Protein AF-A0A0K1IZA1-F1 (afdb_monomer)

Sequence (449 aa):
MTGIVIFTAGRQDAYEDYKKSVKQGHEINEVSPYLSDEDVEELRATSEDDRVHLWGSSVASKWNNVEPGDVAFVYHDGKFVARGQVLMLRENYDLAEYLWKDGVNHDRWDSENPWKYLTFLTEVEGTDVDIGEFNNLVGYDQTYRPQGFTRVADSRLSRLTDEYDSVETALAELTGSGEKVHQVDDDDVEQTPNISTLLRSASTDGSRAEEFEQLVAKAFTRLGCETKWIEGGGDTDVEINSPMHVVIEAKTRSSGKLNTLEATNIDKHRRQKGADHAIVVAPGFAPKVIENATTNELTTLTVDDLIELLDRRDRYAVTPEQILDLLARPGAFQDDRLDLLDESIDDRLDAGETILSVVSALERADSPVANAADLRWIVVGMHDPSDVPSERDITRTLQLLSHPSISAVEQVEDGYRLVTSYENAVKLVRSLNTVVQKSWKPELSNSSN

Organism: Haloferax gibbonsii (NCBI:txid35746)

InterPro domains:
  IPR007560 Restriction endonuclease type IV, Mrr [PF04471] (209-310)

Solvent-accessible surface area (backbone atoms only — not comparable to full-atom values): 23816 Å² total; per-residue (Å²): 131,69,48,45,36,36,40,54,28,72,48,73,66,43,37,52,48,40,47,44,30,45,73,61,24,42,52,47,82,76,53,41,87,69,49,53,74,66,58,44,48,52,46,62,58,50,35,64,93,55,29,45,22,40,48,63,34,63,55,60,86,56,54,76,73,62,53,66,47,17,40,37,33,35,33,40,90,71,22,29,52,29,38,23,32,24,49,46,77,48,82,36,60,70,51,30,44,46,56,51,44,76,67,45,98,58,97,75,66,37,91,94,61,44,42,19,46,32,42,31,42,33,80,67,42,81,45,85,45,49,45,52,60,51,18,59,73,60,65,48,60,74,85,65,70,89,72,55,75,44,59,64,56,63,79,41,45,51,52,33,26,76,74,41,59,18,51,51,20,46,47,15,66,73,69,74,51,68,39,31,38,39,71,52,55,69,70,66,36,66,75,42,81,59,47,68,62,48,46,58,56,25,20,37,30,66,92,30,38,70,61,30,28,49,47,49,27,40,49,44,28,71,39,61,30,48,26,26,29,34,48,77,44,93,70,48,31,24,39,31,68,32,92,54,38,31,35,30,35,62,47,44,22,69,82,45,42,40,77,75,71,70,37,67,57,44,46,22,48,22,56,49,64,67,32,80,31,40,36,39,36,25,52,29,70,35,70,72,34,41,53,46,26,34,75,52,55,19,15,41,38,31,52,64,58,53,41,55,51,46,53,44,25,74,74,68,64,50,52,41,62,66,53,46,65,62,54,66,43,56,19,69,65,49,68,76,59,50,48,58,52,48,51,58,49,48,57,52,49,53,56,53,47,48,46,55,50,52,46,51,35,39,65,72,41,96,56,55,39,66,45,38,65,62,43,41,56,47,34,53,75,74,44,60,82,90,74,47,68,52,52,67,56,46,44,53,42,51,54,54,35,40,32,84,84,41,50,35,31,45,82,52,98,65,18,40,34,53,77,61,56,55,74,56,35,54,49,31,57,67,41,38,62,62,59,49,54,75,69,56,69,78,81,70,80,83,87,80,133

Radius of gyration: 28.95 Å; Cα contacts (8 Å, |Δi|>4): 796; chains: 1; bounding box: 68×55×81 Å

Structure (mmCIF, N/CA/C/O backbone):
data_AF-A0A0K1IZA1-F1
#
_entry.id   AF-A0A0K1IZA1-F1
#
loop_
_atom_site.group_PDB
_atom_site.id
_atom_site.type_symbol
_atom_site.label_atom_id
_atom_site.label_alt_id
_atom_site.label_comp_id
_atom_site.label_asym_id
_atom_site.label_entity_id
_atom_site.label_seq_id
_atom_site.pdbx_PDB_ins_code
_atom_site.Cartn_x
_atom_site.Cartn_y
_atom_site.Cartn_z
_atom_site.occupancy
_atom_site.B_iso_or_equiv
_atom_site.auth_seq_id
_atom_site.auth_comp_id
_atom_site.auth_asym_id
_atom_site.auth_atom_id
_atom_site.pdbx_PDB_model_num
ATOM 1 N N . MET A 1 1 ? 3.504 -10.471 -6.037 1.00 76.56 1 MET A N 1
ATOM 2 C CA . MET A 1 1 ? 4.962 -10.747 -6.033 1.00 76.56 1 MET A CA 1
ATOM 3 C C . MET A 1 1 ? 5.494 -10.271 -7.362 1.00 76.56 1 MET A C 1
ATOM 5 O O . MET A 1 1 ? 4.939 -10.674 -8.375 1.00 76.56 1 MET A O 1
ATOM 9 N N . THR A 1 2 ? 6.527 -9.442 -7.353 1.00 89.06 2 THR A N 1
ATOM 10 C CA . THR A 1 2 ? 7.093 -8.836 -8.560 1.00 89.06 2 THR A CA 1
ATOM 11 C C . THR A 1 2 ? 7.686 -9.881 -9.501 1.00 89.06 2 THR A C 1
ATOM 13 O O . THR A 1 2 ? 8.450 -10.758 -9.089 1.00 89.06 2 THR A O 1
ATOM 16 N N . GLY A 1 3 ? 7.311 -9.816 -10.776 1.00 94.25 3 GLY A N 1
ATOM 17 C CA . GLY A 1 3 ? 7.798 -10.683 -11.838 1.00 94.25 3 GLY A CA 1
ATOM 18 C C . GLY A 1 3 ? 9.066 -10.174 -12.516 1.00 94.25 3 GLY A C 1
ATOM 19 O O . GLY A 1 3 ? 9.450 -9.015 -12.398 1.00 94.25 3 GLY A O 1
ATOM 20 N N . ILE A 1 4 ? 9.709 -11.060 -13.285 1.00 96.50 4 ILE A N 1
ATOM 21 C CA . ILE A 1 4 ? 10.807 -10.694 -14.189 1.00 96.50 4 ILE A CA 1
ATOM 22 C C . ILE A 1 4 ? 10.419 -11.054 -15.620 1.00 96.50 4 ILE A C 1
ATOM 24 O O . ILE A 1 4 ? 10.178 -12.227 -15.938 1.00 96.50 4 ILE A O 1
ATOM 28 N N . VAL A 1 5 ? 10.428 -10.062 -16.505 1.00 96.44 5 VAL A N 1
ATOM 29 C CA . VAL A 1 5 ? 10.135 -10.200 -17.934 1.00 96.44 5 VAL A CA 1
ATOM 30 C C . VAL A 1 5 ? 11.399 -9.948 -18.748 1.00 96.44 5 VAL A C 1
ATOM 32 O O . VAL A 1 5 ? 12.207 -9.085 -18.435 1.00 96.44 5 VAL A O 1
ATOM 35 N N . ILE A 1 6 ? 11.598 -10.720 -19.811 1.00 96.44 6 ILE A N 1
ATOM 36 C CA . ILE A 1 6 ? 12.767 -10.652 -20.684 1.00 96.44 6 ILE A CA 1
ATOM 37 C C . ILE A 1 6 ? 12.314 -10.391 -22.119 1.00 96.44 6 ILE A C 1
ATOM 39 O O . ILE A 1 6 ? 11.605 -11.203 -22.728 1.00 96.44 6 ILE A O 1
ATOM 43 N N . PHE A 1 7 ? 12.793 -9.282 -22.678 1.00 95.19 7 PHE A N 1
ATOM 44 C CA . PHE A 1 7 ? 12.683 -8.930 -24.089 1.00 95.19 7 PHE A CA 1
ATOM 45 C C . PHE A 1 7 ? 13.972 -9.309 -24.812 1.00 95.19 7 PHE A C 1
ATOM 47 O O . PHE A 1 7 ? 15.069 -9.071 -24.312 1.00 95.19 7 PHE A O 1
ATOM 54 N N . THR A 1 8 ? 13.871 -9.896 -26.003 1.00 93.38 8 THR A N 1
ATOM 55 C CA . THR A 1 8 ? 15.054 -10.318 -26.767 1.00 93.38 8 THR A CA 1
ATOM 56 C C . THR A 1 8 ? 15.303 -9.408 -27.956 1.00 93.38 8 THR A C 1
ATOM 58 O O . THR A 1 8 ? 14.573 -9.470 -28.946 1.00 93.38 8 THR A O 1
ATOM 61 N N . ALA A 1 9 ? 16.399 -8.659 -27.903 1.00 92.19 9 ALA A N 1
ATOM 62 C CA . ALA A 1 9 ? 16.905 -7.826 -28.986 1.00 92.19 9 ALA A CA 1
ATOM 63 C C . ALA A 1 9 ? 18.105 -8.494 -29.687 1.00 92.19 9 ALA A C 1
ATOM 65 O O . ALA A 1 9 ? 19.096 -7.849 -30.006 1.00 92.19 9 ALA A O 1
ATOM 66 N N . GLY A 1 10 ? 18.067 -9.818 -29.885 1.00 86.31 10 GLY A N 1
ATOM 67 C CA . GLY A 1 10 ? 19.235 -10.592 -30.340 1.00 86.31 10 GLY A CA 1
ATOM 68 C C . GLY A 1 10 ? 19.613 -10.414 -31.817 1.00 86.31 10 GLY A C 1
ATOM 69 O O . GLY A 1 10 ? 20.743 -10.697 -32.202 1.00 86.31 10 GLY A O 1
ATOM 70 N N . ARG A 1 11 ? 18.679 -9.960 -32.659 1.00 89.00 11 ARG A N 1
ATOM 71 C CA . ARG A 1 11 ? 18.937 -9.638 -34.071 1.00 89.00 11 ARG A CA 1
ATOM 72 C C . ARG A 1 11 ? 19.282 -8.155 -34.215 1.00 89.00 11 ARG A C 1
ATOM 74 O O . ARG A 1 11 ? 18.831 -7.349 -33.410 1.00 89.00 11 ARG A O 1
ATOM 81 N N . GLN A 1 12 ? 20.006 -7.787 -35.276 1.00 89.56 12 GLN A N 1
ATOM 82 C CA . GLN A 1 12 ? 20.377 -6.384 -35.508 1.00 89.56 12 GLN A CA 1
ATOM 83 C C . GLN A 1 12 ? 19.158 -5.462 -35.647 1.00 89.56 12 GLN A C 1
ATOM 85 O O . GLN A 1 12 ? 19.174 -4.372 -35.095 1.00 89.56 12 GLN A O 1
ATOM 90 N N . ASP A 1 13 ? 18.110 -5.901 -36.351 1.00 91.12 13 ASP A N 1
ATOM 91 C CA . ASP A 1 13 ? 16.859 -5.143 -36.495 1.00 91.12 13 ASP A CA 1
ATOM 92 C C . ASP A 1 13 ? 16.190 -4.892 -35.135 1.00 91.12 13 ASP A C 1
ATOM 94 O O . ASP A 1 13 ? 16.005 -3.745 -34.746 1.00 91.12 13 ASP A O 1
ATOM 98 N N . ALA A 1 14 ? 15.986 -5.951 -34.351 1.00 91.50 14 ALA A N 1
ATOM 99 C CA . ALA A 1 14 ? 15.425 -5.865 -33.005 1.00 91.50 14 ALA A CA 1
ATOM 100 C C . ALA A 1 14 ? 16.295 -5.026 -32.046 1.00 91.50 14 ALA A C 1
ATOM 102 O O . ALA A 1 14 ? 15.788 -4.433 -31.098 1.00 91.50 14 ALA A O 1
ATOM 103 N N . TYR A 1 15 ? 17.610 -4.963 -32.263 1.00 93.75 15 TYR A N 1
ATOM 104 C CA . TYR A 1 15 ? 18.484 -4.093 -31.479 1.00 93.75 15 TYR A CA 1
ATOM 105 C C . TYR A 1 15 ? 18.322 -2.611 -31.838 1.00 93.75 15 TYR A C 1
ATOM 107 O O . TYR A 1 15 ? 18.369 -1.765 -30.944 1.00 93.75 15 TYR A O 1
ATOM 115 N N . GLU A 1 16 ? 18.095 -2.277 -33.111 1.00 93.69 16 GLU A N 1
ATOM 116 C CA . GLU A 1 16 ? 17.728 -0.908 -33.496 1.00 93.69 16 GLU A CA 1
ATOM 117 C C . GLU A 1 16 ? 16.339 -0.531 -32.957 1.00 93.69 16 GLU A C 1
ATOM 119 O O . GLU A 1 16 ? 16.179 0.570 -32.425 1.00 93.69 16 GLU A O 1
ATOM 124 N N . ASP A 1 17 ? 15.380 -1.462 -32.974 1.00 94.06 17 ASP A N 1
ATOM 125 C CA . ASP A 1 17 ? 14.063 -1.272 -32.352 1.00 94.06 17 ASP A CA 1
ATOM 126 C C . ASP A 1 17 ? 14.187 -0.999 -30.853 1.00 94.06 17 ASP A C 1
ATOM 128 O O . ASP A 1 17 ? 13.539 -0.093 -30.333 1.00 94.06 17 ASP A O 1
ATOM 132 N N . TYR A 1 18 ? 15.056 -1.732 -30.148 1.00 95.12 18 TYR A N 1
ATOM 133 C CA . TYR A 1 18 ? 15.333 -1.490 -28.729 1.00 95.12 18 TYR A CA 1
ATOM 134 C C . TYR A 1 18 ? 15.872 -0.074 -28.510 1.00 95.12 18 TYR A C 1
ATOM 136 O O . TYR A 1 18 ? 15.385 0.646 -27.635 1.00 95.12 18 TYR A O 1
ATOM 144 N N . LYS A 1 19 ? 16.862 0.349 -29.309 1.00 95.38 19 LYS A N 1
ATOM 145 C CA . LYS A 1 19 ? 17.449 1.688 -29.173 1.00 95.38 19 LYS A CA 1
ATOM 146 C C . LYS A 1 19 ? 16.399 2.775 -29.357 1.00 95.38 19 LYS A C 1
ATOM 148 O O . LYS A 1 19 ? 16.418 3.744 -28.605 1.00 95.38 19 LYS A O 1
ATOM 153 N N . LYS A 1 20 ? 15.508 2.613 -30.335 1.00 94.94 20 LYS A N 1
ATOM 154 C CA . LYS A 1 20 ? 14.450 3.581 -30.622 1.00 94.94 20 LYS A CA 1
ATOM 155 C C . LYS A 1 20 ? 13.347 3.537 -29.563 1.00 94.94 20 LYS A C 1
ATOM 157 O O . LYS A 1 20 ? 13.063 4.543 -28.932 1.00 94.94 20 LYS A O 1
ATOM 162 N N . SER A 1 21 ? 12.743 2.373 -29.352 1.00 95.56 21 SER A N 1
ATOM 163 C CA . SER A 1 21 ? 11.476 2.240 -28.627 1.00 95.56 21 SER A CA 1
ATOM 164 C C . SER A 1 21 ? 11.622 2.105 -27.115 1.00 95.56 21 SER A C 1
ATOM 166 O O . SER A 1 21 ? 10.737 2.528 -26.380 1.00 95.56 21 SER A O 1
ATOM 168 N N . VAL A 1 22 ? 12.728 1.527 -26.641 1.00 95.69 22 VAL A N 1
ATOM 169 C CA . VAL A 1 22 ? 12.973 1.341 -25.202 1.00 95.69 22 VAL A CA 1
ATOM 170 C C . VAL A 1 22 ? 14.006 2.334 -24.706 1.00 95.69 22 VAL A C 1
ATOM 172 O O . VAL A 1 22 ? 13.751 3.022 -23.736 1.00 95.69 22 VAL A O 1
ATOM 175 N N . LYS A 1 23 ? 15.165 2.457 -25.361 1.00 94.94 23 LYS A N 1
ATOM 176 C CA . LYS A 1 23 ? 16.241 3.321 -24.850 1.00 94.94 23 LYS A CA 1
ATOM 177 C C . LYS A 1 23 ? 15.974 4.813 -25.064 1.00 94.94 23 LYS A C 1
ATOM 179 O O . LYS A 1 23 ? 16.229 5.597 -24.162 1.00 94.94 23 LYS A O 1
ATOM 184 N N . GLN A 1 24 ? 15.547 5.215 -26.262 1.00 94.50 24 GLN A N 1
ATOM 185 C CA . GLN A 1 24 ? 15.242 6.619 -26.573 1.00 94.50 24 GLN A CA 1
ATOM 186 C C . GLN A 1 24 ? 13.795 6.976 -26.230 1.00 94.50 24 GLN A C 1
ATOM 188 O O . GLN A 1 24 ? 13.545 8.084 -25.769 1.00 94.50 24 GLN A O 1
ATOM 193 N N . GLY A 1 25 ? 12.869 6.040 -26.446 1.00 95.00 25 GLY A N 1
ATOM 194 C CA . GLY A 1 25 ? 11.438 6.276 -26.299 1.00 95.00 25 GLY A CA 1
ATOM 195 C C . GLY A 1 25 ? 10.867 7.131 -27.436 1.00 95.00 25 GLY A C 1
ATOM 196 O O . GLY A 1 25 ? 11.577 7.863 -28.137 1.00 95.00 25 GLY A O 1
ATOM 197 N N . HIS A 1 26 ? 9.556 7.039 -27.625 1.00 95.69 26 HIS A N 1
ATOM 198 C CA . HIS A 1 26 ? 8.814 7.850 -28.598 1.00 95.69 26 HIS A CA 1
ATOM 199 C C . HIS A 1 26 ? 8.303 9.119 -27.932 1.00 95.69 26 HIS A C 1
ATOM 201 O O . HIS A 1 26 ? 8.070 9.127 -26.724 1.00 95.69 26 HIS A O 1
ATOM 207 N N . GLU A 1 27 ? 8.124 10.195 -28.692 1.00 95.38 27 GLU A N 1
ATOM 208 C CA . GLU A 1 27 ? 7.480 11.380 -28.119 1.00 95.38 27 GLU A CA 1
ATOM 209 C C . GLU A 1 27 ? 6.018 11.060 -27.823 1.00 95.38 27 GLU A C 1
ATOM 211 O O . GLU A 1 27 ? 5.332 10.436 -28.636 1.00 95.38 27 GLU A O 1
ATOM 216 N N . ILE A 1 28 ? 5.505 11.516 -26.681 1.00 94.69 28 ILE A N 1
ATOM 217 C CA . ILE A 1 28 ? 4.129 11.191 -26.293 1.00 94.69 28 ILE A CA 1
ATOM 218 C C . ILE A 1 28 ? 3.093 11.617 -27.344 1.00 94.69 28 ILE A C 1
ATOM 220 O O . ILE A 1 28 ? 2.088 10.943 -27.547 1.00 94.69 28 ILE A O 1
ATOM 224 N N . ASN A 1 29 ? 3.362 12.700 -28.077 1.00 93.62 29 ASN A N 1
ATOM 225 C CA . ASN A 1 29 ? 2.499 13.188 -29.153 1.00 93.62 29 ASN A CA 1
ATOM 226 C C . ASN A 1 29 ? 2.490 12.283 -30.398 1.00 93.62 29 ASN A C 1
ATOM 228 O O . ASN A 1 29 ? 1.561 12.373 -31.196 1.00 93.62 29 ASN A O 1
ATOM 232 N N . GLU A 1 30 ? 3.504 11.434 -30.582 1.00 93.88 30 GLU A N 1
ATOM 233 C CA . GLU A 1 30 ? 3.558 10.457 -31.677 1.00 93.88 30 GLU A CA 1
ATOM 234 C C . GLU A 1 30 ? 2.674 9.239 -31.388 1.00 93.88 30 GLU A C 1
ATOM 236 O O . GLU A 1 30 ? 2.114 8.653 -32.313 1.00 93.88 30 GLU A O 1
ATOM 241 N N . VAL A 1 31 ? 2.542 8.863 -30.112 1.00 94.62 31 VAL A N 1
ATOM 242 C CA . VAL A 1 31 ? 1.786 7.675 -29.683 1.00 94.62 31 VAL A CA 1
ATOM 243 C C . VAL A 1 31 ? 0.371 7.999 -29.205 1.00 94.62 31 VAL A C 1
ATOM 245 O O . VAL A 1 31 ? -0.521 7.165 -29.350 1.00 94.62 31 VAL A O 1
ATOM 248 N N . SER A 1 32 ? 0.132 9.212 -28.696 1.00 95.12 32 SER A N 1
ATOM 249 C CA . SER A 1 32 ? -1.169 9.633 -28.162 1.00 95.12 32 SER A CA 1
ATOM 250 C C . SER A 1 32 ? -2.353 9.493 -29.125 1.00 95.12 32 SER A C 1
ATOM 252 O O . SER A 1 32 ? -3.428 9.157 -28.637 1.00 95.12 32 SER A O 1
ATOM 254 N N . PRO A 1 33 ? -2.221 9.641 -30.464 1.00 97.06 33 PRO A N 1
ATOM 255 C CA . PRO A 1 33 ? -3.354 9.436 -31.370 1.00 97.06 33 PRO A CA 1
ATOM 256 C C . PRO A 1 33 ? -3.922 8.009 -31.360 1.00 97.06 33 PRO A C 1
ATOM 258 O O . PRO A 1 33 ? -5.023 7.796 -31.865 1.00 97.06 33 PRO A O 1
ATOM 261 N N . TYR A 1 34 ? -3.171 7.041 -30.826 1.00 96.75 34 TYR A N 1
ATOM 262 C CA . TYR A 1 34 ? -3.546 5.628 -30.770 1.00 96.75 34 TYR A CA 1
ATOM 263 C C . TYR A 1 34 ? -3.983 5.169 -29.373 1.00 96.75 34 TYR A C 1
ATOM 265 O O . TYR A 1 34 ? -4.299 3.991 -29.198 1.00 96.75 34 TYR A O 1
ATOM 273 N N . LEU A 1 35 ? -3.953 6.058 -28.380 1.00 96.38 35 LEU A N 1
ATOM 274 C CA . LEU A 1 35 ? -4.193 5.752 -26.970 1.00 96.38 35 LEU A CA 1
ATOM 275 C C . LEU A 1 35 ? -5.446 6.475 -26.460 1.00 96.38 35 LEU A C 1
ATOM 277 O O . LEU A 1 35 ? -5.918 7.432 -27.074 1.00 96.38 35 LEU A O 1
ATOM 281 N N . SER A 1 36 ? -6.009 5.991 -25.351 1.00 96.44 36 SER A N 1
ATOM 282 C CA . SER A 1 36 ? -7.098 6.692 -24.662 1.00 96.44 36 SER A CA 1
ATOM 283 C C . SER A 1 36 ? -6.575 7.951 -23.961 1.00 96.44 36 SER A C 1
ATOM 285 O O . SER A 1 36 ? -5.382 8.064 -23.680 1.00 96.44 36 SER A O 1
ATOM 287 N N . ASP A 1 37 ? -7.467 8.890 -23.635 1.00 95.94 37 ASP A N 1
ATOM 288 C CA . ASP A 1 37 ? -7.088 10.077 -22.855 1.00 95.94 37 ASP A CA 1
ATOM 289 C C . ASP A 1 37 ? -6.501 9.693 -21.482 1.00 95.94 37 ASP A C 1
ATOM 291 O O . ASP A 1 37 ? -5.538 10.312 -21.042 1.00 95.94 37 ASP A O 1
ATOM 295 N N . GLU A 1 38 ? -7.027 8.631 -20.862 1.00 93.75 38 GLU A N 1
ATOM 296 C CA . GLU A 1 38 ? -6.540 8.059 -19.597 1.00 93.75 38 GLU A CA 1
ATOM 297 C C . GLU A 1 38 ? -5.112 7.505 -19.730 1.00 93.75 38 GLU A C 1
ATOM 299 O O . GLU A 1 38 ? -4.242 7.844 -18.936 1.00 93.75 38 GLU A O 1
ATOM 304 N N . ASP A 1 39 ? -4.829 6.732 -20.785 1.00 94.75 39 ASP A N 1
ATOM 305 C CA . ASP A 1 39 ? -3.484 6.206 -21.060 1.00 94.75 39 ASP A CA 1
ATOM 306 C C . ASP A 1 39 ? -2.478 7.340 -21.298 1.00 94.75 39 ASP A C 1
ATOM 308 O O . ASP A 1 39 ? -1.319 7.262 -20.894 1.00 94.75 39 ASP A O 1
ATOM 312 N N . VAL A 1 40 ? -2.908 8.400 -21.988 1.00 95.19 40 VAL A N 1
ATOM 313 C CA . VAL A 1 40 ? -2.067 9.571 -22.259 1.00 95.19 40 VAL A CA 1
ATOM 314 C C . VAL A 1 40 ? -1.808 10.363 -20.981 1.00 95.19 40 VAL A C 1
ATOM 316 O O . VAL A 1 40 ? -0.693 10.846 -20.795 1.00 95.19 40 VAL A O 1
ATOM 319 N N . GLU A 1 41 ? -2.805 10.517 -20.113 1.00 92.75 41 GLU A N 1
ATOM 320 C CA . GLU A 1 41 ? -2.646 11.157 -18.806 1.00 92.75 41 GLU A CA 1
ATOM 321 C C . GLU A 1 41 ? -1.664 10.381 -17.923 1.00 92.75 41 GLU A C 1
ATOM 323 O O . GLU A 1 41 ? -0.710 10.974 -17.417 1.00 92.75 41 GLU A O 1
ATOM 328 N N . GLU A 1 42 ? -1.822 9.059 -17.844 1.00 91.75 42 GLU A N 1
ATOM 329 C CA . GLU A 1 42 ? -0.930 8.160 -17.106 1.00 91.75 42 GLU A CA 1
ATOM 330 C C . GLU A 1 42 ? 0.519 8.267 -17.604 1.00 91.75 42 GLU A C 1
ATOM 332 O O . GLU A 1 42 ? 1.455 8.462 -16.825 1.00 91.75 42 GLU A O 1
ATOM 337 N N . LEU A 1 43 ? 0.719 8.233 -18.926 1.00 93.75 43 LEU A N 1
ATOM 338 C CA . LEU A 1 43 ? 2.042 8.392 -19.532 1.00 93.75 43 LEU A CA 1
ATOM 339 C C . LEU A 1 43 ? 2.640 9.780 -19.280 1.00 93.75 43 LEU A C 1
ATOM 341 O O . LEU A 1 43 ? 3.834 9.880 -19.018 1.00 93.75 43 LEU A O 1
ATOM 345 N N . ARG A 1 44 ? 1.851 10.860 -19.322 1.00 92.25 44 ARG A N 1
ATOM 346 C CA . ARG A 1 44 ? 2.352 12.208 -18.987 1.00 92.25 44 ARG A CA 1
ATOM 347 C C . ARG A 1 44 ? 2.783 12.307 -17.534 1.00 92.25 44 ARG A C 1
ATOM 349 O O . ARG A 1 44 ? 3.788 12.947 -17.249 1.00 92.25 44 ARG A O 1
ATOM 356 N N . ALA A 1 45 ? 2.023 11.692 -16.635 1.00 88.56 45 ALA A N 1
ATOM 357 C CA . ALA A 1 45 ? 2.301 11.741 -15.209 1.00 88.56 45 ALA A CA 1
ATOM 358 C C . ALA A 1 45 ? 3.555 10.941 -14.823 1.00 88.56 45 ALA A C 1
ATOM 360 O O . ALA A 1 45 ? 4.230 11.296 -13.859 1.00 88.56 45 ALA A O 1
ATOM 361 N N . THR A 1 46 ? 3.876 9.882 -15.572 1.00 87.56 46 THR A N 1
ATOM 362 C CA . THR A 1 46 ? 4.953 8.935 -15.231 1.00 87.56 46 THR A CA 1
ATOM 363 C C . THR A 1 46 ? 6.197 9.033 -16.109 1.00 87.56 46 THR A C 1
ATOM 365 O O . THR A 1 46 ? 7.274 8.610 -15.680 1.00 87.56 46 THR A O 1
ATOM 368 N N . SER A 1 47 ? 6.083 9.604 -17.312 1.00 85.62 47 SER A N 1
ATOM 369 C CA . SER A 1 47 ? 7.199 9.718 -18.254 1.00 85.62 47 SER A CA 1
ATOM 370 C C . SER A 1 47 ? 8.305 10.654 -17.776 1.00 85.62 47 SER A C 1
ATOM 372 O O . SER A 1 47 ? 8.103 11.607 -17.020 1.00 85.62 47 SER A O 1
ATOM 374 N N . GLU A 1 48 ? 9.506 10.383 -18.273 1.00 81.00 48 GLU A N 1
ATOM 375 C CA . GLU A 1 48 ? 10.641 11.292 -18.188 1.00 81.00 48 GLU A CA 1
ATOM 376 C C . GLU A 1 48 ? 10.795 11.992 -19.536 1.00 81.00 48 GLU A C 1
ATOM 378 O O . GLU A 1 48 ? 10.752 11.352 -20.585 1.00 81.00 48 GLU A O 1
ATOM 383 N N . ASP A 1 49 ? 10.927 13.319 -19.517 1.00 84.88 49 ASP A N 1
ATOM 384 C CA . ASP A 1 49 ? 11.096 14.144 -20.721 1.00 84.88 49 ASP A CA 1
ATOM 385 C C . ASP A 1 49 ? 10.005 13.948 -21.806 1.00 84.88 49 ASP A C 1
ATOM 387 O O . ASP A 1 49 ? 10.292 14.049 -23.003 1.00 84.88 49 ASP A O 1
ATOM 391 N N . ASP A 1 50 ? 8.755 13.664 -21.406 1.00 88.25 50 ASP A N 1
ATOM 392 C CA . ASP A 1 50 ? 7.622 13.353 -22.303 1.00 88.25 50 ASP A CA 1
ATOM 393 C C . ASP A 1 50 ? 7.909 12.177 -23.271 1.00 88.25 50 ASP A C 1
ATOM 395 O O . ASP A 1 50 ? 7.386 12.116 -24.397 1.00 88.25 50 ASP A O 1
ATOM 399 N N . ARG A 1 51 ? 8.765 11.233 -22.848 1.00 94.31 51 ARG A N 1
ATOM 400 C CA . ARG A 1 51 ? 9.133 10.032 -23.609 1.00 94.31 51 ARG A CA 1
ATOM 401 C C . ARG A 1 51 ? 8.357 8.806 -23.149 1.00 94.31 51 ARG A C 1
ATOM 403 O O . ARG A 1 51 ? 8.260 8.495 -21.967 1.00 94.31 51 ARG A O 1
ATOM 410 N N . VAL A 1 52 ? 7.849 8.062 -24.125 1.00 96.44 52 VAL A N 1
ATOM 411 C CA . VAL A 1 52 ? 7.127 6.808 -23.914 1.00 96.44 52 VAL A CA 1
ATOM 412 C C . VAL A 1 52 ? 8.024 5.646 -24.313 1.00 96.44 52 VAL A C 1
ATOM 414 O O . VAL A 1 52 ? 8.357 5.472 -25.490 1.00 96.44 52 VAL A O 1
ATOM 417 N N . HIS A 1 53 ? 8.400 4.843 -23.324 1.00 97.25 53 HIS A N 1
ATOM 418 C CA . HIS A 1 53 ? 9.244 3.669 -23.502 1.00 97.25 53 HIS A CA 1
ATOM 419 C C . HIS A 1 53 ? 8.370 2.424 -23.563 1.00 97.25 53 HIS A C 1
ATOM 421 O O . HIS A 1 53 ? 7.549 2.197 -22.677 1.00 97.25 53 HIS A O 1
ATOM 427 N N . LEU A 1 54 ? 8.507 1.611 -24.609 1.00 97.31 54 LEU A N 1
ATOM 428 C CA . LEU A 1 54 ? 7.666 0.424 -24.753 1.00 97.31 54 LEU A CA 1
ATOM 429 C C . LEU A 1 54 ? 8.291 -0.648 -25.650 1.00 97.31 54 LEU A C 1
ATOM 431 O O . LEU A 1 54 ? 9.136 -0.364 -26.507 1.00 97.31 54 LEU A O 1
ATOM 435 N N . TRP A 1 55 ? 7.831 -1.886 -25.477 1.00 97.00 55 TRP A N 1
ATOM 436 C CA . TRP A 1 55 ? 8.212 -3.030 -26.302 1.00 97.00 55 TRP A CA 1
ATOM 437 C C . TRP A 1 55 ? 6.997 -3.835 -26.765 1.00 97.00 55 TRP A C 1
ATOM 439 O O . TRP A 1 55 ? 6.006 -3.942 -26.046 1.00 97.00 55 TRP A O 1
ATOM 449 N N . GLY A 1 56 ? 7.084 -4.419 -27.962 1.00 95.31 56 GLY A N 1
ATOM 450 C CA . GLY A 1 56 ? 6.030 -5.244 -28.548 1.00 95.31 56 GLY A CA 1
ATOM 451 C C . GLY A 1 56 ? 6.331 -6.743 -28.481 1.00 95.31 56 GLY A C 1
ATOM 4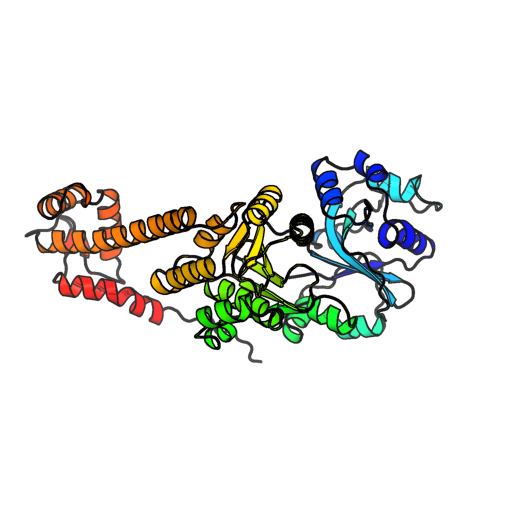52 O O . GLY A 1 56 ? 7.461 -7.194 -28.682 1.00 95.31 56 GLY A O 1
ATOM 453 N N . SER A 1 57 ? 5.294 -7.541 -28.246 1.00 93.94 57 SER A N 1
ATOM 454 C CA . SER A 1 57 ? 5.329 -9.003 -28.310 1.00 93.94 57 SER A CA 1
ATOM 455 C C . SER A 1 57 ? 4.178 -9.535 -29.156 1.00 93.94 57 SER A C 1
ATOM 457 O O . SER A 1 57 ? 3.150 -8.882 -29.320 1.00 93.94 57 SER A O 1
ATOM 459 N N . SER A 1 58 ? 4.344 -10.745 -29.684 1.00 91.81 58 SER A N 1
ATOM 460 C CA . SER A 1 58 ? 3.289 -11.497 -30.371 1.00 91.81 58 SER A CA 1
ATOM 461 C C . SER A 1 58 ? 2.812 -12.721 -29.571 1.00 91.81 58 SER A C 1
ATOM 463 O O . SER A 1 58 ? 1.922 -13.454 -29.996 1.00 91.81 58 SER A O 1
ATOM 465 N N . VAL A 1 59 ? 3.364 -12.936 -28.369 1.00 89.81 59 VAL A N 1
ATOM 466 C CA . VAL A 1 59 ? 3.095 -14.116 -27.531 1.00 89.81 59 VAL A CA 1
ATOM 467 C C . VAL A 1 59 ? 2.099 -13.784 -26.417 1.00 89.81 59 VAL A C 1
ATOM 469 O O . VAL A 1 59 ? 2.486 -13.588 -25.263 1.00 89.81 59 VAL A O 1
ATOM 472 N N . ALA A 1 60 ? 0.807 -13.785 -26.756 1.00 91.38 60 ALA A N 1
ATOM 473 C CA . ALA A 1 60 ? -0.290 -13.474 -25.829 1.00 91.38 60 ALA A CA 1
ATOM 474 C C . ALA A 1 60 ? -0.224 -14.287 -24.526 1.00 91.38 60 ALA A C 1
ATOM 476 O O . ALA A 1 60 ? -0.326 -13.748 -23.433 1.00 91.38 60 ALA A O 1
ATOM 477 N N . SER A 1 61 ? 0.020 -15.598 -24.633 1.00 89.25 61 SER A N 1
ATOM 478 C CA . SER A 1 61 ? -0.030 -16.517 -23.489 1.00 89.25 61 SER A CA 1
ATOM 479 C C . SER A 1 61 ? 1.000 -16.214 -22.402 1.00 89.25 61 SER A C 1
ATOM 481 O O . SER A 1 61 ? 0.784 -16.572 -21.252 1.00 89.25 61 SER A O 1
ATOM 483 N N . LYS A 1 62 ? 2.143 -15.619 -22.767 1.00 89.50 62 LYS A N 1
ATOM 484 C CA . LYS A 1 62 ? 3.165 -15.197 -21.803 1.00 89.50 62 LYS A CA 1
ATOM 485 C C . LYS A 1 62 ? 2.929 -13.764 -21.339 1.00 89.50 62 LYS A C 1
ATOM 487 O O . LYS A 1 62 ? 3.177 -13.472 -20.179 1.00 89.50 62 LYS A O 1
ATOM 492 N N . TRP A 1 63 ? 2.480 -12.899 -22.247 1.00 94.94 63 TRP A N 1
ATOM 493 C CA . TRP A 1 63 ? 2.199 -11.495 -21.963 1.00 94.94 63 TRP A CA 1
ATOM 494 C C . TRP A 1 63 ? 1.043 -11.323 -20.971 1.00 94.94 63 TRP A C 1
ATOM 496 O O . TRP A 1 63 ? 1.145 -10.497 -20.080 1.00 94.94 63 TRP A O 1
ATOM 506 N N . ASN A 1 64 ? 0.023 -12.185 -21.031 1.00 93.69 64 ASN A N 1
ATOM 507 C CA . ASN A 1 64 ? -1.095 -12.198 -20.077 1.00 93.69 64 ASN A CA 1
ATOM 508 C C . ASN A 1 64 ? -0.691 -12.500 -18.622 1.00 93.69 64 ASN A C 1
ATOM 510 O O . ASN A 1 64 ? -1.528 -12.360 -17.741 1.00 93.69 64 ASN A O 1
ATOM 514 N N . ASN A 1 65 ? 0.540 -12.962 -18.377 1.00 92.81 65 ASN A N 1
ATOM 515 C CA . ASN A 1 65 ? 1.055 -13.199 -17.025 1.00 92.81 65 ASN A CA 1
ATOM 516 C C . ASN A 1 65 ? 1.964 -12.061 -16.543 1.00 92.81 65 ASN A C 1
ATOM 518 O O . ASN A 1 65 ? 2.611 -12.215 -15.515 1.00 92.81 65 ASN A O 1
ATOM 522 N N . VAL A 1 66 ? 2.115 -10.990 -17.326 1.00 94.62 66 VAL A N 1
ATOM 523 C CA . VAL A 1 66 ? 2.838 -9.793 -16.898 1.00 94.62 66 VAL A CA 1
ATOM 524 C C . VAL A 1 66 ? 1.873 -8.897 -16.147 1.00 94.62 66 VAL A C 1
ATOM 526 O O . VAL A 1 66 ? 0.725 -8.742 -16.561 1.00 94.62 66 VAL A O 1
ATOM 529 N N . GLU A 1 67 ? 2.358 -8.293 -15.074 1.00 92.81 67 GLU A N 1
ATOM 530 C CA . GLU A 1 67 ? 1.604 -7.351 -14.255 1.00 92.81 67 GLU A CA 1
ATOM 531 C C . GLU A 1 67 ? 2.344 -6.003 -14.213 1.00 92.81 67 GLU A C 1
ATOM 533 O O . GLU A 1 67 ? 3.573 -5.974 -14.362 1.00 92.81 67 GLU A O 1
ATOM 538 N N . PRO A 1 68 ? 1.630 -4.871 -14.056 1.00 92.25 68 PRO A N 1
ATOM 539 C CA . PRO A 1 68 ? 2.253 -3.625 -13.619 1.00 92.25 68 PRO A CA 1
ATOM 540 C C . PRO A 1 68 ? 3.138 -3.868 -12.393 1.00 92.25 68 PRO A C 1
ATOM 542 O O . PRO A 1 68 ? 2.790 -4.655 -11.516 1.00 92.25 68 PRO A O 1
ATOM 545 N N . GLY A 1 69 ? 4.304 -3.234 -12.363 1.00 89.88 69 GLY A N 1
ATOM 546 C CA . GLY A 1 69 ? 5.314 -3.434 -11.332 1.00 89.88 69 GLY A CA 1
ATOM 547 C C . GLY A 1 69 ? 6.385 -4.480 -11.665 1.00 89.88 69 GLY A C 1
ATOM 548 O O . GLY A 1 69 ? 7.476 -4.382 -11.106 1.00 89.88 69 GLY A O 1
ATOM 549 N N . ASP A 1 70 ? 6.146 -5.418 -12.598 1.00 94.62 70 ASP A N 1
ATOM 550 C CA . ASP A 1 70 ? 7.153 -6.403 -13.037 1.00 94.62 70 ASP A CA 1
ATOM 551 C C . ASP A 1 70 ? 8.436 -5.715 -13.551 1.00 94.62 70 ASP A C 1
ATOM 553 O O . ASP A 1 70 ? 8.390 -4.681 -14.219 1.00 94.62 70 ASP A O 1
ATOM 557 N N . VAL A 1 71 ? 9.603 -6.326 -13.327 1.00 94.38 71 VAL A N 1
ATOM 558 C CA . VAL A 1 71 ? 10.883 -5.813 -13.843 1.00 94.38 71 VAL A CA 1
ATOM 559 C C . VAL A 1 71 ? 11.162 -6.387 -15.230 1.00 94.38 71 VAL A C 1
ATOM 561 O O . VAL A 1 71 ? 11.302 -7.599 -15.413 1.00 94.38 71 VAL A O 1
ATOM 564 N N . ALA A 1 72 ? 11.286 -5.517 -16.229 1.00 96.06 72 ALA A N 1
ATOM 565 C CA . ALA A 1 72 ? 11.629 -5.876 -17.597 1.00 96.06 72 ALA A CA 1
ATOM 566 C C . ALA A 1 72 ? 13.134 -5.732 -17.855 1.00 96.06 72 ALA A C 1
ATOM 568 O O . ALA A 1 72 ? 13.724 -4.686 -17.607 1.00 96.06 72 ALA A O 1
ATOM 569 N N . PHE A 1 73 ? 13.744 -6.755 -18.450 1.00 96.31 73 PHE A N 1
ATOM 570 C CA . PHE A 1 73 ? 15.122 -6.741 -18.934 1.00 96.31 73 PHE A CA 1
ATOM 571 C C . PHE A 1 73 ? 15.189 -6.894 -20.454 1.00 96.31 73 PHE A C 1
ATOM 573 O O . PHE A 1 73 ? 14.492 -7.723 -21.045 1.00 96.31 73 PHE A O 1
ATOM 580 N N . VAL A 1 74 ? 16.107 -6.167 -21.095 1.00 96.81 74 VAL A N 1
ATOM 581 C CA . VAL A 1 74 ? 16.395 -6.318 -22.529 1.00 96.81 74 VAL A CA 1
ATOM 582 C C . VAL A 1 74 ? 17.681 -7.107 -22.731 1.00 96.81 74 VAL A C 1
ATOM 584 O O . VAL A 1 74 ? 18.772 -6.626 -22.432 1.00 96.81 74 VAL A O 1
ATOM 587 N N . TYR A 1 75 ? 17.558 -8.313 -23.278 1.00 96.56 75 TYR A N 1
ATOM 588 C CA . TYR A 1 75 ? 18.667 -9.201 -23.608 1.00 96.56 75 TYR A CA 1
ATOM 589 C C . TYR A 1 75 ? 19.239 -8.904 -25.002 1.00 96.56 75 TYR A C 1
ATOM 591 O O . TYR A 1 75 ? 18.512 -8.937 -26.003 1.00 96.56 75 TYR A O 1
ATOM 599 N N . HIS A 1 76 ? 20.552 -8.694 -25.083 1.00 95.31 76 HIS A N 1
ATOM 600 C CA . HIS A 1 76 ? 21.305 -8.550 -26.327 1.00 95.31 76 HIS A CA 1
ATOM 601 C C . HIS A 1 76 ? 22.723 -9.119 -26.170 1.00 95.31 76 HIS A C 1
ATOM 603 O O . HIS A 1 76 ? 23.430 -8.787 -25.225 1.00 95.31 76 HIS A O 1
ATOM 609 N N . ASP A 1 77 ? 23.135 -9.964 -27.117 1.00 92.31 77 ASP A N 1
ATOM 610 C CA . ASP A 1 77 ? 24.513 -10.460 -27.270 1.00 92.31 77 ASP A CA 1
ATOM 611 C C . ASP A 1 77 ? 25.190 -10.954 -25.973 1.00 92.31 77 ASP A C 1
ATOM 613 O O . ASP A 1 77 ? 26.259 -10.504 -25.575 1.00 92.31 77 ASP A O 1
ATOM 617 N N . GLY A 1 78 ? 24.541 -11.894 -25.278 1.00 93.69 78 GLY A N 1
ATOM 618 C CA . GLY A 1 78 ? 25.118 -12.521 -24.081 1.00 93.69 78 GLY A CA 1
ATOM 619 C C . GLY A 1 78 ? 24.912 -11.752 -22.778 1.00 93.69 78 GLY A C 1
ATOM 620 O O . GLY A 1 78 ? 25.323 -12.247 -21.737 1.00 93.69 78 GLY A O 1
ATOM 621 N N . LYS A 1 79 ? 24.223 -10.613 -22.801 1.00 95.56 79 LYS A N 1
ATOM 622 C CA . LYS A 1 79 ? 23.991 -9.804 -21.604 1.00 95.56 79 LYS A CA 1
ATOM 623 C C . LYS A 1 79 ? 22.655 -9.079 -21.628 1.00 95.56 79 LYS A C 1
ATOM 625 O O . LYS A 1 79 ? 21.984 -9.022 -22.660 1.00 95.56 79 LYS A O 1
ATOM 630 N N . PHE A 1 80 ? 22.267 -8.521 -20.492 1.00 95.69 80 PHE A N 1
ATOM 631 C CA . PHE A 1 80 ? 21.168 -7.571 -20.410 1.00 95.69 80 PHE A CA 1
ATOM 632 C C . PHE A 1 80 ? 21.717 -6.153 -20.506 1.00 95.69 80 PHE A C 1
ATOM 634 O O . PHE A 1 80 ? 22.656 -5.804 -19.799 1.00 95.69 80 PHE A O 1
ATOM 641 N N . VAL A 1 81 ? 21.153 -5.367 -21.425 1.00 95.56 81 VAL A N 1
ATOM 642 C CA . VAL A 1 81 ? 21.651 -4.029 -21.799 1.00 95.56 81 VAL A CA 1
ATOM 643 C C . VAL A 1 81 ? 20.768 -2.889 -21.294 1.00 95.56 81 VAL A C 1
ATOM 645 O O . VAL A 1 81 ? 21.175 -1.728 -21.318 1.00 95.56 81 VAL A O 1
ATOM 648 N N . ALA A 1 82 ? 19.550 -3.207 -20.864 1.00 94.81 82 ALA A N 1
ATOM 649 C CA . ALA A 1 82 ? 18.652 -2.279 -20.196 1.00 94.81 82 ALA A CA 1
ATOM 650 C C . ALA A 1 82 ? 17.745 -3.015 -19.214 1.00 94.81 82 ALA A C 1
ATOM 652 O O . ALA A 1 82 ? 17.454 -4.203 -19.414 1.00 94.81 82 ALA A O 1
ATOM 653 N N . ARG A 1 83 ? 17.276 -2.274 -18.211 1.00 93.56 83 ARG A N 1
ATOM 654 C CA . ARG A 1 83 ? 16.153 -2.650 -17.356 1.00 93.56 83 ARG A CA 1
ATOM 655 C C . ARG A 1 83 ? 15.124 -1.519 -17.299 1.00 93.56 83 ARG A C 1
ATOM 657 O O . ARG A 1 83 ? 15.450 -0.390 -17.653 1.00 93.56 83 ARG A O 1
ATOM 664 N N . GLY A 1 84 ? 13.907 -1.832 -16.883 1.00 92.88 84 GLY A N 1
ATOM 665 C CA . GLY A 1 84 ? 12.853 -0.865 -16.572 1.00 92.88 84 GLY A CA 1
ATOM 666 C C . GLY A 1 84 ? 11.699 -1.556 -15.855 1.00 92.88 84 GLY A C 1
ATOM 667 O O . GLY A 1 84 ? 11.633 -2.787 -15.847 1.00 92.88 84 GLY A O 1
ATOM 668 N N . GLN A 1 85 ? 10.792 -0.787 -15.268 1.00 92.88 85 GLN A N 1
ATOM 669 C CA . GLN A 1 85 ? 9.614 -1.321 -14.589 1.00 92.88 85 GLN A CA 1
ATOM 670 C C . GLN A 1 85 ? 8.405 -1.292 -15.524 1.00 92.88 85 GLN A C 1
ATOM 672 O O . GLN A 1 85 ? 8.222 -0.342 -16.285 1.00 92.88 85 GLN A O 1
ATOM 677 N N . VAL A 1 86 ? 7.588 -2.343 -15.513 1.00 95.56 86 VAL A N 1
ATOM 678 C CA . VAL A 1 86 ? 6.348 -2.395 -16.290 1.00 95.56 86 VAL A CA 1
ATOM 679 C C . VAL A 1 86 ? 5.352 -1.407 -15.695 1.00 95.56 86 VAL A C 1
ATOM 681 O O . VAL A 1 86 ? 4.890 -1.593 -14.577 1.00 95.56 86 VAL A O 1
ATOM 684 N N . LEU A 1 87 ? 4.998 -0.383 -16.468 1.00 95.00 87 LEU A N 1
ATOM 685 C CA . LEU A 1 87 ? 4.010 0.623 -16.084 1.00 95.00 87 LEU A CA 1
ATOM 686 C C . LEU A 1 87 ? 2.592 0.140 -16.402 1.00 95.00 87 LEU A C 1
ATOM 688 O O . LEU A 1 87 ? 1.725 0.066 -15.542 1.00 95.00 87 LEU A O 1
ATOM 692 N N . MET A 1 88 ? 2.348 -0.200 -17.668 1.00 95.25 88 MET A N 1
ATOM 693 C CA . MET A 1 88 ? 1.039 -0.655 -18.125 1.00 95.25 88 MET A CA 1
ATOM 694 C C . MET A 1 88 ? 1.143 -1.558 -19.352 1.00 95.25 88 MET A C 1
ATOM 696 O O . MET A 1 88 ? 2.168 -1.639 -20.036 1.00 95.25 88 MET A O 1
ATOM 700 N N . LEU A 1 89 ? 0.039 -2.236 -19.650 1.00 96.56 89 LEU A N 1
ATOM 701 C CA . LEU A 1 89 ? -0.075 -3.224 -20.715 1.00 96.56 89 LEU A CA 1
ATOM 702 C C . LEU A 1 89 ? -1.245 -2.865 -21.631 1.00 96.56 89 LEU A C 1
ATOM 704 O O . LEU A 1 89 ? -2.358 -2.644 -21.151 1.00 96.56 89 LEU A O 1
ATOM 708 N N . ARG A 1 90 ? -1.025 -2.826 -22.950 1.00 97.06 90 ARG A N 1
ATOM 709 C CA . ARG A 1 90 ? -2.103 -2.629 -23.935 1.00 97.06 90 ARG A CA 1
ATOM 710 C C . ARG A 1 90 ? -1.966 -3.594 -25.104 1.00 97.06 90 ARG A C 1
ATOM 712 O O . ARG A 1 90 ? -0.892 -3.738 -25.681 1.00 97.06 90 ARG A O 1
ATOM 719 N N . GLU A 1 91 ? -3.073 -4.218 -25.494 1.00 97.31 91 GLU A N 1
ATOM 720 C CA . GLU A 1 91 ? -3.183 -4.842 -26.811 1.00 97.31 91 GLU A CA 1
ATOM 721 C C . GLU A 1 91 ? -3.622 -3.768 -27.809 1.00 97.31 91 GLU A C 1
ATOM 723 O O . GLU A 1 91 ? -4.754 -3.293 -27.751 1.00 97.31 91 GLU A O 1
ATOM 728 N N . ASN A 1 92 ? -2.731 -3.363 -28.714 1.00 97.31 92 ASN A N 1
ATOM 729 C CA . ASN A 1 92 ? -3.015 -2.288 -29.659 1.00 97.31 92 ASN A CA 1
ATOM 730 C C . ASN A 1 92 ? -2.360 -2.569 -31.015 1.00 97.31 92 ASN A C 1
ATOM 732 O O . ASN A 1 92 ? -1.144 -2.469 -31.175 1.00 97.31 92 ASN A O 1
ATOM 736 N N . TYR A 1 93 ? -3.183 -2.959 -31.991 1.00 96.75 93 TYR A N 1
ATOM 737 C CA . TYR A 1 93 ? -2.716 -3.256 -33.343 1.00 96.75 93 TYR A CA 1
ATOM 738 C C . TYR A 1 93 ? -2.283 -1.991 -34.086 1.00 96.75 93 TYR A C 1
ATOM 740 O O . TYR A 1 93 ? -1.220 -2.002 -34.698 1.00 96.75 93 TYR A O 1
ATOM 748 N N . ASP A 1 94 ? -3.069 -0.915 -34.009 1.00 96.69 94 ASP A N 1
ATOM 749 C CA . ASP A 1 94 ? -2.832 0.306 -34.787 1.00 96.69 94 ASP A CA 1
ATOM 750 C C . ASP A 1 94 ? -1.525 0.985 -34.358 1.00 96.69 94 ASP A C 1
ATOM 752 O O . ASP A 1 94 ? -0.693 1.338 -35.195 1.00 96.69 94 ASP A O 1
ATOM 756 N N . LEU A 1 95 ? -1.288 1.070 -33.044 1.00 96.75 95 LEU A N 1
ATOM 757 C CA . LEU A 1 95 ? -0.021 1.563 -32.511 1.00 96.75 95 LEU A CA 1
ATOM 758 C C . LEU A 1 95 ? 1.140 0.638 -32.897 1.00 96.75 95 LEU A C 1
ATOM 760 O O . LEU A 1 95 ? 2.197 1.111 -33.300 1.00 96.75 95 LEU A O 1
ATOM 764 N N . ALA A 1 96 ? 0.963 -0.682 -32.819 1.00 96.31 96 ALA A N 1
ATOM 765 C CA . ALA A 1 96 ? 2.009 -1.623 -33.210 1.00 96.31 96 ALA A CA 1
ATOM 766 C C . ALA A 1 96 ? 2.354 -1.544 -34.706 1.00 96.31 96 ALA A C 1
ATOM 768 O O . ALA A 1 96 ? 3.529 -1.628 -35.060 1.00 96.31 96 ALA A O 1
ATOM 769 N N . GLU A 1 97 ? 1.367 -1.354 -35.583 1.00 95.50 97 GLU A N 1
ATOM 770 C CA . GLU A 1 97 ? 1.606 -1.151 -37.013 1.00 95.50 97 GLU A CA 1
ATOM 771 C C . GLU A 1 97 ? 2.412 0.134 -37.243 1.00 95.50 97 GLU A C 1
ATOM 773 O O . GLU A 1 97 ? 3.455 0.098 -37.899 1.00 95.50 97 GLU A O 1
ATOM 778 N N . TYR A 1 98 ? 2.017 1.244 -36.617 1.00 94.81 98 TYR A N 1
ATOM 779 C CA . TYR A 1 98 ? 2.780 2.490 -36.684 1.00 94.81 98 TYR A CA 1
ATOM 780 C C . TYR A 1 98 ? 4.234 2.308 -36.216 1.00 94.81 98 TYR A C 1
ATOM 782 O O . TYR A 1 98 ? 5.174 2.718 -36.901 1.00 94.81 98 TYR A O 1
ATOM 790 N N . LEU A 1 99 ? 4.437 1.650 -35.073 1.00 93.69 99 LEU A N 1
ATOM 791 C CA . LEU A 1 99 ? 5.753 1.492 -34.457 1.00 93.69 99 LEU A CA 1
ATOM 792 C C . LEU A 1 99 ? 6.685 0.569 -35.244 1.00 93.69 99 LEU A C 1
ATOM 794 O O . LEU A 1 99 ? 7.852 0.913 -35.425 1.00 93.69 99 LEU A O 1
ATOM 798 N N . TRP A 1 100 ? 6.187 -0.584 -35.700 1.00 92.75 100 TRP A N 1
ATOM 799 C CA . TRP A 1 100 ? 7.015 -1.691 -36.200 1.00 92.75 100 TRP A CA 1
ATOM 800 C C . TRP A 1 100 ? 6.949 -1.900 -37.717 1.00 92.75 100 TRP A C 1
ATOM 802 O O . TRP A 1 100 ? 7.640 -2.779 -38.243 1.00 92.75 100 TRP A O 1
ATOM 812 N N . LYS A 1 101 ? 6.127 -1.121 -38.429 1.00 90.81 101 LYS A N 1
ATOM 813 C CA . LYS A 1 101 ? 6.035 -1.132 -39.896 1.00 90.81 101 LYS A CA 1
ATOM 814 C C . LYS A 1 101 ? 6.368 0.234 -40.483 1.00 90.81 101 LYS A C 1
ATOM 816 O O . LYS A 1 101 ? 7.312 0.340 -41.259 1.00 90.81 101 LYS A O 1
ATOM 821 N N . ASP A 1 102 ? 5.631 1.270 -40.092 1.00 86.81 102 ASP A N 1
ATOM 822 C CA . ASP A 1 102 ? 5.776 2.606 -40.688 1.00 86.81 102 ASP A CA 1
ATOM 823 C C . ASP A 1 102 ? 6.955 3.382 -40.077 1.00 86.81 102 ASP A C 1
ATOM 825 O O . ASP A 1 102 ? 7.623 4.169 -40.751 1.00 86.81 102 ASP A O 1
ATOM 829 N N . GLY A 1 103 ? 7.238 3.136 -38.797 1.00 77.69 103 GLY A N 1
ATOM 830 C CA . GLY A 1 103 ? 8.263 3.822 -38.019 1.00 77.69 103 GLY A CA 1
ATOM 831 C C . GLY A 1 103 ? 9.675 3.236 -38.117 1.00 77.69 103 GLY A C 1
ATOM 832 O O . GLY A 1 103 ? 10.585 3.780 -37.484 1.00 77.69 103 GLY A O 1
ATOM 833 N N . VAL A 1 104 ? 9.894 2.152 -38.863 1.00 85.94 104 VAL A N 1
ATOM 834 C CA . VAL A 1 104 ? 11.177 1.422 -38.903 1.00 85.94 104 VAL A CA 1
ATOM 835 C C . VAL A 1 104 ? 11.690 1.227 -40.325 1.00 85.94 104 VAL A C 1
ATOM 837 O O . VAL A 1 104 ? 10.947 1.266 -41.298 1.00 85.94 104 VAL A O 1
ATOM 840 N N . ASN A 1 105 ? 12.998 0.999 -40.452 1.00 83.00 105 ASN A N 1
ATOM 841 C CA . ASN A 1 105 ? 13.663 0.781 -41.737 1.00 83.00 105 ASN A CA 1
ATOM 842 C C . ASN A 1 105 ? 14.033 -0.700 -41.931 1.00 83.00 105 ASN A C 1
ATOM 844 O O . ASN A 1 105 ? 15.197 -1.044 -42.149 1.00 83.00 105 ASN A O 1
ATOM 848 N N . HIS A 1 106 ? 13.045 -1.587 -41.789 1.00 86.00 106 HIS A N 1
ATOM 849 C CA . HIS A 1 106 ? 13.162 -3.017 -42.082 1.00 86.00 106 HIS A CA 1
ATOM 850 C C . HIS A 1 106 ? 11.792 -3.636 -42.408 1.00 86.00 106 HIS A C 1
ATOM 852 O O . HIS A 1 106 ? 10.764 -3.174 -41.925 1.00 86.00 106 HIS A O 1
ATOM 858 N N . ASP A 1 107 ? 11.770 -4.745 -43.151 1.00 85.38 107 ASP A N 1
ATOM 859 C CA . ASP A 1 107 ? 10.535 -5.426 -43.581 1.00 85.38 107 ASP A CA 1
ATOM 860 C C . ASP A 1 107 ? 10.261 -6.685 -42.739 1.00 85.38 107 ASP A C 1
ATOM 862 O O . ASP A 1 107 ? 10.391 -7.822 -43.194 1.00 85.38 107 ASP A O 1
ATOM 866 N N . ARG A 1 108 ? 10.017 -6.486 -41.439 1.00 86.88 108 ARG A N 1
ATOM 867 C CA . ARG A 1 108 ? 9.782 -7.580 -40.475 1.00 86.88 108 ARG A CA 1
ATOM 868 C C . ARG A 1 108 ? 8.362 -7.636 -39.939 1.00 86.88 108 ARG A C 1
ATOM 870 O O . ARG A 1 108 ? 8.054 -8.568 -39.200 1.00 86.88 108 ARG A O 1
ATOM 877 N N . TRP A 1 109 ? 7.543 -6.652 -40.285 1.00 90.31 109 TRP A N 1
ATOM 878 C CA . TRP A 1 109 ? 6.143 -6.631 -39.913 1.00 90.31 109 TRP A CA 1
ATOM 879 C C . TRP A 1 109 ? 5.421 -7.843 -40.500 1.00 90.31 109 TRP A C 1
ATOM 881 O O . TRP A 1 109 ? 5.516 -8.121 -41.694 1.00 90.31 109 TRP A O 1
ATOM 891 N N . ASP A 1 110 ? 4.685 -8.545 -39.648 1.00 90.50 110 ASP A N 1
ATOM 892 C CA . ASP A 1 110 ? 3.855 -9.678 -40.026 1.00 90.50 110 ASP A CA 1
ATOM 893 C C . ASP A 1 110 ? 2.435 -9.425 -39.520 1.00 90.50 110 ASP A C 1
ATOM 895 O O . ASP A 1 110 ? 2.185 -9.428 -38.316 1.00 90.50 110 ASP A O 1
ATOM 899 N N . SER A 1 111 ? 1.496 -9.201 -40.440 1.00 88.88 111 SER A N 1
ATOM 900 C CA . SER A 1 111 ? 0.093 -8.963 -40.094 1.00 88.88 111 SER A CA 1
ATOM 901 C C . SER A 1 111 ? -0.604 -10.192 -39.503 1.00 88.88 111 SER A C 1
ATOM 903 O O . SER A 1 111 ? -1.626 -10.036 -38.838 1.00 88.88 111 SER A O 1
ATOM 905 N N . GLU A 1 112 ? -0.090 -11.406 -39.739 1.00 89.69 112 GLU A N 1
ATOM 906 C CA . GLU A 1 112 ? -0.619 -12.633 -39.125 1.00 89.69 112 GLU A CA 1
ATOM 907 C C . GLU A 1 112 ? -0.080 -12.837 -37.702 1.00 89.69 112 GLU A C 1
ATOM 909 O O . GLU A 1 112 ? -0.728 -13.489 -36.882 1.00 89.69 112 GLU A O 1
ATOM 914 N N . ASN A 1 113 ? 1.076 -12.245 -37.387 1.00 89.44 113 ASN A N 1
ATOM 915 C CA . ASN A 1 113 ? 1.719 -12.338 -36.079 1.00 89.44 113 ASN A CA 1
ATOM 916 C C . ASN A 1 113 ? 2.258 -10.979 -35.582 1.00 89.44 113 ASN A C 1
ATOM 918 O O . ASN A 1 113 ? 3.460 -10.853 -35.315 1.00 89.44 113 ASN A O 1
ATOM 922 N N . PRO A 1 114 ? 1.392 -9.956 -35.445 1.00 92.69 114 PRO A N 1
ATOM 923 C CA . PRO A 1 114 ? 1.820 -8.602 -35.125 1.00 92.69 114 PRO A CA 1
ATOM 924 C C . PRO A 1 114 ? 2.323 -8.515 -33.684 1.00 92.69 114 PRO A C 1
ATOM 926 O O . PRO A 1 114 ? 1.767 -9.141 -32.775 1.00 92.69 114 PRO A O 1
ATOM 929 N N . TRP A 1 115 ? 3.329 -7.672 -33.443 1.00 94.62 115 TRP A N 1
ATOM 930 C CA . TRP A 1 115 ? 3.812 -7.358 -32.093 1.00 94.62 115 TRP A CA 1
ATOM 931 C C . TRP A 1 115 ? 2.885 -6.375 -31.359 1.00 94.62 115 TRP A C 1
ATOM 933 O O . TRP A 1 115 ? 3.318 -5.325 -30.886 1.00 94.62 115 TRP A O 1
ATOM 943 N N . LYS A 1 116 ? 1.590 -6.707 -31.317 1.00 96.62 116 LYS A N 1
ATOM 944 C CA . LYS A 1 116 ? 0.500 -5.865 -30.799 1.00 96.62 116 LYS A CA 1
ATOM 945 C C . LYS A 1 116 ? 0.332 -5.898 -29.284 1.00 96.62 116 LYS A C 1
ATOM 947 O O . LYS A 1 116 ? -0.413 -5.084 -28.752 1.00 96.62 116 LYS A O 1
ATOM 952 N N . TYR A 1 117 ? 0.971 -6.842 -28.598 1.00 97.38 117 TYR A N 1
ATOM 953 C CA . TYR A 1 117 ? 0.955 -6.900 -27.140 1.00 97.38 117 TYR A CA 1
ATOM 954 C C . TYR A 1 117 ? 2.059 -5.985 -26.624 1.00 97.38 117 TYR A C 1
ATOM 956 O O . TYR A 1 117 ? 3.233 -6.366 -26.616 1.00 97.38 117 TYR A O 1
ATOM 964 N N . LEU A 1 118 ? 1.682 -4.751 -26.299 1.00 97.88 118 LEU A N 1
ATOM 965 C CA . LEU A 1 118 ? 2.595 -3.684 -25.924 1.00 97.88 118 LEU A CA 1
ATOM 966 C C . LEU A 1 118 ? 2.774 -3.658 -24.409 1.00 97.88 118 LEU A C 1
ATOM 968 O O . LEU A 1 118 ? 1.805 -3.684 -23.647 1.00 97.88 118 LEU A O 1
ATOM 972 N N . THR A 1 119 ? 4.029 -3.593 -23.988 1.00 97.94 119 THR A N 1
ATOM 973 C CA . THR A 1 119 ? 4.432 -3.407 -22.596 1.00 97.94 119 THR A CA 1
ATOM 974 C C . THR A 1 119 ? 5.111 -2.054 -22.474 1.00 97.94 119 THR A C 1
ATOM 976 O O . THR A 1 119 ? 6.180 -1.855 -23.055 1.00 97.94 119 THR A O 1
ATOM 979 N N . PHE A 1 120 ? 4.469 -1.133 -21.760 1.00 97.38 120 PHE A N 1
ATOM 980 C CA . PHE A 1 120 ? 4.985 0.203 -21.478 1.00 97.38 120 PHE A CA 1
ATOM 981 C C . PHE A 1 120 ? 5.873 0.143 -20.244 1.00 97.38 120 PHE A C 1
ATOM 983 O O . PHE A 1 120 ? 5.559 -0.566 -19.286 1.00 97.38 120 PHE A O 1
ATOM 990 N N . LEU A 1 121 ? 6.986 0.864 -20.290 1.00 96.31 121 LEU A N 1
ATOM 991 C CA . LEU A 1 121 ? 8.002 0.868 -19.256 1.00 96.31 121 LEU A CA 1
ATOM 992 C C . LEU A 1 121 ? 8.184 2.263 -18.671 1.00 96.31 121 LEU A C 1
ATOM 994 O O . LEU A 1 121 ? 8.111 3.263 -19.386 1.00 96.31 121 LEU A O 1
ATOM 998 N N . THR A 1 122 ? 8.517 2.286 -17.391 1.00 93.12 122 THR A N 1
ATOM 999 C CA . THR A 1 122 ? 9.032 3.444 -16.667 1.00 93.12 122 THR A CA 1
ATOM 1000 C C . THR A 1 122 ? 10.424 3.130 -16.114 1.00 93.12 122 THR A C 1
ATOM 1002 O O . THR A 1 122 ? 10.863 1.976 -16.160 1.00 93.12 122 THR A O 1
ATOM 1005 N N . GLU A 1 123 ? 11.132 4.157 -15.638 1.00 88.38 123 GLU A N 1
ATOM 1006 C CA . GLU A 1 123 ? 12.446 4.030 -14.985 1.00 88.38 123 GLU A CA 1
ATOM 1007 C C . GLU A 1 123 ? 13.448 3.233 -15.838 1.00 88.38 123 GLU A C 1
ATOM 1009 O O . GLU A 1 123 ? 14.146 2.326 -15.379 1.00 88.38 123 GLU A O 1
ATOM 1014 N N . VAL A 1 124 ? 13.469 3.524 -17.143 1.00 92.25 124 VAL A N 1
ATOM 1015 C CA . VAL A 1 124 ? 14.308 2.788 -18.086 1.00 92.25 124 VAL A CA 1
ATOM 1016 C C . VAL A 1 124 ? 15.751 3.246 -17.965 1.00 92.25 124 VAL A C 1
ATOM 1018 O O . VAL A 1 124 ? 16.095 4.379 -18.295 1.00 92.25 124 VAL A O 1
ATOM 1021 N N . GLU A 1 125 ? 16.631 2.318 -17.607 1.00 90.88 125 GLU A N 1
ATOM 1022 C CA . GLU A 1 125 ? 18.054 2.594 -17.472 1.00 90.88 125 GLU A CA 1
ATOM 1023 C C . GLU A 1 125 ? 18.933 1.544 -18.155 1.00 90.88 125 GLU A C 1
ATOM 1025 O O . GLU A 1 125 ? 18.547 0.400 -18.418 1.00 90.88 125 GLU A O 1
ATOM 1030 N N . GLY A 1 126 ? 20.156 1.961 -18.485 1.00 91.69 126 GLY A N 1
ATOM 1031 C CA . GLY A 1 126 ? 21.172 1.063 -19.017 1.00 91.69 126 GLY A CA 1
ATOM 1032 C C . GLY A 1 126 ? 21.687 0.126 -17.930 1.00 91.69 126 GLY A C 1
ATOM 1033 O O . GLY A 1 126 ? 21.955 0.553 -16.814 1.00 91.69 126 GLY A O 1
ATOM 1034 N N . THR A 1 127 ? 21.886 -1.142 -18.275 1.00 91.25 127 THR A N 1
ATOM 1035 C CA . THR A 1 127 ? 22.502 -2.126 -17.377 1.00 91.25 127 THR A CA 1
ATOM 1036 C C . THR A 1 127 ? 23.533 -2.959 -18.138 1.00 91.25 127 THR A C 1
ATOM 1038 O O . THR A 1 127 ? 23.563 -2.934 -19.370 1.00 91.25 127 THR A O 1
ATOM 1041 N N . ASP A 1 128 ? 24.419 -3.641 -17.417 1.00 93.00 128 ASP A N 1
ATOM 1042 C CA . ASP A 1 128 ? 25.473 -4.487 -17.987 1.00 93.00 128 ASP A CA 1
ATOM 1043 C C . ASP A 1 128 ? 25.582 -5.786 -17.182 1.00 93.00 128 ASP A C 1
ATOM 1045 O O . ASP A 1 128 ? 26.587 -6.057 -16.534 1.00 93.00 128 ASP A O 1
ATOM 1049 N N . VAL A 1 129 ? 24.496 -6.561 -17.181 1.00 94.38 129 VAL A N 1
ATOM 1050 C CA . VAL A 1 129 ? 24.406 -7.830 -16.443 1.00 94.38 129 VAL A CA 1
ATOM 1051 C C . VAL A 1 129 ? 24.729 -8.986 -17.376 1.00 94.38 129 VAL A C 1
ATOM 1053 O O . VAL A 1 129 ? 24.040 -9.189 -18.383 1.00 94.38 129 VAL A O 1
ATOM 1056 N N . ASP A 1 130 ? 25.746 -9.777 -17.038 1.00 95.50 130 ASP A N 1
ATOM 1057 C CA . ASP A 1 130 ? 26.081 -10.983 -17.793 1.00 95.50 130 ASP A CA 1
ATOM 1058 C C . ASP A 1 130 ? 24.961 -12.030 -17.674 1.00 95.50 130 ASP A C 1
ATOM 1060 O O . ASP A 1 130 ? 24.396 -12.268 -16.602 1.00 95.50 130 ASP A O 1
ATOM 1064 N N . ILE A 1 131 ? 24.631 -12.699 -18.784 1.00 95.56 131 ILE A N 1
ATOM 1065 C CA . ILE A 1 131 ? 23.579 -13.726 -18.776 1.00 95.56 131 ILE A CA 1
ATOM 1066 C C . ILE A 1 131 ? 23.910 -14.891 -17.838 1.00 95.56 131 ILE A C 1
ATOM 1068 O O . ILE A 1 131 ? 22.999 -15.522 -17.310 1.00 95.56 131 ILE A O 1
ATOM 1072 N N . GLY A 1 132 ? 25.190 -15.203 -17.635 1.00 95.88 132 GLY A N 1
ATOM 1073 C CA . GLY A 1 132 ? 25.643 -16.233 -16.711 1.00 95.88 132 GLY A CA 1
ATOM 1074 C C . GLY A 1 132 ? 25.355 -15.868 -15.259 1.00 95.88 132 GLY A C 1
ATOM 1075 O O . GLY A 1 132 ? 24.844 -16.710 -14.524 1.00 95.88 132 GLY A O 1
ATOM 1076 N N . GLU A 1 133 ? 25.613 -14.622 -14.862 1.00 95.69 133 GLU A N 1
ATOM 1077 C CA . GLU A 1 133 ? 25.303 -14.121 -13.515 1.00 95.69 133 GLU A CA 1
ATOM 1078 C C . GLU A 1 133 ? 23.794 -14.131 -13.256 1.00 95.69 133 GLU A C 1
ATOM 1080 O O . GLU A 1 133 ? 23.343 -14.704 -12.264 1.00 95.69 133 GLU A O 1
ATOM 1085 N N . PHE A 1 134 ? 23.000 -13.627 -14.204 1.00 96.12 134 PHE A N 1
ATOM 1086 C CA . PHE A 1 134 ? 21.541 -13.698 -14.118 1.00 96.12 134 PHE A CA 1
ATOM 1087 C C . PHE A 1 134 ? 21.031 -15.143 -14.062 1.00 96.12 134 PHE A C 1
ATOM 1089 O O . PHE A 1 134 ? 20.176 -15.467 -13.239 1.00 96.12 134 PHE A O 1
ATOM 1096 N N . ASN A 1 135 ? 21.554 -16.035 -14.913 1.00 96.81 135 ASN A N 1
ATOM 1097 C CA . ASN A 1 135 ? 21.163 -17.445 -14.917 1.00 96.81 135 ASN A CA 1
ATOM 1098 C C . ASN A 1 135 ? 21.467 -18.108 -13.572 1.00 96.81 135 ASN A C 1
ATOM 1100 O O . ASN A 1 135 ? 20.636 -18.876 -13.093 1.00 96.81 135 ASN A O 1
ATOM 1104 N N . ASN A 1 136 ? 22.608 -17.795 -12.952 1.00 95.94 136 ASN A N 1
ATOM 1105 C CA . ASN A 1 136 ? 22.933 -18.280 -11.614 1.00 95.94 136 ASN A CA 1
ATOM 1106 C C . ASN A 1 136 ? 21.928 -17.754 -10.582 1.00 95.94 136 ASN A C 1
ATOM 1108 O O . ASN A 1 136 ? 21.386 -18.561 -9.828 1.00 95.94 136 ASN A O 1
ATOM 1112 N N . LEU A 1 137 ? 21.618 -16.450 -10.608 1.00 95.19 137 LEU A N 1
ATOM 1113 C CA . LEU A 1 137 ? 20.657 -15.836 -9.689 1.00 95.19 137 LEU A CA 1
ATOM 1114 C C . LEU A 1 137 ? 19.291 -16.519 -9.780 1.00 95.19 137 LEU A C 1
ATOM 1116 O O . LEU A 1 137 ? 18.794 -17.030 -8.783 1.00 95.19 137 LEU A O 1
ATOM 1120 N N . VAL A 1 138 ? 18.688 -16.597 -10.972 1.00 94.62 138 VAL A N 1
ATOM 1121 C CA . VAL A 1 138 ? 17.325 -17.147 -11.146 1.00 94.62 138 VAL A CA 1
ATOM 1122 C C . VAL A 1 138 ? 17.292 -18.685 -11.216 1.00 94.62 138 VAL A C 1
ATOM 1124 O O . VAL A 1 138 ? 16.222 -19.309 -11.174 1.00 94.62 138 VAL A O 1
ATOM 1127 N N . GLY A 1 139 ? 18.461 -19.329 -11.279 1.00 94.56 139 GLY A N 1
ATOM 1128 C CA . GLY A 1 139 ? 18.648 -20.782 -11.309 1.00 94.56 139 GLY A CA 1
ATOM 1129 C C . GLY A 1 139 ? 18.398 -21.430 -12.677 1.00 94.56 139 GLY A C 1
ATOM 1130 O O . GLY A 1 139 ? 17.937 -22.578 -12.742 1.00 94.56 139 GLY A O 1
ATOM 1131 N N . TYR A 1 140 ? 18.610 -20.699 -13.770 1.00 96.19 140 TYR A N 1
ATOM 1132 C CA . TYR A 1 140 ? 18.615 -21.262 -15.121 1.00 96.19 140 TYR A CA 1
ATOM 1133 C C . TYR A 1 140 ? 19.891 -22.066 -15.398 1.00 96.19 140 TYR A C 1
ATOM 1135 O O . TYR A 1 140 ? 20.909 -21.926 -14.728 1.00 96.19 140 TYR A O 1
ATOM 1143 N N . ASP A 1 141 ? 19.836 -22.916 -16.425 1.00 95.88 141 ASP A N 1
ATOM 1144 C CA . ASP A 1 141 ? 21.035 -23.574 -16.947 1.00 95.88 141 ASP A CA 1
ATOM 1145 C C . ASP A 1 141 ? 22.046 -22.524 -17.448 1.00 95.88 141 ASP A C 1
ATOM 1147 O O . ASP A 1 141 ? 21.658 -21.549 -18.087 1.00 95.88 141 ASP A O 1
ATOM 1151 N N . GLN A 1 142 ? 23.348 -22.713 -17.215 1.00 93.19 142 GLN A N 1
ATOM 1152 C CA . GLN A 1 142 ? 24.375 -21.730 -17.608 1.00 93.19 142 GLN A CA 1
ATOM 1153 C C . GLN A 1 142 ? 24.419 -21.471 -19.127 1.00 93.19 142 GLN A C 1
ATOM 1155 O O . GLN A 1 142 ? 24.787 -20.380 -19.582 1.00 93.19 142 GLN A O 1
ATOM 1160 N N . THR A 1 143 ? 24.009 -22.453 -19.933 1.00 93.12 143 THR A N 1
ATOM 1161 C CA . THR A 1 143 ? 23.920 -22.339 -21.395 1.00 93.12 143 THR A CA 1
ATOM 1162 C C . THR A 1 143 ? 22.590 -21.760 -21.870 1.00 93.12 143 THR A C 1
ATOM 1164 O O . THR A 1 143 ? 22.445 -21.475 -23.060 1.00 93.12 143 THR A O 1
ATOM 1167 N N . TYR A 1 144 ? 21.630 -21.535 -20.965 1.00 94.56 144 TYR A N 1
ATOM 1168 C CA . TYR A 1 144 ? 20.346 -20.934 -21.301 1.00 94.56 144 TYR A CA 1
ATOM 1169 C C . TYR A 1 144 ? 20.547 -19.557 -21.932 1.00 94.56 144 TYR A C 1
ATOM 1171 O O . TYR A 1 144 ? 21.309 -18.716 -21.441 1.00 94.56 144 TYR A O 1
ATOM 1179 N N . ARG A 1 145 ? 19.852 -19.337 -23.047 1.00 93.00 145 ARG A N 1
ATOM 1180 C CA . ARG A 1 145 ? 19.783 -18.062 -23.753 1.00 93.00 145 ARG A CA 1
ATOM 1181 C C . ARG A 1 145 ? 18.312 -17.751 -24.017 1.00 93.00 145 ARG A C 1
ATOM 1183 O O . ARG A 1 145 ? 17.654 -18.584 -24.647 1.00 93.00 145 ARG A O 1
ATOM 1190 N N . PRO A 1 146 ? 17.793 -16.598 -23.559 1.00 91.31 146 PRO A N 1
ATOM 1191 C CA . PRO A 1 146 ? 16.410 -16.215 -23.811 1.00 91.31 146 PRO A CA 1
ATOM 1192 C C . PRO A 1 146 ? 16.090 -16.213 -25.312 1.00 91.31 146 PRO A C 1
ATOM 1194 O O . PRO A 1 146 ? 16.888 -15.750 -26.127 1.00 91.31 146 PRO A O 1
ATOM 1197 N N . GLN A 1 147 ? 14.920 -16.736 -25.679 1.00 86.88 147 GLN A N 1
ATOM 1198 C CA . GLN A 1 147 ? 14.424 -16.769 -27.058 1.00 86.88 147 GLN A CA 1
ATOM 1199 C C . GLN A 1 147 ? 13.023 -16.164 -27.105 1.00 86.88 147 GLN A C 1
ATOM 1201 O O . GLN A 1 147 ? 12.081 -16.720 -26.535 1.00 86.88 147 GLN A O 1
ATOM 1206 N N . GLY A 1 148 ? 12.887 -15.030 -27.794 1.00 87.19 148 GLY A N 1
ATOM 1207 C CA . GLY A 1 148 ? 11.647 -14.263 -27.811 1.00 87.19 148 GLY A CA 1
ATOM 1208 C C . GLY A 1 148 ? 11.257 -13.727 -26.429 1.00 87.19 148 GLY A C 1
ATOM 1209 O O . GLY A 1 148 ? 12.007 -13.800 -25.456 1.00 87.19 148 GLY A O 1
ATOM 1210 N N . PHE A 1 149 ? 10.029 -13.227 -26.339 1.00 91.38 149 PHE A N 1
ATOM 1211 C CA . PHE A 1 149 ? 9.442 -12.758 -25.088 1.00 91.38 149 PHE A CA 1
ATOM 1212 C C . PHE A 1 149 ? 9.328 -13.897 -24.063 1.00 91.38 149 PHE A C 1
ATOM 1214 O O . PHE A 1 149 ? 8.802 -14.978 -24.369 1.00 91.38 149 PHE A O 1
ATOM 1221 N N . THR A 1 150 ? 9.809 -13.669 -22.842 1.00 92.62 150 THR A N 1
ATOM 1222 C CA . THR A 1 150 ? 9.790 -14.658 -21.754 1.00 92.62 150 THR A CA 1
ATOM 1223 C C . THR A 1 150 ? 9.492 -13.992 -20.418 1.00 92.62 150 THR A C 1
ATOM 1225 O O . THR A 1 150 ? 10.021 -12.928 -20.152 1.00 92.62 150 THR A O 1
ATOM 1228 N N . ARG A 1 151 ? 8.700 -14.644 -19.562 1.00 93.50 151 ARG A N 1
ATOM 1229 C CA . ARG A 1 151 ? 8.569 -14.297 -18.143 1.00 93.50 151 ARG A CA 1
ATOM 1230 C C . ARG A 1 151 ? 9.193 -15.409 -17.306 1.00 93.50 151 ARG A C 1
ATOM 1232 O O . ARG A 1 151 ? 9.017 -16.586 -17.636 1.00 93.50 151 ARG A O 1
ATOM 1239 N N . VAL A 1 152 ? 9.961 -15.047 -16.283 1.00 95.00 152 VAL A N 1
ATOM 1240 C CA . VAL A 1 152 ? 10.522 -16.003 -15.322 1.00 95.00 152 VAL A CA 1
ATOM 1241 C C . VAL A 1 152 ? 9.370 -16.678 -14.571 1.00 95.00 152 VAL A C 1
ATOM 1243 O O . VAL A 1 152 ? 8.367 -16.047 -14.254 1.00 95.00 152 VAL A O 1
ATOM 1246 N N . ALA A 1 153 ? 9.482 -17.989 -14.358 1.00 93.62 153 ALA A N 1
ATOM 1247 C CA . ALA A 1 153 ? 8.437 -18.764 -13.697 1.00 93.62 153 ALA A CA 1
ATOM 1248 C C . ALA A 1 153 ? 8.341 -18.416 -12.205 1.00 93.62 153 ALA A C 1
ATOM 1250 O O . ALA A 1 153 ? 9.377 -18.298 -11.549 1.00 93.62 153 ALA A O 1
ATOM 1251 N N . ASP A 1 154 ? 7.122 -18.370 -11.663 1.00 93.19 154 ASP A N 1
ATOM 1252 C CA . ASP A 1 154 ? 6.867 -17.983 -10.267 1.00 93.19 154 ASP A CA 1
ATOM 1253 C C . ASP A 1 154 ? 7.647 -18.836 -9.270 1.00 93.19 154 ASP A C 1
ATOM 1255 O O . ASP A 1 154 ? 8.233 -18.303 -8.344 1.00 93.19 154 ASP A O 1
ATOM 1259 N N . SER A 1 155 ? 7.804 -20.141 -9.520 1.00 94.00 155 SER A N 1
ATOM 1260 C CA . SER A 1 155 ? 8.600 -21.017 -8.648 1.00 94.00 155 SER A CA 1
ATOM 1261 C C . SER A 1 155 ? 10.066 -20.585 -8.503 1.00 94.00 155 SER A C 1
ATOM 1263 O O . SER A 1 155 ? 10.729 -20.957 -7.541 1.00 94.00 155 SER A O 1
ATOM 1265 N N . ARG A 1 156 ? 10.613 -19.864 -9.490 1.00 95.19 156 ARG A N 1
ATOM 1266 C CA . ARG A 1 156 ? 11.970 -19.302 -9.425 1.00 95.19 156 ARG A CA 1
ATOM 1267 C C . ARG A 1 156 ? 11.981 -17.970 -8.696 1.00 95.19 156 ARG A C 1
ATOM 1269 O O . ARG A 1 156 ? 12.936 -17.719 -7.976 1.00 95.19 156 ARG A O 1
ATOM 1276 N N . LEU A 1 157 ? 10.939 -17.165 -8.888 1.00 94.69 157 LEU A N 1
ATOM 1277 C CA . LEU A 1 157 ? 10.756 -15.884 -8.210 1.00 94.69 157 LEU A CA 1
ATOM 1278 C C . LEU A 1 157 ? 10.530 -16.085 -6.710 1.00 94.69 157 LEU A C 1
ATOM 1280 O O . LEU A 1 157 ? 11.207 -15.442 -5.924 1.00 94.69 157 LEU A O 1
ATOM 1284 N N . SER A 1 158 ? 9.701 -17.057 -6.315 1.00 93.00 158 SER A N 1
ATOM 1285 C CA . SER A 1 158 ? 9.487 -17.401 -4.904 1.00 93.00 158 SER A CA 1
ATOM 1286 C C . SER A 1 158 ? 10.791 -17.777 -4.209 1.00 93.00 158 SER A C 1
ATOM 1288 O O . SER A 1 158 ? 11.048 -17.295 -3.119 1.00 93.00 158 SER A O 1
ATOM 1290 N N . ARG A 1 159 ? 11.677 -18.535 -4.874 1.00 94.31 159 ARG A N 1
ATOM 1291 C CA . ARG A 1 159 ? 13.006 -18.830 -4.317 1.00 94.31 159 ARG A CA 1
ATOM 1292 C C . ARG A 1 159 ? 13.840 -17.564 -4.093 1.00 94.31 159 ARG A C 1
ATOM 1294 O O . ARG A 1 159 ? 14.584 -17.517 -3.127 1.00 94.31 159 ARG A O 1
ATOM 1301 N N . LEU A 1 160 ? 13.749 -16.569 -4.981 1.00 93.94 160 LEU A N 1
ATOM 1302 C CA . LEU A 1 160 ? 14.444 -15.293 -4.772 1.00 93.94 160 LEU A CA 1
ATOM 1303 C C . LEU A 1 160 ? 13.865 -14.547 -3.572 1.00 93.94 160 LEU A C 1
ATOM 1305 O O . LEU A 1 160 ? 14.631 -14.049 -2.763 1.00 93.94 160 LEU A O 1
ATOM 1309 N N . THR A 1 161 ? 12.538 -14.517 -3.435 1.00 90.56 161 THR A N 1
ATOM 1310 C CA . THR A 1 161 ? 11.870 -13.934 -2.265 1.00 90.56 161 THR A CA 1
ATOM 1311 C C . THR A 1 161 ? 12.285 -14.627 -0.968 1.00 90.56 161 THR A C 1
ATOM 1313 O O . THR A 1 161 ? 12.534 -13.946 0.014 1.00 90.56 161 THR A O 1
ATOM 1316 N N . ASP A 1 162 ? 12.426 -15.953 -0.968 1.00 89.56 162 ASP A N 1
ATOM 1317 C CA . ASP A 1 162 ? 12.851 -16.706 0.220 1.00 89.56 162 ASP A CA 1
ATOM 1318 C C . ASP A 1 162 ? 14.337 -16.482 0.577 1.00 89.56 162 ASP A C 1
ATOM 1320 O O . ASP A 1 162 ? 14.720 -16.598 1.738 1.00 89.56 162 ASP A O 1
ATOM 1324 N N . GLU A 1 163 ? 15.195 -16.228 -0.418 1.00 92.62 163 GLU A N 1
ATOM 1325 C CA . GLU A 1 163 ? 16.654 -16.113 -0.245 1.00 92.62 163 GLU A CA 1
ATOM 1326 C C . GLU A 1 163 ? 17.124 -14.664 -0.016 1.00 92.62 163 GLU A C 1
ATOM 1328 O O . GLU A 1 163 ? 18.147 -14.459 0.636 1.00 92.62 163 GLU A O 1
ATOM 1333 N N . TYR A 1 164 ? 16.381 -13.677 -0.530 1.00 90.62 164 TYR A N 1
ATOM 1334 C CA . TYR A 1 164 ? 16.751 -12.253 -0.564 1.00 90.62 164 TYR A CA 1
ATOM 1335 C C . TYR A 1 164 ? 15.632 -11.312 -0.073 1.00 90.62 164 TYR A C 1
ATOM 1337 O O . TYR A 1 164 ? 15.676 -10.120 -0.363 1.00 90.62 164 TYR A O 1
ATOM 1345 N N . ASP A 1 165 ? 14.594 -11.826 0.590 1.00 88.75 165 ASP A N 1
ATOM 1346 C CA . ASP A 1 165 ? 13.372 -11.123 1.045 1.00 88.75 165 ASP A CA 1
ATOM 1347 C C . ASP A 1 165 ? 12.432 -10.618 -0.071 1.00 88.75 165 ASP A C 1
ATOM 1349 O O . ASP A 1 165 ? 11.207 -10.545 0.106 1.00 88.75 165 ASP A O 1
ATOM 1353 N N . SER A 1 166 ? 12.971 -10.305 -1.254 1.00 91.31 166 SER A N 1
ATOM 1354 C CA . SER A 1 166 ? 12.222 -9.862 -2.433 1.00 91.31 166 SER A CA 1
ATOM 1355 C C . SER A 1 166 ? 12.973 -10.114 -3.748 1.00 91.31 166 SER A C 1
ATOM 1357 O O . SER A 1 166 ? 14.171 -10.404 -3.782 1.00 91.31 166 SER A O 1
ATOM 1359 N N . VAL A 1 167 ? 12.254 -10.002 -4.869 1.00 92.00 167 VAL A N 1
ATOM 1360 C CA . VAL A 1 167 ? 12.857 -10.114 -6.208 1.00 92.00 167 VAL A CA 1
ATOM 1361 C C . VAL A 1 167 ? 13.709 -8.881 -6.511 1.00 92.00 167 VAL A C 1
ATOM 1363 O O . VAL A 1 167 ? 14.771 -8.990 -7.118 1.00 92.00 167 VAL A O 1
ATOM 1366 N N . GLU A 1 168 ? 13.264 -7.719 -6.058 1.00 91.25 168 GLU A N 1
ATOM 1367 C CA . GLU A 1 168 ? 13.921 -6.428 -6.191 1.00 91.25 168 GLU A CA 1
ATOM 1368 C C . GLU A 1 168 ? 15.279 -6.428 -5.493 1.00 91.25 168 GLU A C 1
ATOM 1370 O O . GLU A 1 168 ? 16.278 -6.123 -6.141 1.00 91.25 168 GLU A O 1
ATOM 1375 N N . THR A 1 169 ? 15.350 -6.887 -4.237 1.00 91.12 169 THR A N 1
ATOM 1376 C CA . THR A 1 169 ? 16.618 -7.035 -3.504 1.00 91.12 169 THR A CA 1
ATOM 1377 C C . THR A 1 169 ? 17.573 -7.977 -4.232 1.00 91.12 169 THR A C 1
ATOM 1379 O O . THR A 1 169 ? 18.734 -7.628 -4.442 1.00 91.12 169 THR A O 1
ATOM 1382 N N . ALA A 1 170 ? 17.090 -9.135 -4.699 1.00 93.06 170 ALA A N 1
ATOM 1383 C CA . ALA A 1 170 ? 17.908 -10.082 -5.459 1.00 93.06 170 ALA A CA 1
ATOM 1384 C C . ALA A 1 170 ? 18.498 -9.450 -6.736 1.00 93.06 170 ALA A C 1
ATOM 1386 O O . ALA A 1 170 ? 19.659 -9.678 -7.089 1.00 93.06 170 ALA A O 1
ATOM 1387 N N . LEU A 1 171 ? 17.705 -8.636 -7.439 1.00 91.50 171 LEU A N 1
ATOM 1388 C CA . LEU A 1 171 ? 18.159 -7.907 -8.621 1.00 91.50 171 LEU A CA 1
ATOM 1389 C C . LEU A 1 171 ? 19.112 -6.761 -8.270 1.00 91.50 171 LEU A C 1
ATOM 1391 O O . LEU A 1 171 ? 20.084 -6.568 -8.997 1.00 91.50 171 LEU A O 1
ATOM 1395 N N . ALA A 1 172 ? 18.869 -6.038 -7.178 1.00 89.38 172 ALA A N 1
ATOM 1396 C CA . ALA A 1 172 ? 19.731 -4.959 -6.709 1.00 89.38 172 ALA A CA 1
ATOM 1397 C C . ALA A 1 172 ? 21.114 -5.475 -6.295 1.00 89.38 172 ALA A C 1
ATOM 1399 O O . ALA A 1 172 ? 22.124 -4.838 -6.599 1.00 89.38 172 ALA A O 1
ATOM 1400 N N . GLU A 1 173 ? 21.189 -6.656 -5.673 1.00 90.19 173 GLU A N 1
ATOM 1401 C CA . GLU A 1 173 ? 22.462 -7.328 -5.397 1.00 90.19 173 GLU A CA 1
ATOM 1402 C C . GLU A 1 173 ? 23.190 -7.754 -6.677 1.00 90.19 173 GLU A C 1
ATOM 1404 O O . GLU A 1 173 ? 24.410 -7.610 -6.766 1.00 90.19 173 GLU A O 1
ATOM 1409 N N . LEU A 1 174 ? 22.453 -8.231 -7.686 1.00 90.12 174 LEU A N 1
ATOM 1410 C CA . LEU A 1 174 ? 23.021 -8.623 -8.977 1.00 90.12 174 LEU A CA 1
ATOM 1411 C C . LEU A 1 174 ? 23.586 -7.429 -9.756 1.00 90.12 174 LEU A C 1
ATOM 1413 O O . LEU A 1 174 ? 24.661 -7.534 -10.341 1.00 90.12 174 LEU A O 1
ATOM 1417 N N . THR A 1 175 ? 22.871 -6.304 -9.797 1.00 85.00 175 THR A N 1
ATOM 1418 C CA . THR A 1 175 ? 23.299 -5.116 -10.553 1.00 85.00 175 THR A CA 1
ATOM 1419 C C . THR A 1 175 ? 24.216 -4.196 -9.750 1.00 85.00 175 THR A C 1
ATOM 1421 O O . THR A 1 175 ? 24.870 -3.330 -10.332 1.00 85.00 175 THR A O 1
ATOM 1424 N N . GLY A 1 176 ? 24.262 -4.349 -8.423 1.00 82.25 176 GLY A N 1
ATOM 1425 C CA . GLY A 1 176 ? 24.891 -3.391 -7.512 1.00 82.25 176 GLY A CA 1
ATOM 1426 C C . GLY A 1 176 ? 24.178 -2.033 -7.482 1.00 82.25 176 GLY A C 1
ATOM 1427 O O . GLY A 1 176 ? 24.791 -1.031 -7.108 1.00 82.25 176 GLY A O 1
ATOM 1428 N N . SER A 1 177 ? 22.920 -1.977 -7.932 1.00 78.94 177 SER A N 1
ATOM 1429 C CA . SER A 1 177 ? 22.136 -0.747 -8.082 1.00 78.94 177 SER A CA 1
ATOM 1430 C C . SER A 1 177 ? 20.627 -1.000 -8.023 1.00 78.94 177 SER A C 1
ATOM 1432 O O . SER A 1 177 ? 20.132 -2.022 -8.494 1.00 78.94 177 SER A O 1
ATOM 1434 N N . GLY A 1 178 ? 19.866 -0.014 -7.559 1.00 80.25 178 GLY A N 1
ATOM 1435 C CA . GLY A 1 178 ? 18.417 -0.120 -7.389 1.00 80.25 178 GLY A CA 1
ATOM 1436 C C . GLY A 1 178 ? 18.014 -0.347 -5.941 1.00 80.25 178 GLY A C 1
ATOM 1437 O O . GLY A 1 178 ? 18.858 -0.413 -5.048 1.00 80.25 178 GLY A O 1
ATOM 1438 N N . GLU A 1 179 ? 16.708 -0.427 -5.750 1.00 85.56 179 GLU A N 1
ATOM 1439 C CA . GLU A 1 179 ? 16.076 -0.495 -4.440 1.00 85.56 179 GLU A CA 1
ATOM 1440 C C . GLU A 1 179 ? 16.174 -1.907 -3.862 1.00 85.56 179 GLU A C 1
ATOM 1442 O O . GLU A 1 179 ? 16.024 -2.896 -4.586 1.00 85.56 179 GLU A O 1
ATOM 1447 N N . LYS A 1 180 ? 16.392 -2.006 -2.550 1.00 88.94 180 LYS A N 1
ATOM 1448 C CA . LYS A 1 180 ? 16.210 -3.266 -1.825 1.00 88.94 180 LYS A CA 1
ATOM 1449 C C . LYS A 1 180 ? 14.911 -3.194 -1.053 1.00 88.94 180 LYS A C 1
ATOM 1451 O O . LYS A 1 180 ? 14.642 -2.210 -0.378 1.00 88.94 180 LYS A O 1
ATOM 1456 N N . VAL A 1 181 ? 14.119 -4.244 -1.146 1.00 90.94 181 VAL A N 1
ATOM 1457 C CA . VAL A 1 181 ? 12.798 -4.309 -0.542 1.00 90.94 181 VAL A CA 1
ATOM 1458 C C . VAL A 1 181 ? 12.824 -5.366 0.554 1.00 90.94 181 VAL A C 1
ATOM 1460 O O . VAL A 1 181 ? 13.066 -6.544 0.281 1.00 90.94 181 VAL A O 1
ATOM 1463 N N . HIS A 1 182 ? 12.574 -4.918 1.780 1.00 90.94 182 HIS A N 1
ATOM 1464 C CA . HIS A 1 182 ? 12.617 -5.698 3.014 1.00 90.94 182 HIS A CA 1
ATOM 1465 C C . HIS A 1 182 ? 11.195 -5.890 3.538 1.00 90.94 182 HIS A C 1
ATOM 1467 O O . HIS A 1 182 ? 10.461 -4.914 3.711 1.00 90.94 182 HIS A O 1
ATOM 1473 N N . GLN A 1 183 ? 10.783 -7.133 3.784 1.00 89.38 183 GLN A N 1
ATOM 1474 C CA . GLN A 1 183 ? 9.497 -7.399 4.436 1.00 89.38 183 GLN A CA 1
ATOM 1475 C C . GLN A 1 183 ? 9.598 -7.073 5.925 1.00 89.38 183 GLN A C 1
ATOM 1477 O O . GLN A 1 183 ? 10.625 -7.343 6.539 1.00 89.38 183 GLN A O 1
ATOM 1482 N N . VAL A 1 184 ? 8.542 -6.487 6.493 1.00 90.69 184 VAL A N 1
ATOM 1483 C CA . VAL A 1 184 ? 8.484 -6.173 7.926 1.00 90.69 184 VAL A CA 1
ATOM 1484 C C . VAL A 1 184 ? 7.393 -7.013 8.568 1.00 90.69 184 VAL A C 1
ATOM 1486 O O . VAL A 1 184 ? 6.205 -6.776 8.323 1.00 90.69 184 VAL A O 1
ATOM 1489 N N . ASP A 1 185 ? 7.797 -7.978 9.388 1.00 87.88 185 ASP A N 1
ATOM 1490 C CA . ASP A 1 185 ? 6.889 -8.922 10.038 1.00 87.88 185 ASP A CA 1
ATOM 1491 C C . ASP A 1 185 ? 6.553 -8.541 11.494 1.00 87.88 185 ASP A C 1
ATOM 1493 O O . ASP A 1 185 ? 7.020 -7.537 12.042 1.00 87.88 185 ASP A O 1
ATOM 1497 N N . ASP A 1 186 ? 5.677 -9.327 12.125 1.00 82.56 186 ASP A N 1
ATOM 1498 C CA . ASP A 1 186 ? 5.266 -9.100 13.513 1.00 82.56 186 ASP A CA 1
ATOM 1499 C C . ASP A 1 186 ? 6.432 -9.288 14.506 1.00 82.56 186 ASP A C 1
ATOM 1501 O O . ASP A 1 186 ? 6.485 -8.590 15.524 1.00 82.56 186 ASP A O 1
ATOM 1505 N N . ASP A 1 187 ? 7.401 -10.163 14.209 1.00 82.25 187 ASP A N 1
ATOM 1506 C CA . ASP A 1 187 ? 8.560 -10.412 15.075 1.00 82.25 187 ASP A CA 1
ATOM 1507 C C . ASP A 1 187 ? 9.479 -9.175 15.126 1.00 82.25 187 ASP A C 1
ATOM 1509 O O . ASP A 1 187 ? 9.994 -8.812 16.195 1.00 82.25 187 ASP A O 1
ATOM 1513 N N . ASP A 1 188 ? 9.650 -8.473 14.002 1.00 81.00 188 ASP A N 1
ATOM 1514 C CA . ASP A 1 188 ? 10.367 -7.194 13.922 1.00 81.00 188 ASP A CA 1
ATOM 1515 C C . ASP A 1 188 ? 9.699 -6.086 14.753 1.00 81.00 188 ASP A C 1
ATOM 1517 O O . ASP A 1 188 ? 10.368 -5.226 15.363 1.00 81.00 188 ASP A O 1
ATOM 1521 N N . VAL A 1 189 ? 8.364 -6.090 14.775 1.00 81.62 189 VAL A N 1
ATOM 1522 C CA . VAL A 1 189 ? 7.545 -5.136 15.532 1.00 81.62 189 VAL A CA 1
ATOM 1523 C C . VAL A 1 189 ? 7.615 -5.426 17.030 1.00 81.62 189 VAL A C 1
ATOM 1525 O O . VAL A 1 189 ? 7.825 -4.495 17.818 1.00 81.62 189 VAL A O 1
ATOM 1528 N N . GLU A 1 190 ? 7.499 -6.691 17.446 1.00 81.69 190 GLU A N 1
ATOM 1529 C CA . GLU A 1 190 ? 7.580 -7.103 18.856 1.00 81.69 190 GLU A CA 1
ATOM 1530 C C . GLU A 1 190 ? 8.929 -6.733 19.492 1.00 81.69 190 GLU A C 1
ATOM 1532 O O . GLU A 1 190 ? 8.992 -6.309 20.653 1.00 81.69 190 GLU A O 1
ATOM 1537 N N . GLN A 1 191 ? 10.011 -6.788 18.713 1.00 81.50 191 GLN A N 1
ATOM 1538 C CA . GLN A 1 191 ? 11.350 -6.363 19.135 1.00 81.50 191 GLN A CA 1
ATOM 1539 C C . GLN A 1 191 ? 11.492 -4.838 19.305 1.00 81.50 191 GLN A C 1
ATOM 1541 O O . GLN A 1 191 ? 12.511 -4.360 19.817 1.00 81.50 191 GLN A O 1
ATOM 1546 N N . THR A 1 192 ? 10.463 -4.060 18.949 1.00 85.00 192 THR A N 1
ATOM 1547 C CA . THR A 1 192 ? 10.451 -2.589 18.989 1.00 85.00 192 THR A CA 1
ATOM 1548 C C . THR A 1 192 ? 9.347 -2.045 19.924 1.00 85.00 192 THR A C 1
ATOM 1550 O O . THR A 1 192 ? 8.480 -1.273 19.509 1.00 85.00 192 THR A O 1
ATOM 1553 N N . PRO A 1 193 ? 9.354 -2.366 21.237 1.00 80.56 193 PRO A N 1
ATOM 1554 C CA . PRO A 1 193 ? 8.232 -2.066 22.135 1.00 80.56 193 PRO A CA 1
ATOM 1555 C C . PRO A 1 193 ? 7.986 -0.565 22.365 1.00 80.56 193 PRO A C 1
ATOM 1557 O O . PRO A 1 193 ? 6.866 -0.168 22.671 1.00 80.56 193 PRO A O 1
ATOM 1560 N N . ASN A 1 194 ? 9.009 0.283 22.201 1.00 91.12 194 ASN A N 1
ATOM 1561 C CA . ASN A 1 194 ? 8.925 1.736 22.413 1.00 91.12 194 ASN A CA 1
ATOM 1562 C C . ASN A 1 194 ? 8.763 2.526 21.101 1.00 91.12 194 ASN A C 1
ATOM 1564 O O . ASN A 1 194 ? 9.257 3.656 21.002 1.00 91.12 194 ASN A O 1
ATOM 1568 N N . ILE A 1 195 ? 8.092 1.945 20.100 1.00 93.69 195 ILE A N 1
ATOM 1569 C CA . ILE A 1 195 ? 7.974 2.506 18.746 1.00 93.69 195 ILE A CA 1
ATOM 1570 C C . ILE A 1 195 ? 7.529 3.977 18.735 1.00 93.69 195 ILE A C 1
ATOM 1572 O O . ILE A 1 195 ? 8.156 4.789 18.065 1.00 93.69 195 ILE A O 1
ATOM 1576 N N . SER A 1 196 ? 6.559 4.373 19.566 1.00 95.38 196 SER A N 1
ATOM 1577 C CA . SER A 1 196 ? 6.060 5.757 19.629 1.00 95.38 196 SER A CA 1
ATOM 1578 C C . SER A 1 196 ? 7.134 6.767 20.056 1.00 95.38 196 SER A C 1
ATOM 1580 O O . SER A 1 196 ? 7.220 7.869 19.514 1.00 95.38 196 SER A O 1
ATOM 1582 N N . THR A 1 197 ? 7.991 6.398 21.014 1.00 96.00 197 THR A N 1
ATOM 1583 C CA . THR A 1 197 ? 9.113 7.249 21.452 1.00 96.00 197 THR A CA 1
ATOM 1584 C C . THR A 1 197 ? 10.189 7.319 20.370 1.00 96.00 197 THR A C 1
ATOM 1586 O O . THR A 1 197 ? 10.739 8.392 20.102 1.00 96.00 197 THR A O 1
ATOM 1589 N N . LEU A 1 198 ? 10.476 6.181 19.733 1.00 96.75 198 LEU A N 1
ATOM 1590 C CA . LEU A 1 198 ? 11.470 6.086 18.670 1.00 96.75 198 LEU A CA 1
ATOM 1591 C C . LEU A 1 198 ? 11.057 6.920 17.454 1.00 96.75 198 LEU A C 1
ATOM 1593 O O . LEU A 1 198 ? 11.852 7.765 17.048 1.00 96.75 198 LEU A O 1
ATOM 1597 N N . LEU A 1 199 ? 9.811 6.794 16.983 1.00 97.25 199 LEU A N 1
ATOM 1598 C CA . LEU A 1 199 ? 9.228 7.587 15.893 1.00 97.25 199 LEU A CA 1
ATOM 1599 C C . LEU A 1 199 ? 9.404 9.091 16.125 1.00 97.25 199 LEU A C 1
ATOM 1601 O O . LEU A 1 199 ? 9.978 9.784 15.286 1.00 97.25 199 LEU A O 1
ATOM 1605 N N . ARG A 1 200 ? 8.989 9.602 17.295 1.00 96.81 200 ARG A N 1
ATOM 1606 C CA . ARG A 1 200 ? 9.141 11.030 17.638 1.00 96.81 200 ARG A CA 1
ATOM 1607 C C . ARG A 1 200 ? 10.602 11.461 17.592 1.00 96.81 200 ARG A C 1
ATOM 1609 O O . ARG A 1 200 ? 10.928 12.475 16.977 1.00 96.81 200 ARG A O 1
ATOM 1616 N N . SER A 1 201 ? 11.491 10.677 18.201 1.00 96.12 201 SER A N 1
ATOM 1617 C CA . SER A 1 201 ? 12.916 11.011 18.242 1.00 96.12 201 SER A CA 1
ATOM 1618 C C . SER A 1 201 ? 13.580 10.983 16.856 1.00 96.12 201 SER A C 1
ATOM 1620 O O . SER A 1 201 ? 14.309 11.916 16.533 1.00 96.12 201 SER A O 1
ATOM 1622 N N . ALA A 1 202 ? 13.299 9.970 16.029 1.00 96.56 202 ALA A N 1
ATOM 1623 C CA . ALA A 1 202 ? 13.880 9.801 14.695 1.00 96.56 202 ALA A CA 1
ATOM 1624 C C . ALA A 1 202 ? 13.375 10.877 13.733 1.00 96.56 202 ALA A C 1
ATOM 1626 O O . ALA A 1 202 ? 14.151 11.499 13.014 1.00 96.56 202 ALA A O 1
ATOM 1627 N N . SER A 1 203 ? 12.075 11.181 13.799 1.00 96.88 203 SER A N 1
ATOM 1628 C CA . SER A 1 203 ? 11.426 12.148 12.910 1.00 96.88 203 SER A CA 1
ATOM 1629 C C . SER A 1 203 ? 12.020 13.557 12.977 1.00 96.88 203 SER A C 1
ATOM 1631 O O . SER A 1 203 ? 11.881 14.336 12.036 1.00 96.88 203 SER A O 1
ATOM 1633 N N . THR A 1 204 ? 12.704 13.900 14.072 1.00 95.69 204 THR A N 1
ATOM 1634 C CA . THR A 1 204 ? 13.337 15.212 14.276 1.00 95.69 204 THR A CA 1
ATOM 1635 C C . THR A 1 204 ? 14.856 15.190 14.102 1.00 95.69 204 THR A C 1
ATOM 1637 O O . THR A 1 204 ? 15.506 16.224 14.256 1.00 95.69 204 THR A O 1
ATOM 1640 N N . ASP A 1 205 ? 15.437 14.054 13.720 1.00 93.19 205 ASP A N 1
ATOM 1641 C CA . ASP A 1 205 ? 16.870 13.904 13.485 1.00 93.19 205 ASP A CA 1
ATOM 1642 C C . ASP A 1 205 ? 17.135 13.514 12.027 1.00 93.19 205 ASP A C 1
ATOM 1644 O O . ASP A 1 205 ? 16.928 12.381 11.607 1.00 93.19 205 ASP A O 1
ATOM 1648 N N . GLY A 1 206 ? 17.629 14.474 11.241 1.00 90.44 206 GLY A N 1
ATOM 1649 C CA . GLY A 1 206 ? 17.936 14.255 9.826 1.00 90.44 206 GLY A CA 1
ATOM 1650 C C . GLY A 1 206 ? 19.023 13.205 9.573 1.00 90.44 206 GLY A C 1
ATOM 1651 O O . GLY A 1 206 ? 19.102 12.688 8.466 1.00 90.44 206 GLY A O 1
ATOM 1652 N N . SER A 1 207 ? 19.846 12.875 10.576 1.00 92.75 207 SER A N 1
ATOM 1653 C CA . SER A 1 207 ? 20.847 11.804 10.469 1.00 92.75 207 SER A CA 1
ATOM 1654 C C . SER A 1 207 ? 20.261 10.400 10.646 1.00 92.75 207 SER A C 1
ATOM 1656 O O . SER A 1 207 ? 20.953 9.419 10.396 1.00 92.75 207 SER A O 1
ATOM 1658 N N . ARG A 1 208 ? 18.988 10.312 11.049 1.00 94.62 208 ARG A N 1
ATOM 1659 C CA . ARG A 1 208 ? 18.242 9.076 11.307 1.00 94.62 208 ARG A CA 1
ATOM 1660 C C . ARG A 1 208 ? 17.095 8.879 10.308 1.00 94.62 208 ARG A C 1
ATOM 1662 O O . ARG A 1 208 ? 16.063 8.333 10.675 1.00 94.62 208 ARG A O 1
ATOM 1669 N N . ALA A 1 209 ? 17.246 9.372 9.075 1.00 93.19 209 ALA A N 1
ATOM 1670 C CA . ALA A 1 209 ? 16.220 9.252 8.033 1.00 93.19 209 ALA A CA 1
ATOM 1671 C C . ALA A 1 209 ? 15.862 7.786 7.754 1.00 93.19 209 ALA A C 1
ATOM 1673 O O . ALA A 1 209 ? 14.722 7.401 7.970 1.00 93.19 209 ALA A O 1
ATOM 1674 N N . GLU A 1 210 ? 16.862 6.959 7.465 1.00 93.94 210 GLU A N 1
ATOM 1675 C CA . GLU A 1 210 ? 16.684 5.522 7.223 1.00 93.94 210 GLU A CA 1
ATOM 1676 C C . GLU A 1 210 ? 16.038 4.795 8.418 1.00 93.94 210 GLU A C 1
ATOM 1678 O O . GLU A 1 210 ? 15.109 4.006 8.277 1.00 93.94 210 GLU A O 1
ATOM 1683 N N . GLU A 1 211 ? 16.468 5.115 9.645 1.00 95.19 211 GLU A N 1
ATOM 1684 C CA . GLU A 1 211 ? 15.844 4.558 10.851 1.00 95.19 211 GLU A CA 1
ATOM 1685 C C . GLU A 1 211 ? 14.377 5.001 10.987 1.00 95.19 211 GLU A C 1
ATOM 1687 O O . GLU A 1 211 ? 13.530 4.234 11.443 1.00 95.19 211 GLU A O 1
ATOM 1692 N N . PHE A 1 212 ? 14.056 6.239 10.606 1.00 96.75 212 PHE A N 1
ATOM 1693 C CA . PHE A 1 212 ? 12.686 6.739 10.616 1.00 96.75 212 PHE A CA 1
ATOM 1694 C C . PHE A 1 212 ? 11.808 6.007 9.596 1.00 96.75 212 PHE A C 1
ATOM 1696 O O . PHE A 1 212 ? 10.689 5.644 9.949 1.00 96.75 212 PHE A O 1
ATOM 1703 N N . GLU A 1 213 ? 12.314 5.729 8.395 1.00 96.75 213 GLU A N 1
ATOM 1704 C CA . GLU A 1 213 ? 11.625 4.940 7.363 1.00 96.75 213 GLU A CA 1
ATOM 1705 C C . GLU A 1 213 ? 11.284 3.533 7.883 1.00 96.75 213 GLU A C 1
ATOM 1707 O O . GLU A 1 213 ? 10.119 3.127 7.873 1.00 96.75 213 GLU A O 1
ATOM 1712 N N . GLN A 1 214 ? 12.261 2.837 8.478 1.00 96.00 214 GLN A N 1
ATOM 1713 C CA . GLN A 1 214 ? 12.050 1.522 9.103 1.00 96.00 214 GLN A CA 1
ATOM 1714 C C . GLN A 1 214 ? 11.012 1.570 10.234 1.00 96.00 214 GLN A C 1
ATOM 1716 O O . GLN A 1 214 ? 10.176 0.674 10.373 1.00 96.00 214 GLN A O 1
ATOM 1721 N N . LEU A 1 215 ? 11.045 2.615 11.068 1.00 97.69 215 LEU A N 1
ATOM 1722 C CA . LEU A 1 215 ? 10.071 2.794 12.148 1.00 97.69 215 LEU A CA 1
ATOM 1723 C C . LEU A 1 215 ? 8.661 3.073 11.614 1.00 97.69 215 LEU A C 1
ATOM 1725 O O . LEU A 1 215 ? 7.694 2.626 12.231 1.00 97.69 215 LEU A O 1
ATOM 1729 N N . VAL A 1 216 ? 8.532 3.789 10.495 1.00 98.12 216 VAL A N 1
ATOM 1730 C CA . VAL A 1 216 ? 7.246 4.010 9.821 1.00 98.12 216 VAL A CA 1
ATOM 17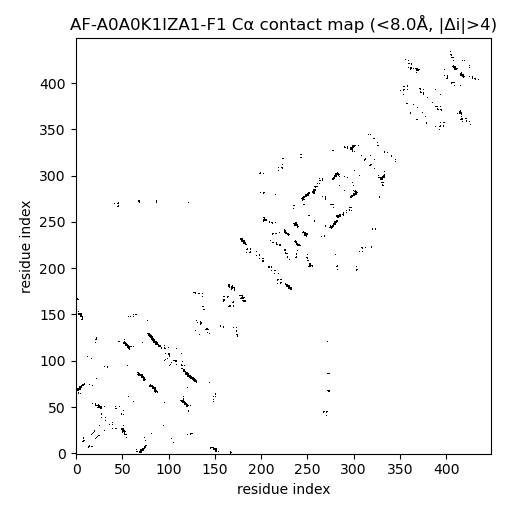31 C C . VAL A 1 216 ? 6.707 2.691 9.267 1.00 98.12 216 VAL A C 1
ATOM 1733 O O . VAL A 1 216 ? 5.545 2.382 9.529 1.00 98.12 216 VAL A O 1
ATOM 1736 N N . ALA A 1 217 ? 7.536 1.866 8.618 1.00 97.69 217 ALA A N 1
ATOM 1737 C CA . ALA A 1 217 ? 7.125 0.535 8.156 1.00 97.69 217 ALA A CA 1
ATOM 1738 C C . ALA A 1 217 ? 6.607 -0.330 9.318 1.00 97.69 217 ALA A C 1
ATOM 1740 O O . ALA A 1 217 ? 5.465 -0.790 9.303 1.00 97.69 217 ALA A O 1
ATOM 1741 N N . LYS A 1 218 ? 7.382 -0.422 10.407 1.00 97.62 218 LYS A N 1
ATOM 1742 C CA . LYS A 1 218 ? 6.981 -1.135 11.634 1.00 97.62 218 LYS A CA 1
ATOM 1743 C C . LYS A 1 218 ? 5.690 -0.596 12.248 1.00 97.62 218 LYS A C 1
ATOM 1745 O O . LYS A 1 218 ? 4.905 -1.362 12.806 1.00 97.62 218 LYS A O 1
ATOM 1750 N N . ALA A 1 219 ? 5.456 0.715 12.176 1.00 98.00 219 ALA A N 1
ATOM 1751 C CA . ALA A 1 219 ? 4.228 1.315 12.681 1.00 98.00 219 ALA A CA 1
ATOM 1752 C C . ALA A 1 219 ? 3.016 0.839 11.876 1.00 98.00 219 ALA A C 1
ATOM 1754 O O . ALA A 1 219 ? 2.031 0.408 12.469 1.00 98.00 219 ALA A O 1
ATOM 1755 N N . PHE A 1 220 ? 3.097 0.845 10.546 1.00 98.06 220 PHE A N 1
ATOM 1756 C CA . PHE A 1 220 ? 2.007 0.358 9.703 1.00 98.06 220 PHE A CA 1
ATOM 1757 C C . PHE A 1 220 ? 1.812 -1.164 9.801 1.00 98.06 220 PHE A C 1
ATOM 1759 O O . PHE A 1 220 ? 0.660 -1.604 9.838 1.00 98.06 220 PHE A O 1
ATOM 1766 N N . THR A 1 221 ? 2.875 -1.960 9.982 1.00 96.88 221 THR A N 1
ATOM 1767 C CA . THR A 1 221 ? 2.734 -3.390 10.328 1.00 96.88 221 THR A CA 1
ATOM 1768 C C . THR A 1 221 ? 1.975 -3.558 11.644 1.00 96.88 221 THR A C 1
ATOM 1770 O O . THR A 1 221 ? 1.003 -4.306 11.708 1.00 96.88 221 THR A O 1
ATOM 1773 N N . ARG A 1 222 ? 2.298 -2.770 12.681 1.00 95.62 222 ARG A N 1
ATOM 1774 C CA . ARG A 1 222 ? 1.570 -2.799 13.965 1.00 95.62 222 ARG A CA 1
ATOM 1775 C C . ARG A 1 222 ? 0.104 -2.367 13.850 1.00 95.62 222 ARG A C 1
ATOM 1777 O O . ARG A 1 222 ? -0.744 -2.860 14.596 1.00 95.62 222 ARG A O 1
ATOM 1784 N N . LEU A 1 223 ? -0.218 -1.483 12.902 1.00 96.50 223 LEU A N 1
ATOM 1785 C CA . LEU A 1 223 ? -1.605 -1.149 12.550 1.00 96.50 223 LEU A CA 1
ATOM 1786 C C . LEU A 1 223 ? -2.357 -2.323 11.891 1.00 96.50 223 LEU A C 1
ATOM 1788 O O . LEU A 1 223 ? -3.585 -2.285 11.807 1.00 96.50 223 LEU A O 1
ATOM 1792 N N . GLY A 1 224 ? -1.650 -3.390 11.514 1.00 95.38 224 GLY A N 1
ATOM 1793 C CA . GLY A 1 224 ? -2.180 -4.610 10.910 1.00 95.38 224 GLY A CA 1
ATOM 1794 C C . GLY A 1 224 ? -2.037 -4.662 9.390 1.00 95.38 224 GLY A C 1
ATOM 1795 O O . GLY A 1 224 ? -2.740 -5.448 8.766 1.00 95.38 224 GLY A O 1
ATOM 1796 N N . CYS A 1 225 ? -1.198 -3.810 8.795 1.00 97.00 225 CYS A N 1
ATOM 1797 C CA . CYS A 1 225 ? -0.976 -3.781 7.350 1.00 97.00 225 CYS A CA 1
ATOM 1798 C C . CYS A 1 225 ? 0.145 -4.750 6.941 1.00 97.00 225 CYS A C 1
ATOM 1800 O O . CYS A 1 225 ? 1.099 -4.943 7.690 1.00 97.00 225 CYS A O 1
ATOM 1802 N N . GLU A 1 226 ? 0.086 -5.293 5.724 1.00 95.81 226 GLU A N 1
ATOM 1803 C CA . GLU A 1 226 ? 1.238 -5.991 5.131 1.00 95.81 226 GLU A CA 1
ATOM 1804 C C . GLU A 1 226 ? 2.183 -4.953 4.525 1.00 95.81 226 GLU A C 1
ATOM 1806 O O . GLU A 1 226 ? 1.857 -4.347 3.496 1.00 95.81 226 GLU A O 1
ATOM 1811 N N . THR A 1 227 ? 3.334 -4.726 5.164 1.00 95.50 227 THR A N 1
ATOM 1812 C CA . THR A 1 227 ? 4.248 -3.638 4.792 1.00 95.50 227 THR A CA 1
ATOM 1813 C C . THR A 1 227 ? 5.623 -4.118 4.355 1.00 95.50 227 THR A C 1
ATOM 1815 O O . THR A 1 227 ? 6.115 -5.175 4.759 1.00 95.50 227 THR A O 1
ATOM 1818 N N . LYS A 1 228 ? 6.249 -3.303 3.511 1.00 94.62 228 LYS A N 1
ATOM 1819 C CA . LYS A 1 228 ? 7.633 -3.439 3.078 1.00 94.62 228 LYS A CA 1
ATOM 1820 C C . LYS A 1 228 ? 8.354 -2.117 3.293 1.00 94.62 228 LYS A C 1
ATOM 1822 O O . LYS A 1 228 ? 7.784 -1.057 3.039 1.00 94.62 228 LYS A O 1
ATOM 1827 N N . TRP A 1 229 ? 9.607 -2.187 3.717 1.00 95.44 229 TRP A N 1
ATOM 1828 C CA . TRP A 1 229 ? 10.528 -1.054 3.723 1.00 95.44 229 TRP A CA 1
ATOM 1829 C C . TRP A 1 229 ? 11.435 -1.122 2.491 1.00 95.44 229 TRP A C 1
ATOM 1831 O O . TRP A 1 229 ? 11.905 -2.199 2.123 1.00 95.44 229 TRP A O 1
ATOM 1841 N N . ILE A 1 230 ? 11.665 0.019 1.850 1.00 93.00 230 ILE A N 1
ATOM 1842 C CA . ILE A 1 230 ? 12.449 0.141 0.624 1.00 93.00 230 ILE A CA 1
ATOM 1843 C C . ILE A 1 230 ? 13.744 0.898 0.950 1.00 93.00 230 ILE A C 1
ATOM 1845 O O . ILE A 1 230 ? 13.745 2.102 1.179 1.00 93.00 230 ILE A O 1
ATOM 1849 N N . GLU A 1 231 ? 14.870 0.187 0.983 1.00 89.25 231 GLU A N 1
ATOM 1850 C CA . GLU A 1 231 ? 16.202 0.747 1.230 1.00 89.25 231 GLU A CA 1
ATOM 1851 C C . GLU A 1 231 ? 16.819 1.268 -0.072 1.00 89.25 231 GLU A C 1
ATOM 1853 O O . GLU A 1 231 ? 16.870 0.570 -1.092 1.00 89.25 231 GLU A O 1
ATOM 1858 N N . GLY A 1 232 ? 17.372 2.481 -0.013 1.00 78.25 232 GLY A N 1
ATOM 1859 C CA . GLY A 1 232 ? 18.096 3.078 -1.137 1.00 78.25 232 GLY A CA 1
ATOM 1860 C C . GLY A 1 232 ? 17.196 3.517 -2.294 1.00 78.25 232 GLY A C 1
ATOM 1861 O O . GLY A 1 232 ? 17.723 3.859 -3.356 1.00 78.25 232 GLY A O 1
ATOM 1862 N N . GLY A 1 233 ? 15.875 3.515 -2.085 1.00 65.75 233 GLY A N 1
ATOM 1863 C CA . GLY A 1 233 ? 14.902 4.138 -2.973 1.00 65.75 233 GLY A CA 1
ATOM 1864 C C . GLY A 1 233 ? 15.073 5.652 -3.014 1.00 65.75 233 GLY A C 1
ATOM 1865 O O . GLY A 1 233 ? 15.504 6.277 -2.044 1.00 65.75 233 GLY A O 1
ATOM 1866 N N . GLY A 1 234 ? 14.805 6.245 -4.176 1.00 60.84 234 GLY A N 1
ATOM 1867 C CA . GLY A 1 234 ? 14.895 7.696 -4.351 1.00 60.84 234 GLY A CA 1
ATOM 1868 C C . GLY A 1 234 ? 13.720 8.443 -3.721 1.00 60.84 234 GLY A C 1
ATOM 1869 O O . GLY A 1 234 ? 13.908 9.552 -3.214 1.00 60.84 234 GLY A O 1
ATOM 1870 N N . ASP A 1 235 ? 12.529 7.835 -3.760 1.00 69.50 235 ASP A N 1
ATOM 1871 C CA . ASP A 1 235 ? 11.266 8.569 -3.621 1.00 69.50 235 ASP A CA 1
ATOM 1872 C C . ASP A 1 235 ? 10.080 7.743 -3.063 1.00 69.50 235 ASP A C 1
ATOM 1874 O O . ASP A 1 235 ? 8.943 8.219 -3.061 1.00 69.50 235 ASP A O 1
ATOM 1878 N N . THR A 1 236 ? 10.283 6.484 -2.660 1.00 85.44 236 THR A N 1
ATOM 1879 C CA . THR A 1 236 ? 9.283 5.708 -1.906 1.00 85.44 236 THR A CA 1
ATOM 1880 C C . THR A 1 236 ? 9.987 4.903 -0.833 1.00 85.44 236 THR A C 1
ATOM 1882 O O . THR A 1 236 ? 10.768 4.010 -1.147 1.00 85.44 236 THR A O 1
ATOM 1885 N N . ASP A 1 237 ? 9.674 5.199 0.423 1.00 94.06 237 ASP A N 1
ATOM 1886 C CA . ASP A 1 237 ? 10.370 4.616 1.569 1.00 94.06 237 ASP A CA 1
ATOM 1887 C C . ASP A 1 237 ? 9.673 3.357 2.107 1.00 94.06 237 ASP A C 1
ATOM 1889 O O . ASP A 1 237 ? 10.312 2.424 2.598 1.00 94.06 237 ASP A O 1
ATOM 1893 N N . VAL A 1 238 ? 8.339 3.327 2.058 1.00 96.38 238 VAL A N 1
ATOM 1894 C CA . VAL A 1 238 ? 7.520 2.240 2.611 1.00 96.38 238 VAL A CA 1
ATOM 1895 C C . VAL A 1 238 ? 6.348 1.945 1.679 1.00 96.38 238 VAL A C 1
ATOM 1897 O O . VAL A 1 238 ? 5.723 2.853 1.138 1.00 96.38 238 VAL A O 1
ATOM 1900 N N . GLU A 1 239 ? 6.013 0.670 1.517 1.00 95.38 239 GLU A N 1
ATOM 1901 C CA . GLU A 1 239 ? 4.897 0.213 0.689 1.00 95.38 239 GLU A CA 1
ATOM 1902 C C . GLU A 1 239 ? 3.969 -0.697 1.501 1.00 95.38 239 GLU A C 1
ATOM 1904 O O . GLU A 1 239 ? 4.411 -1.658 2.132 1.00 95.38 239 GLU A O 1
ATOM 1909 N N . ILE A 1 240 ? 2.671 -0.406 1.471 1.00 96.81 240 ILE A N 1
ATOM 1910 C CA . ILE A 1 240 ? 1.608 -1.257 2.009 1.00 96.81 240 ILE A CA 1
ATOM 1911 C C . ILE A 1 240 ? 0.973 -2.006 0.845 1.00 96.81 240 ILE A C 1
ATOM 1913 O O . ILE A 1 240 ? 0.535 -1.370 -0.107 1.00 96.81 240 ILE A O 1
ATOM 1917 N N . ASN A 1 241 ? 0.882 -3.334 0.934 1.00 92.88 241 ASN A N 1
ATOM 1918 C CA . ASN A 1 241 ? 0.243 -4.167 -0.097 1.00 92.88 241 ASN A CA 1
ATOM 1919 C C . ASN A 1 241 ? -1.179 -4.607 0.284 1.00 92.88 241 ASN A C 1
ATOM 1921 O O . ASN A 1 241 ? -1.981 -4.936 -0.587 1.00 92.88 241 ASN A O 1
ATOM 1925 N N . SER A 1 242 ? -1.488 -4.639 1.581 1.00 94.44 242 SER A N 1
ATOM 1926 C CA . SER A 1 242 ? -2.770 -5.100 2.115 1.00 94.44 242 SER A CA 1
ATOM 1927 C C . SER A 1 242 ? -3.143 -4.291 3.362 1.00 94.44 242 SER A C 1
ATOM 1929 O O . SER A 1 242 ? -2.262 -4.032 4.192 1.00 94.44 242 SER A O 1
ATOM 1931 N N . PRO A 1 243 ? -4.421 -3.896 3.531 1.00 96.06 243 PRO A N 1
ATOM 1932 C CA . PRO A 1 243 ? -5.582 -4.258 2.699 1.00 96.06 243 PRO A CA 1
ATOM 1933 C C . PRO A 1 243 ? -5.783 -3.424 1.419 1.00 96.06 243 PRO A C 1
ATOM 1935 O O . PRO A 1 243 ? -6.666 -3.751 0.629 1.00 96.06 243 PRO A O 1
ATOM 1938 N N . MET A 1 244 ? -4.997 -2.367 1.198 1.00 94.75 244 MET A N 1
ATOM 1939 C CA . MET A 1 244 ? -4.976 -1.610 -0.064 1.00 94.75 244 MET A CA 1
ATOM 1940 C C . MET A 1 244 ? -3.535 -1.243 -0.428 1.00 94.75 244 MET A C 1
ATOM 1942 O O . MET A 1 244 ? -2.676 -1.224 0.458 1.00 94.75 244 MET A O 1
ATOM 1946 N N . HIS A 1 245 ? -3.271 -0.924 -1.697 1.00 95.50 245 HIS A N 1
ATOM 1947 C CA . HIS A 1 245 ? -1.920 -0.598 -2.148 1.00 95.50 245 HIS A CA 1
ATOM 1948 C C . HIS A 1 245 ? -1.605 0.879 -1.893 1.00 95.50 245 HIS A C 1
ATOM 1950 O O . HIS A 1 245 ? -2.178 1.764 -2.523 1.00 95.50 245 HIS A O 1
ATOM 1956 N N . VAL A 1 246 ? -0.702 1.172 -0.955 1.00 97.00 246 VAL A N 1
ATOM 1957 C CA . VAL A 1 246 ? -0.336 2.550 -0.580 1.00 97.00 246 VAL A CA 1
ATOM 1958 C C . VAL A 1 246 ? 1.173 2.702 -0.537 1.00 97.00 246 VAL A C 1
ATOM 1960 O O . VAL A 1 246 ? 1.858 1.899 0.092 1.00 97.00 246 VAL A O 1
ATOM 1963 N N . VAL A 1 247 ? 1.683 3.777 -1.131 1.00 96.38 247 VAL A N 1
ATOM 1964 C CA . VAL A 1 247 ? 3.081 4.191 -0.955 1.00 96.38 247 VAL A CA 1
ATOM 1965 C C . VAL A 1 247 ? 3.191 5.252 0.132 1.00 96.38 247 VAL A C 1
ATOM 1967 O O . VAL A 1 247 ? 2.335 6.131 0.274 1.00 96.38 247 VAL A O 1
ATOM 1970 N N . ILE A 1 248 ? 4.244 5.171 0.930 1.00 97.44 248 ILE A N 1
ATOM 1971 C CA . ILE A 1 248 ? 4.493 6.073 2.044 1.00 97.44 248 ILE A CA 1
ATOM 1972 C C . ILE A 1 248 ? 5.884 6.679 1.909 1.00 97.44 248 ILE A C 1
ATOM 1974 O O . ILE A 1 248 ? 6.878 5.974 1.759 1.00 97.44 248 ILE A O 1
ATOM 1978 N N . GLU A 1 249 ? 5.922 7.999 2.053 1.00 96.44 249 GLU A N 1
ATOM 1979 C CA . GLU A 1 249 ? 7.134 8.804 2.050 1.00 96.44 249 GLU A CA 1
ATOM 1980 C C . GLU A 1 249 ? 7.395 9.374 3.450 1.00 96.44 249 GLU A C 1
ATOM 1982 O O . GLU A 1 249 ? 6.619 10.188 3.967 1.00 96.44 249 GLU A O 1
ATOM 1987 N N . ALA A 1 250 ? 8.501 8.989 4.076 1.00 96.06 250 ALA A N 1
ATOM 1988 C CA . ALA A 1 250 ? 8.879 9.361 5.431 1.00 96.06 250 ALA A CA 1
ATOM 1989 C C . ALA A 1 250 ? 9.922 10.494 5.428 1.00 96.06 250 ALA A C 1
ATOM 1991 O O . ALA A 1 250 ? 11.097 10.338 5.110 1.00 96.06 250 ALA A O 1
ATOM 1992 N N . LYS A 1 251 ? 9.525 11.695 5.862 1.00 94.94 251 LYS A N 1
ATOM 1993 C CA . LYS A 1 251 ? 10.410 12.873 5.900 1.00 94.94 251 LYS A CA 1
ATOM 1994 C C . LYS A 1 251 ? 10.756 13.300 7.327 1.00 94.94 251 LYS A C 1
ATOM 1996 O O . LYS A 1 251 ? 9.927 13.849 8.051 1.00 94.94 251 LYS A O 1
ATOM 2001 N N . THR A 1 252 ? 12.036 13.202 7.691 1.00 94.94 252 THR A N 1
ATOM 2002 C CA . THR A 1 252 ? 12.569 13.764 8.948 1.00 94.94 252 THR A CA 1
ATOM 2003 C C . THR A 1 252 ? 12.790 15.276 8.857 1.00 94.94 252 THR A C 1
ATOM 2005 O O . THR A 1 252 ? 13.210 15.799 7.823 1.00 94.94 252 THR A O 1
ATOM 2008 N N . ARG A 1 253 ? 12.532 16.040 9.926 1.00 95.06 253 ARG A N 1
ATOM 2009 C CA . ARG A 1 253 ? 12.791 17.493 9.973 1.00 95.06 253 ARG A CA 1
ATOM 2010 C C . ARG A 1 253 ? 13.226 17.952 11.362 1.00 95.06 253 ARG A C 1
ATOM 2012 O O . ARG A 1 253 ? 12.424 17.991 12.288 1.00 95.06 253 ARG A O 1
ATOM 2019 N N . SER A 1 254 ? 14.460 18.445 11.471 1.00 90.50 254 SER A N 1
ATOM 2020 C CA . SER A 1 254 ? 15.008 19.005 12.720 1.00 90.50 254 SER A CA 1
ATOM 2021 C C . SER A 1 254 ? 14.297 20.263 13.217 1.00 90.50 254 SER A C 1
ATOM 2023 O O . SER A 1 254 ? 14.293 20.545 14.411 1.00 90.50 254 SER A O 1
ATOM 2025 N N . SER A 1 255 ? 13.630 21.000 12.327 1.00 88.50 255 SER A N 1
ATOM 2026 C CA . SER A 1 255 ? 12.736 22.106 12.687 1.00 88.50 255 SER A CA 1
ATOM 2027 C C . SER A 1 255 ? 11.384 21.651 13.253 1.00 88.50 255 SER A C 1
ATOM 2029 O O . SER A 1 255 ? 10.562 22.503 13.587 1.00 88.50 255 SER A O 1
ATOM 2031 N N . GLY A 1 256 ? 11.104 20.343 13.284 1.00 89.12 256 GLY A N 1
ATOM 2032 C CA . GLY A 1 256 ? 9.817 19.757 13.671 1.00 89.12 256 GLY A CA 1
ATOM 2033 C C . GLY A 1 256 ? 8.700 19.934 12.637 1.00 89.12 256 GLY A C 1
ATOM 2034 O O . GLY A 1 256 ? 7.596 19.448 12.841 1.00 89.12 256 GLY A O 1
ATOM 2035 N N . LYS A 1 257 ? 8.960 20.637 11.526 1.00 92.12 257 LYS A N 1
ATOM 2036 C CA . LYS A 1 257 ? 7.986 20.861 10.449 1.00 92.12 257 LYS A CA 1
ATOM 2037 C C . LYS A 1 257 ? 8.615 20.806 9.066 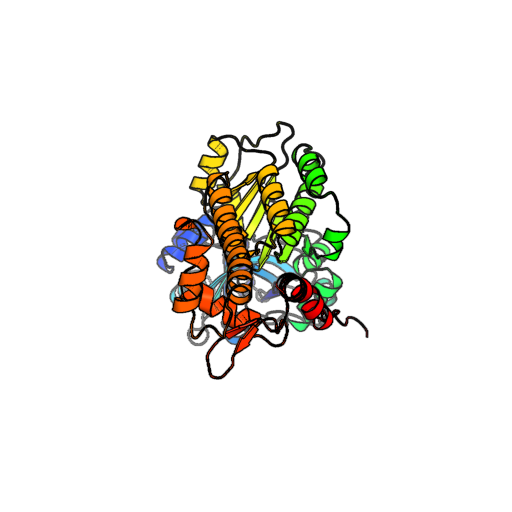1.00 92.12 257 LYS A C 1
ATOM 2039 O O . LYS A 1 257 ? 9.683 21.381 8.836 1.00 92.12 257 LYS A O 1
ATOM 2044 N N . LEU A 1 258 ? 7.890 20.186 8.143 1.00 93.12 258 LEU A N 1
ATOM 2045 C CA . LEU A 1 258 ? 8.149 20.138 6.715 1.00 93.12 258 LEU A CA 1
ATOM 2046 C C . LEU A 1 258 ? 7.669 21.427 6.041 1.00 93.12 258 LEU A C 1
ATOM 2048 O O . LEU A 1 258 ? 6.498 21.788 6.127 1.00 93.12 258 LEU A O 1
ATOM 2052 N N . ASN A 1 259 ? 8.589 22.130 5.375 1.00 92.56 259 ASN A N 1
ATOM 2053 C CA . ASN A 1 259 ? 8.321 23.426 4.738 1.00 92.56 259 ASN A CA 1
ATOM 2054 C C . ASN A 1 259 ? 8.223 23.359 3.207 1.00 92.56 259 ASN A C 1
ATOM 2056 O O . ASN A 1 259 ? 7.729 24.303 2.590 1.00 92.56 259 ASN A O 1
ATOM 2060 N N . THR A 1 260 ? 8.722 22.295 2.588 1.00 91.94 260 THR A N 1
ATOM 2061 C CA . THR A 1 260 ? 8.721 22.074 1.137 1.00 91.94 260 THR A CA 1
ATOM 2062 C C . THR A 1 260 ? 8.512 20.592 0.875 1.00 91.94 260 THR A C 1
ATOM 2064 O O . THR A 1 260 ? 9.002 19.765 1.645 1.00 91.94 260 THR A O 1
ATOM 2067 N N . LEU A 1 261 ? 7.778 20.284 -0.188 1.00 91.69 261 LEU A N 1
ATOM 2068 C CA . LEU A 1 261 ? 7.432 18.933 -0.608 1.00 91.69 261 LEU A CA 1
ATOM 2069 C C . LEU A 1 261 ? 7.323 18.935 -2.132 1.00 91.69 261 LEU A C 1
ATOM 2071 O O . LEU A 1 261 ? 6.591 19.766 -2.669 1.00 91.69 261 LEU A O 1
ATOM 2075 N N . GLU A 1 262 ? 8.018 18.015 -2.792 1.00 92.25 262 GLU A N 1
ATOM 2076 C CA . GLU A 1 262 ? 7.888 17.762 -4.231 1.00 92.25 262 GLU A CA 1
ATOM 2077 C C . GLU A 1 262 ? 6.729 16.776 -4.452 1.00 92.25 262 GLU A C 1
ATOM 2079 O O . GLU A 1 262 ? 6.928 15.612 -4.779 1.00 92.25 262 GLU A O 1
ATOM 2084 N N . ALA A 1 263 ? 5.499 17.225 -4.179 1.00 92.06 263 ALA A N 1
ATOM 2085 C CA . ALA A 1 263 ? 4.310 16.365 -4.178 1.00 92.06 263 ALA A CA 1
ATOM 2086 C C . ALA A 1 263 ? 4.058 15.691 -5.539 1.00 92.06 263 ALA A C 1
ATOM 2088 O O . ALA A 1 263 ? 3.621 14.548 -5.587 1.00 92.06 263 ALA A O 1
ATOM 2089 N N . THR A 1 264 ? 4.395 16.370 -6.636 1.00 91.50 264 THR A N 1
ATOM 2090 C CA . THR A 1 264 ? 4.264 15.829 -7.994 1.00 91.50 264 THR A CA 1
ATOM 2091 C C . THR A 1 264 ? 5.201 14.646 -8.244 1.00 91.50 264 THR A C 1
ATOM 2093 O O . THR A 1 264 ? 4.807 13.718 -8.939 1.00 91.50 264 THR A O 1
ATOM 2096 N N . ASN A 1 265 ? 6.400 14.626 -7.646 1.00 91.12 265 ASN A N 1
ATOM 2097 C CA . ASN A 1 265 ? 7.276 13.454 -7.737 1.00 91.12 265 ASN A CA 1
ATOM 2098 C C . ASN A 1 265 ? 6.653 12.273 -6.989 1.00 91.12 265 ASN A C 1
ATOM 2100 O O . ASN A 1 265 ? 6.546 11.191 -7.543 1.00 91.12 265 ASN A O 1
ATOM 2104 N N . ILE A 1 266 ? 6.152 12.488 -5.772 1.00 93.12 266 ILE A N 1
ATOM 2105 C CA . ILE A 1 266 ? 5.520 11.418 -4.983 1.00 93.12 266 ILE A CA 1
ATOM 2106 C C . ILE A 1 266 ? 4.311 10.830 -5.724 1.00 93.12 266 ILE A C 1
ATOM 2108 O O . ILE A 1 266 ? 4.159 9.615 -5.798 1.00 93.12 266 ILE A O 1
ATOM 2112 N N . ASP A 1 267 ? 3.476 11.679 -6.323 1.00 92.88 267 ASP A N 1
ATOM 2113 C CA . ASP A 1 267 ? 2.335 11.237 -7.129 1.00 92.88 267 ASP A CA 1
ATOM 2114 C C . ASP A 1 267 ? 2.771 10.519 -8.426 1.00 92.88 267 ASP A C 1
ATOM 2116 O O . ASP A 1 267 ? 2.135 9.552 -8.846 1.00 92.88 267 ASP A O 1
ATOM 2120 N N . LYS A 1 268 ? 3.896 10.926 -9.035 1.00 91.19 268 LYS A N 1
ATOM 2121 C CA . LYS A 1 268 ? 4.546 10.182 -10.128 1.00 91.19 268 LYS A CA 1
ATOM 2122 C C . LYS A 1 268 ? 4.939 8.769 -9.672 1.00 91.19 268 LYS A C 1
ATOM 2124 O O . LYS A 1 268 ? 4.562 7.809 -10.340 1.00 91.19 268 LYS A O 1
ATOM 2129 N N . HIS A 1 269 ? 5.625 8.619 -8.538 1.00 88.69 269 HIS A N 1
ATOM 2130 C CA . HIS A 1 269 ? 6.055 7.305 -8.033 1.00 88.69 269 HIS A CA 1
ATOM 2131 C C . HIS A 1 269 ? 4.883 6.425 -7.601 1.00 88.69 269 HIS A C 1
ATOM 2133 O O . HIS A 1 269 ? 4.856 5.240 -7.929 1.00 88.69 269 HIS A O 1
ATOM 2139 N N . ARG A 1 270 ? 3.860 7.006 -6.960 1.00 92.50 270 ARG A N 1
ATOM 2140 C CA . ARG A 1 270 ? 2.594 6.321 -6.660 1.00 92.50 270 ARG A CA 1
ATOM 2141 C C . ARG A 1 270 ? 2.016 5.661 -7.911 1.00 92.50 270 ARG A C 1
ATOM 2143 O O . ARG A 1 270 ? 1.698 4.476 -7.878 1.00 92.50 270 ARG A O 1
ATOM 2150 N N . ARG A 1 271 ? 1.919 6.412 -9.013 1.00 91.31 271 ARG A N 1
ATOM 2151 C CA . ARG A 1 271 ? 1.414 5.905 -10.298 1.00 91.31 271 ARG A CA 1
ATOM 2152 C C . ARG A 1 271 ? 2.319 4.843 -10.916 1.00 91.31 271 ARG A C 1
ATOM 2154 O O . ARG A 1 271 ? 1.829 3.792 -11.311 1.00 91.31 271 ARG A O 1
ATOM 2161 N N . GLN A 1 272 ? 3.635 5.059 -10.915 1.00 87.94 272 GLN A N 1
ATOM 2162 C CA . GLN A 1 272 ? 4.609 4.078 -11.416 1.00 87.94 272 GLN A CA 1
ATOM 2163 C C . GLN A 1 272 ? 4.531 2.733 -10.683 1.00 87.94 272 GLN A C 1
ATOM 2165 O O . GLN A 1 272 ? 4.631 1.684 -11.317 1.00 87.94 272 GLN A O 1
ATOM 2170 N N . LYS A 1 273 ? 4.322 2.763 -9.361 1.00 87.00 273 LYS A N 1
ATOM 2171 C CA . LYS A 1 273 ? 4.128 1.562 -8.538 1.00 87.00 273 LYS A CA 1
ATOM 2172 C C . LYS A 1 273 ? 2.709 0.989 -8.658 1.00 87.00 273 LYS A C 1
ATOM 2174 O O . LYS A 1 273 ? 2.487 -0.128 -8.214 1.00 87.00 273 LYS A O 1
ATOM 2179 N N . GLY A 1 274 ? 1.761 1.711 -9.259 1.00 88.38 274 GLY A N 1
ATOM 2180 C CA . GLY A 1 274 ? 0.359 1.298 -9.368 1.00 88.38 274 GLY A CA 1
ATOM 2181 C C . GLY A 1 274 ? -0.429 1.413 -8.060 1.00 88.38 274 GLY A C 1
ATOM 2182 O O . GLY A 1 274 ? -1.459 0.761 -7.920 1.00 88.38 274 GLY A O 1
ATOM 2183 N N . ALA A 1 275 ? 0.044 2.224 -7.111 1.00 92.06 275 ALA A N 1
ATOM 2184 C CA . ALA A 1 275 ? -0.570 2.361 -5.799 1.00 92.06 275 ALA A CA 1
ATOM 2185 C C . ALA A 1 275 ? -1.847 3.215 -5.829 1.00 92.06 275 ALA A C 1
ATOM 2187 O O . ALA A 1 275 ? -1.926 4.268 -6.475 1.00 92.06 275 ALA A O 1
ATOM 2188 N N . ASP A 1 276 ? -2.834 2.789 -5.043 1.00 95.00 276 ASP A N 1
ATOM 2189 C CA . ASP A 1 276 ? -4.135 3.442 -4.914 1.00 95.00 276 ASP A CA 1
ATOM 2190 C C . ASP A 1 276 ? -4.003 4.837 -4.293 1.00 95.00 276 ASP A C 1
ATOM 2192 O O . ASP A 1 276 ? -4.714 5.765 -4.677 1.00 95.00 276 ASP A O 1
ATOM 2196 N N . HIS A 1 277 ? -3.078 4.999 -3.341 1.00 97.19 277 HIS A N 1
ATOM 2197 C CA . HIS A 1 277 ? -2.883 6.255 -2.617 1.00 97.19 277 HIS A CA 1
ATOM 2198 C C . HIS A 1 277 ? -1.431 6.479 -2.193 1.00 97.19 277 HIS A C 1
ATOM 2200 O O . HIS A 1 277 ? -0.620 5.553 -2.174 1.00 97.19 277 HIS A O 1
ATOM 2206 N N . ALA A 1 278 ? -1.110 7.716 -1.811 1.00 97.19 278 ALA A N 1
ATOM 2207 C CA . ALA A 1 278 ? 0.190 8.072 -1.258 1.00 97.19 278 ALA A CA 1
ATOM 2208 C C . ALA A 1 278 ? 0.074 8.920 0.014 1.00 97.19 278 ALA A C 1
ATOM 2210 O O . ALA A 1 278 ? -0.719 9.866 0.100 1.00 97.19 278 ALA A O 1
ATOM 2211 N N . ILE A 1 279 ? 0.894 8.587 1.011 1.00 98.19 279 ILE A N 1
ATOM 2212 C CA . ILE A 1 279 ? 0.912 9.245 2.321 1.00 98.19 279 ILE A CA 1
ATOM 2213 C C . ILE A 1 279 ? 2.309 9.795 2.592 1.00 98.19 279 ILE A C 1
ATOM 2215 O O . ILE A 1 279 ? 3.304 9.091 2.487 1.00 98.19 279 ILE A O 1
ATOM 2219 N N . VAL A 1 280 ? 2.390 11.049 3.021 1.00 97.94 280 VAL A N 1
ATOM 2220 C CA . VAL A 1 280 ? 3.631 11.649 3.512 1.00 97.94 280 VAL A CA 1
ATOM 2221 C C . VAL A 1 280 ? 3.596 11.674 5.032 1.00 97.94 280 VAL A C 1
ATOM 2223 O O . VAL A 1 280 ? 2.706 12.297 5.617 1.00 97.94 280 VAL A O 1
ATOM 2226 N N . VAL A 1 281 ? 4.581 11.046 5.674 1.00 98.38 281 VAL A N 1
ATOM 2227 C CA . VAL A 1 281 ? 4.735 10.998 7.132 1.00 98.38 281 VAL A CA 1
ATOM 2228 C C . VAL A 1 281 ? 5.875 11.914 7.566 1.00 98.38 281 VAL A C 1
ATOM 2230 O O . VAL A 1 281 ? 6.999 11.810 7.083 1.00 98.38 281 VAL A O 1
ATOM 2233 N N . ALA A 1 282 ? 5.608 12.841 8.485 1.00 97.94 282 ALA A N 1
ATOM 2234 C CA . ALA A 1 282 ? 6.608 13.798 8.972 1.00 97.94 282 ALA A CA 1
ATOM 2235 C C . ALA A 1 282 ? 6.297 14.242 10.415 1.00 97.94 282 ALA A C 1
ATOM 2237 O O . ALA A 1 282 ? 5.160 14.094 10.864 1.00 97.94 282 ALA A O 1
ATOM 2238 N N . PRO A 1 283 ? 7.239 14.856 11.161 1.00 97.75 283 PRO A N 1
ATOM 2239 C CA . PRO A 1 283 ? 6.938 15.389 12.500 1.00 97.75 283 PRO A CA 1
ATOM 2240 C C . PRO A 1 283 ? 5.867 16.496 12.490 1.00 97.75 283 PRO A C 1
ATOM 2242 O O . PRO A 1 283 ? 5.235 16.763 13.506 1.00 97.75 283 PRO A O 1
ATOM 2245 N N . GLY A 1 284 ? 5.651 17.152 11.348 1.00 97.56 284 GLY A N 1
ATOM 2246 C CA . GLY A 1 284 ? 4.617 18.163 11.165 1.00 97.56 284 GLY A CA 1
ATOM 2247 C C . GLY A 1 284 ? 4.733 18.846 9.806 1.00 97.56 284 GLY A C 1
ATOM 2248 O O . GLY A 1 284 ? 5.752 18.720 9.126 1.00 97.56 284 GLY A O 1
ATOM 2249 N N . PHE A 1 285 ? 3.720 19.623 9.419 1.00 97.62 285 PHE A N 1
ATOM 2250 C CA . PHE A 1 285 ? 3.639 20.245 8.091 1.00 97.62 285 PHE A CA 1
ATOM 2251 C C . PHE A 1 285 ? 3.347 21.747 8.178 1.00 97.62 285 PHE A C 1
ATOM 2253 O O . PHE A 1 285 ? 2.623 22.220 9.057 1.00 97.62 285 PHE A O 1
ATOM 2260 N N . ALA A 1 286 ? 3.932 22.527 7.269 1.00 96.69 286 ALA A N 1
ATOM 2261 C CA . ALA A 1 286 ? 3.507 23.902 7.027 1.00 96.69 286 ALA A CA 1
ATOM 2262 C C . ALA A 1 286 ? 2.206 23.916 6.194 1.00 96.69 286 ALA A C 1
ATOM 2264 O O . ALA A 1 286 ? 2.061 23.061 5.323 1.00 96.69 286 ALA A O 1
ATOM 2265 N N . PRO A 1 287 ? 1.305 24.908 6.358 1.00 96.00 287 PRO A N 1
ATOM 2266 C CA . PRO A 1 287 ? 0.033 24.954 5.622 1.00 96.00 287 PRO A CA 1
ATOM 2267 C C . PRO A 1 287 ? 0.182 24.830 4.100 1.00 96.00 287 PRO A C 1
ATOM 2269 O O . PRO A 1 287 ? -0.500 24.031 3.477 1.00 96.00 287 PRO A O 1
ATOM 2272 N N . LYS A 1 288 ? 1.172 25.515 3.512 1.00 96.00 288 LYS A N 1
ATOM 2273 C CA . LYS A 1 288 ? 1.475 25.406 2.075 1.00 96.00 288 LYS A CA 1
ATOM 2274 C C . LYS A 1 288 ? 1.859 23.992 1.615 1.00 96.00 288 LYS A C 1
ATOM 2276 O O . LYS A 1 288 ? 1.685 23.664 0.451 1.00 96.00 288 LYS A O 1
ATOM 2281 N N . VAL A 1 289 ? 2.433 23.174 2.502 1.00 95.88 289 VAL A N 1
ATOM 2282 C CA . VAL A 1 289 ? 2.782 21.781 2.189 1.00 95.88 289 VAL A CA 1
ATOM 2283 C C . VAL A 1 289 ? 1.526 20.920 2.181 1.00 95.88 289 VAL A C 1
ATOM 2285 O O . VAL A 1 289 ? 1.382 20.101 1.284 1.00 95.88 289 VAL A O 1
ATOM 2288 N N . ILE A 1 290 ? 0.609 21.156 3.121 1.00 96.38 290 ILE A N 1
ATOM 2289 C CA . ILE A 1 290 ? -0.701 20.495 3.160 1.00 96.38 290 ILE A CA 1
ATOM 2290 C C . ILE A 1 290 ? -1.499 20.838 1.898 1.00 96.38 290 ILE A C 1
ATOM 2292 O O . ILE A 1 290 ? -2.011 19.940 1.238 1.00 96.38 290 ILE A O 1
ATOM 2296 N N . GLU A 1 291 ? -1.555 22.117 1.512 1.00 96.19 291 GLU A N 1
ATOM 2297 C CA . GLU A 1 291 ? -2.221 22.558 0.276 1.00 96.19 291 GLU A CA 1
ATOM 2298 C C . GLU A 1 291 ? -1.613 21.897 -0.972 1.00 96.19 291 GLU A C 1
ATOM 2300 O O . GLU A 1 291 ? -2.351 21.407 -1.828 1.00 96.19 291 GLU A O 1
ATOM 2305 N N . ASN A 1 292 ? -0.277 21.832 -1.060 1.00 95.44 292 ASN A N 1
ATOM 2306 C CA . ASN A 1 292 ? 0.411 21.171 -2.170 1.00 95.44 292 ASN A CA 1
ATOM 2307 C C . ASN A 1 292 ? 0.103 19.666 -2.225 1.00 95.44 292 ASN A C 1
ATOM 2309 O O . ASN A 1 292 ? -0.273 19.154 -3.275 1.00 95.44 292 ASN A O 1
ATOM 2313 N N . ALA A 1 293 ? 0.207 18.969 -1.090 1.00 95.12 293 ALA A N 1
ATOM 2314 C CA . ALA A 1 293 ? -0.117 17.549 -0.986 1.00 95.12 293 ALA A CA 1
ATOM 2315 C C . ALA A 1 293 ? -1.572 17.274 -1.395 1.00 95.12 293 ALA A C 1
ATOM 2317 O O . ALA A 1 293 ? -1.811 16.435 -2.252 1.00 95.12 293 ALA A O 1
ATOM 2318 N N . THR A 1 294 ? -2.524 18.060 -0.879 1.00 96.00 294 THR A N 1
ATOM 2319 C CA . THR A 1 294 ? -3.958 17.927 -1.199 1.00 96.00 294 THR A CA 1
ATOM 2320 C C . THR A 1 294 ? -4.225 18.128 -2.691 1.00 96.00 294 THR A C 1
ATOM 2322 O O . THR A 1 294 ? -5.034 17.416 -3.274 1.00 96.00 294 THR A O 1
ATOM 2325 N N . THR A 1 295 ? -3.541 19.093 -3.317 1.00 95.94 295 THR A N 1
ATOM 2326 C CA . THR A 1 295 ? -3.686 19.384 -4.755 1.00 95.94 295 THR A CA 1
ATOM 2327 C C . THR A 1 295 ? -3.205 18.227 -5.634 1.00 95.94 295 THR A C 1
ATOM 2329 O O . THR A 1 295 ? -3.742 18.039 -6.718 1.00 95.94 295 THR A O 1
ATOM 2332 N N . ASN A 1 296 ? -2.221 17.454 -5.167 1.00 94.75 296 ASN A N 1
ATOM 2333 C CA . ASN A 1 296 ? -1.710 16.256 -5.844 1.00 94.75 296 ASN A CA 1
ATOM 2334 C C . ASN A 1 296 ? -2.329 14.972 -5.262 1.00 94.75 296 ASN A C 1
ATOM 2336 O O . ASN A 1 296 ? -1.724 13.911 -5.333 1.00 94.75 296 ASN A O 1
ATOM 2340 N N . GLU A 1 297 ? -3.500 15.085 -4.627 1.00 96.19 297 GLU A N 1
ATOM 2341 C CA . GLU A 1 297 ? -4.271 13.956 -4.095 1.00 96.19 297 GLU A CA 1
ATOM 2342 C C . GLU A 1 297 ? -3.540 13.115 -3.027 1.00 96.19 297 GLU A C 1
ATOM 2344 O O . GLU A 1 297 ? -3.902 11.975 -2.774 1.00 96.19 297 GLU A O 1
ATOM 2349 N N . LEU A 1 298 ? -2.547 13.682 -2.337 1.00 97.44 298 LEU A N 1
ATOM 2350 C CA . LEU A 1 298 ? -1.777 13.008 -1.286 1.00 97.44 298 LEU A CA 1
ATOM 2351 C C . LEU A 1 298 ? -2.361 13.265 0.108 1.00 97.44 298 LEU A C 1
ATOM 2353 O O . LEU A 1 298 ? -2.958 14.317 0.371 1.00 97.44 298 LEU A O 1
ATOM 2357 N N . THR A 1 299 ? -2.088 12.355 1.045 1.00 98.31 299 THR A N 1
ATOM 2358 C CA . THR A 1 299 ? -2.360 12.566 2.478 1.00 98.31 299 THR A CA 1
ATOM 2359 C C . THR A 1 299 ? -1.108 13.014 3.217 1.00 98.31 299 THR A C 1
ATOM 2361 O O . THR A 1 299 ? -0.037 12.443 3.036 1.00 98.31 299 THR A O 1
ATOM 2364 N N . THR A 1 300 ? -1.225 14.001 4.106 1.00 98.31 300 THR A N 1
ATOM 2365 C CA . THR A 1 300 ? -0.160 14.311 5.076 1.00 98.31 300 THR A CA 1
ATOM 2366 C C . THR A 1 300 ? -0.544 13.780 6.448 1.00 98.31 300 THR A C 1
ATOM 2368 O O . THR A 1 300 ? -1.572 14.194 6.987 1.00 98.31 300 THR A O 1
ATOM 2371 N N . LEU A 1 301 ? 0.292 12.917 7.020 1.00 98.62 301 LEU A N 1
ATOM 2372 C CA . LEU A 1 301 ? 0.097 12.297 8.328 1.00 98.62 301 LEU A CA 1
ATOM 2373 C C . LEU A 1 301 ? 1.222 12.721 9.273 1.00 98.62 301 LEU A C 1
ATOM 2375 O O . LEU A 1 301 ? 2.404 12.540 8.967 1.00 98.62 301 LEU A O 1
ATOM 2379 N N . THR A 1 302 ? 0.890 13.314 10.420 1.00 98.50 302 THR A N 1
ATOM 2380 C CA . THR A 1 302 ? 1.934 13.637 11.397 1.00 98.50 302 THR A CA 1
ATOM 2381 C C . THR A 1 302 ? 2.342 12.399 12.191 1.00 98.50 302 THR A C 1
ATOM 2383 O O . THR A 1 302 ? 1.566 11.460 12.358 1.00 98.50 302 THR A O 1
ATOM 2386 N N . VAL A 1 303 ? 3.567 12.399 12.718 1.00 98.38 303 VAL A N 1
ATOM 2387 C CA . VAL A 1 303 ? 4.030 11.342 13.637 1.00 98.38 303 VAL A CA 1
ATOM 2388 C C . VAL A 1 303 ? 3.138 11.237 14.873 1.00 98.38 303 VAL A C 1
ATOM 2390 O O . VAL A 1 303 ? 2.954 10.147 15.407 1.00 98.38 303 VAL A O 1
ATOM 2393 N N . ASP A 1 304 ? 2.576 12.355 15.322 1.00 98.06 304 ASP A N 1
ATOM 2394 C CA . ASP A 1 304 ? 1.708 12.388 16.492 1.00 98.06 304 ASP A CA 1
ATOM 2395 C C . ASP A 1 304 ? 0.375 11.701 16.189 1.00 98.06 304 ASP A C 1
ATOM 2397 O O . ASP A 1 304 ? -0.026 10.824 16.949 1.00 98.06 304 ASP A O 1
ATOM 2401 N N . ASP A 1 305 ? -0.226 11.991 15.035 1.00 98.44 305 ASP A N 1
ATOM 2402 C CA . ASP A 1 305 ? -1.461 11.336 14.589 1.00 98.44 305 ASP A CA 1
ATOM 2403 C C . ASP A 1 305 ? -1.247 9.841 14.293 1.00 98.44 305 ASP A C 1
ATOM 2405 O O . ASP A 1 305 ? -2.090 9.009 14.621 1.00 98.44 305 ASP A O 1
ATOM 2409 N N . LEU A 1 306 ? -0.089 9.460 13.736 1.00 98.56 306 LEU A N 1
ATOM 2410 C CA . LEU A 1 306 ? 0.273 8.048 13.564 1.00 98.56 306 LEU A CA 1
ATOM 2411 C C . LEU A 1 306 ? 0.339 7.314 14.916 1.00 98.56 306 LEU A C 1
ATOM 2413 O O . LEU A 1 306 ? -0.085 6.165 15.028 1.00 98.56 306 LEU A O 1
ATOM 2417 N N . ILE A 1 307 ? 0.838 7.976 15.962 1.00 98.19 307 ILE A N 1
ATOM 2418 C CA . ILE A 1 307 ? 0.869 7.420 17.322 1.00 98.19 307 ILE A CA 1
ATOM 2419 C C . ILE A 1 307 ? -0.540 7.317 17.917 1.00 98.19 307 ILE A C 1
ATOM 2421 O O . ILE A 1 307 ? -0.833 6.331 18.592 1.00 98.19 307 ILE A O 1
ATOM 2425 N N . GLU A 1 308 ? -1.413 8.285 17.649 1.00 97.94 308 GLU A N 1
ATOM 2426 C CA . GLU A 1 308 ? -2.827 8.242 18.046 1.00 97.94 308 GLU A CA 1
ATOM 2427 C C . GLU A 1 308 ? -3.579 7.069 17.387 1.00 97.94 308 GLU A C 1
ATOM 2429 O O . GLU A 1 308 ? -4.407 6.419 18.034 1.00 97.94 308 GLU A O 1
ATOM 2434 N N . LEU A 1 309 ? -3.256 6.741 16.131 1.00 98.19 309 LEU A N 1
ATOM 2435 C CA . LEU A 1 309 ? -3.772 5.551 15.442 1.00 98.19 309 LEU A CA 1
ATOM 2436 C C . LEU A 1 309 ? -3.251 4.248 16.068 1.00 98.19 309 LEU A C 1
ATOM 2438 O O . LEU A 1 309 ? -4.031 3.318 16.284 1.00 98.19 309 LEU A O 1
ATOM 2442 N N . LEU A 1 310 ? -1.957 4.188 16.405 1.00 96.88 310 LEU A N 1
ATOM 2443 C CA . LEU A 1 310 ? -1.353 3.030 17.081 1.00 96.88 310 LEU A CA 1
ATOM 2444 C C . LEU A 1 310 ? -2.011 2.757 18.439 1.00 96.88 310 LEU A C 1
ATOM 2446 O O . LEU A 1 310 ? -2.335 1.612 18.748 1.00 96.88 310 LEU A O 1
ATOM 2450 N N . ASP A 1 311 ? -2.257 3.799 19.234 1.00 96.06 311 ASP A N 1
ATOM 2451 C CA . ASP A 1 311 ? -2.913 3.659 20.537 1.00 96.06 311 ASP A CA 1
ATOM 2452 C C . ASP A 1 311 ? -4.341 3.104 20.400 1.00 96.06 311 ASP A C 1
ATOM 2454 O O . ASP A 1 311 ? -4.739 2.200 21.139 1.00 96.06 311 ASP A O 1
ATOM 2458 N N . ARG A 1 312 ? -5.097 3.572 19.399 1.00 96.06 312 ARG A N 1
ATOM 2459 C CA . ARG A 1 312 ? -6.450 3.072 19.111 1.00 96.06 312 ARG A CA 1
ATOM 2460 C C . ARG A 1 312 ? -6.448 1.628 18.623 1.00 96.06 312 ARG A C 1
ATOM 2462 O O . ARG A 1 312 ? -7.294 0.840 19.059 1.00 96.06 312 ARG A O 1
ATOM 2469 N N . ARG A 1 313 ? -5.494 1.254 17.764 1.00 94.50 313 ARG A N 1
ATOM 2470 C CA . ARG A 1 313 ? -5.287 -0.140 17.344 1.00 94.50 313 ARG A CA 1
ATOM 2471 C C . ARG A 1 313 ? -5.033 -1.035 18.554 1.00 94.50 313 ARG A C 1
ATOM 2473 O O . ARG A 1 313 ? -5.739 -2.027 18.719 1.00 94.50 313 ARG A O 1
ATOM 2480 N N . ASP A 1 314 ? -4.088 -0.660 19.410 1.00 92.00 314 ASP A N 1
ATOM 2481 C CA . ASP A 1 314 ? -3.692 -1.459 20.573 1.00 92.00 314 ASP A CA 1
ATOM 2482 C C . ASP A 1 314 ? -4.828 -1.589 21.605 1.00 92.00 314 ASP A C 1
ATOM 2484 O O . ASP A 1 314 ? -5.021 -2.654 22.196 1.00 92.00 314 ASP A O 1
ATOM 2488 N N . ARG A 1 315 ? -5.605 -0.521 21.830 1.00 93.62 315 ARG A N 1
ATOM 2489 C CA . ARG A 1 315 ? -6.671 -0.506 22.849 1.00 93.62 315 ARG A CA 1
ATOM 2490 C C . ARG A 1 315 ? -7.988 -1.109 22.381 1.00 93.62 315 ARG A C 1
ATOM 2492 O O . ARG A 1 315 ? -8.650 -1.796 23.159 1.00 93.62 315 ARG A O 1
ATOM 2499 N N . TYR A 1 316 ? -8.385 -0.834 21.141 1.00 94.12 316 TYR A N 1
ATOM 2500 C CA . TYR A 1 316 ? -9.730 -1.132 20.639 1.00 94.12 316 TYR A CA 1
ATOM 2501 C C . TYR A 1 316 ? -9.733 -2.105 19.457 1.00 94.12 316 TYR A C 1
ATOM 2503 O O . TYR A 1 316 ? -10.805 -2.415 18.927 1.00 94.12 316 TYR A O 1
ATOM 2511 N N . ALA A 1 317 ? -8.568 -2.613 19.041 1.00 92.62 317 ALA A N 1
ATOM 2512 C CA . ALA A 1 317 ? -8.423 -3.495 17.883 1.00 92.62 317 ALA A CA 1
ATOM 2513 C C . ALA A 1 317 ? -9.096 -2.910 16.627 1.00 92.62 317 ALA A C 1
ATOM 2515 O O . ALA A 1 317 ? -9.801 -3.613 15.903 1.00 92.62 317 ALA A O 1
ATOM 2516 N N . VAL A 1 318 ? -8.938 -1.597 16.410 1.00 95.38 318 VAL A N 1
ATOM 2517 C CA . VAL A 1 318 ? -9.373 -0.931 15.172 1.00 95.38 318 VAL A CA 1
ATOM 2518 C C . VAL A 1 318 ? -8.709 -1.626 13.990 1.00 95.38 318 VAL A C 1
ATOM 2520 O O . VAL A 1 318 ? -7.518 -1.919 14.039 1.00 95.38 318 VAL A O 1
ATOM 2523 N N . THR A 1 319 ? -9.478 -1.949 12.959 1.00 95.06 319 THR A N 1
ATOM 2524 C CA . THR A 1 319 ? -8.982 -2.729 11.816 1.00 95.06 319 THR A CA 1
ATOM 2525 C C . THR A 1 319 ? -8.135 -1.872 10.863 1.00 95.06 319 THR A C 1
ATOM 2527 O O . THR A 1 319 ? -8.401 -0.671 10.753 1.00 95.06 319 THR A O 1
ATOM 2530 N N . PRO A 1 320 ? -7.125 -2.444 10.176 1.00 96.88 320 PRO A N 1
ATOM 2531 C CA . PRO A 1 320 ? -6.333 -1.697 9.198 1.00 96.88 320 PRO A CA 1
ATOM 2532 C C . PRO A 1 320 ? -7.204 -1.125 8.070 1.00 96.88 320 PRO A C 1
ATOM 2534 O O . PRO A 1 320 ? -6.939 -0.021 7.609 1.00 96.88 320 PRO A O 1
ATOM 2537 N N . GLU A 1 321 ? -8.291 -1.799 7.687 1.00 97.00 321 GLU A N 1
ATOM 2538 C CA . GLU A 1 321 ? -9.251 -1.329 6.682 1.00 97.00 321 GLU A CA 1
ATOM 2539 C C . GLU A 1 321 ? -9.908 -0.007 7.095 1.00 97.00 321 GLU A C 1
ATOM 2541 O O . GLU A 1 321 ? -9.977 0.926 6.300 1.00 97.00 321 GLU A O 1
ATOM 2546 N N . GLN A 1 322 ? -10.359 0.100 8.351 1.00 95.75 322 GLN A N 1
ATOM 2547 C CA . GLN A 1 322 ? -10.958 1.335 8.869 1.00 95.75 322 GLN A CA 1
ATOM 2548 C C . GLN A 1 322 ? -9.948 2.484 8.920 1.00 95.75 322 GLN A C 1
ATOM 2550 O O . GLN A 1 322 ? -10.302 3.631 8.656 1.00 95.75 322 GLN A O 1
ATOM 2555 N N . ILE A 1 323 ? -8.693 2.185 9.262 1.00 97.06 323 ILE A N 1
ATOM 2556 C CA . ILE A 1 323 ? -7.632 3.192 9.336 1.00 97.06 323 ILE A CA 1
ATOM 2557 C C . ILE A 1 323 ? -7.253 3.669 7.930 1.00 97.06 323 ILE A C 1
ATOM 2559 O O . ILE A 1 323 ? -7.189 4.877 7.690 1.00 97.06 323 ILE A O 1
ATOM 2563 N N . LEU A 1 324 ? -7.041 2.744 6.989 1.00 97.56 324 LEU A N 1
ATOM 2564 C CA . LEU A 1 324 ? -6.675 3.087 5.616 1.00 97.56 324 LEU A CA 1
ATOM 2565 C C . LEU A 1 324 ? -7.807 3.794 4.866 1.00 97.56 324 LEU A C 1
ATOM 2567 O O . LEU A 1 324 ? -7.508 4.718 4.120 1.00 97.56 324 LEU A O 1
ATOM 2571 N N . ASP A 1 325 ? -9.084 3.489 5.124 1.00 96.19 325 ASP A N 1
ATOM 2572 C CA . ASP A 1 325 ? -10.209 4.239 4.532 1.00 96.19 325 ASP A CA 1
ATOM 2573 C C . ASP A 1 325 ? -10.171 5.742 4.874 1.00 96.19 325 ASP A C 1
ATOM 2575 O O . ASP A 1 325 ? -10.573 6.592 4.075 1.00 96.19 325 ASP A O 1
ATOM 2579 N N . LEU A 1 326 ? -9.654 6.098 6.055 1.00 96.69 326 LEU A N 1
ATOM 2580 C CA . LEU A 1 326 ? -9.488 7.491 6.473 1.00 96.69 326 LEU A CA 1
ATOM 2581 C C . LEU A 1 326 ? -8.168 8.099 5.983 1.00 96.69 326 LEU A C 1
ATOM 2583 O O . LEU A 1 326 ? -8.120 9.294 5.663 1.00 96.69 326 LEU A O 1
ATOM 2587 N N . LEU A 1 327 ? -7.096 7.304 5.928 1.00 97.25 327 LEU A N 1
ATOM 2588 C CA . LEU A 1 327 ? -5.786 7.743 5.441 1.00 97.25 327 LEU A CA 1
ATOM 2589 C C . LEU A 1 327 ? -5.738 7.901 3.917 1.00 97.25 327 LEU A C 1
ATOM 2591 O O . LEU A 1 327 ? -5.024 8.777 3.438 1.00 97.25 327 LEU A O 1
ATOM 2595 N N . ALA A 1 328 ? -6.531 7.142 3.164 1.00 95.38 328 ALA A N 1
ATOM 2596 C CA . ALA A 1 328 ? -6.607 7.202 1.703 1.00 95.38 328 ALA A CA 1
ATOM 2597 C C . ALA A 1 328 ? -7.444 8.382 1.168 1.00 95.38 328 ALA A C 1
ATOM 2599 O O . ALA A 1 328 ? -7.719 8.484 -0.023 1.00 95.38 328 ALA A O 1
ATOM 2600 N N . ARG A 1 329 ? -7.879 9.299 2.042 1.00 95.62 329 ARG A N 1
ATOM 2601 C CA . ARG A 1 329 ? -8.589 10.524 1.646 1.00 95.62 329 ARG A CA 1
ATOM 2602 C C . ARG A 1 329 ? -7.582 11.669 1.496 1.00 95.62 329 ARG A C 1
ATOM 2604 O O . ARG A 1 329 ? -6.948 12.005 2.499 1.00 95.62 329 ARG A O 1
ATOM 2611 N N . PRO A 1 330 ? -7.465 12.333 0.333 1.00 96.38 330 PRO A N 1
ATOM 2612 C CA . PRO A 1 330 ? -6.527 13.439 0.148 1.00 96.38 330 PRO A CA 1
ATOM 2613 C C . PRO A 1 330 ? -6.616 14.527 1.224 1.00 96.38 330 PRO A C 1
ATOM 2615 O O . PRO A 1 330 ? -7.697 14.840 1.730 1.00 96.38 330 PRO A O 1
ATOM 2618 N N . GLY A 1 331 ? -5.477 15.131 1.558 1.00 95.94 331 GLY A N 1
ATOM 2619 C CA . GLY A 1 331 ? -5.364 16.238 2.508 1.00 95.94 331 GLY A CA 1
ATOM 2620 C C . GLY A 1 331 ? -4.757 15.873 3.859 1.00 95.94 331 GLY A C 1
ATOM 2621 O O . GLY A 1 331 ? -4.188 14.801 4.048 1.00 95.94 331 GLY A O 1
ATOM 2622 N N . ALA A 1 332 ? -4.813 16.803 4.811 1.00 96.88 332 ALA A N 1
ATOM 2623 C CA . ALA A 1 332 ? -4.275 16.552 6.142 1.00 96.88 332 ALA A CA 1
ATOM 2624 C C . ALA A 1 332 ? -5.133 15.535 6.899 1.00 96.88 332 ALA A C 1
ATOM 2626 O O . ALA A 1 332 ? -6.355 15.669 6.953 1.00 96.88 332 ALA A O 1
ATOM 2627 N N . PHE A 1 333 ? -4.481 14.548 7.511 1.00 97.75 333 PHE A N 1
ATOM 2628 C CA . PHE A 1 333 ? -5.102 13.740 8.548 1.00 97.75 333 PHE A CA 1
ATOM 2629 C C . PHE A 1 333 ? -5.071 14.539 9.857 1.00 97.75 333 PHE A C 1
ATOM 2631 O O . PHE A 1 333 ? -3.995 14.954 10.282 1.00 97.75 333 PHE A O 1
ATOM 2638 N N . GLN A 1 334 ? -6.239 14.836 10.430 1.00 94.25 334 GLN A N 1
ATOM 2639 C CA . GLN A 1 334 ? -6.393 15.697 11.609 1.00 94.25 334 GLN A CA 1
ATOM 2640 C C . GLN A 1 334 ? -7.497 15.164 12.536 1.00 94.25 334 GLN A C 1
ATOM 2642 O O . GLN A 1 334 ? -8.111 14.132 12.252 1.00 94.25 334 GLN A O 1
ATOM 2647 N N . ASP A 1 335 ? -7.757 15.901 13.621 1.00 93.69 335 ASP A N 1
ATOM 2648 C CA . ASP A 1 335 ? -8.765 15.599 14.643 1.00 93.69 335 ASP A CA 1
ATOM 2649 C C . ASP A 1 335 ? -10.138 15.246 14.057 1.00 93.69 335 ASP A C 1
ATOM 2651 O O . ASP A 1 335 ? -10.761 14.312 14.527 1.00 93.69 335 ASP A O 1
ATOM 2655 N N . ASP A 1 336 ? -10.584 15.891 12.976 1.00 94.62 336 ASP A N 1
ATOM 2656 C CA . ASP A 1 336 ? -11.877 15.589 12.346 1.00 94.62 336 ASP A CA 1
ATOM 2657 C C . ASP A 1 336 ? -11.967 14.157 11.788 1.00 94.62 336 ASP A C 1
ATOM 2659 O O . ASP A 1 336 ? -13.038 13.552 11.786 1.00 94.62 336 ASP A O 1
ATOM 2663 N N . ARG A 1 337 ? -10.849 13.584 11.326 1.00 95.19 337 ARG A N 1
ATOM 2664 C CA . ARG A 1 337 ? -10.782 12.177 10.904 1.00 95.19 337 ARG A CA 1
ATOM 2665 C C . ARG A 1 337 ? -10.596 11.232 12.082 1.00 95.19 337 ARG A C 1
ATOM 2667 O O . ARG A 1 337 ? -11.106 10.116 12.025 1.00 95.19 337 ARG A O 1
ATOM 2674 N N . LEU A 1 338 ? -9.882 11.659 13.125 1.00 94.56 338 LEU A N 1
ATOM 2675 C CA . LEU A 1 338 ? -9.799 10.902 14.376 1.00 94.56 338 LEU A CA 1
ATOM 2676 C C . LEU A 1 338 ? -11.173 10.808 15.046 1.00 94.56 338 LEU A C 1
ATOM 2678 O O . LEU A 1 338 ? -11.539 9.720 15.471 1.00 94.56 338 LEU A O 1
ATOM 2682 N N . ASP A 1 339 ? -11.959 11.884 15.032 1.00 96.12 339 ASP A N 1
ATOM 2683 C CA . ASP A 1 339 ? -13.327 11.930 15.550 1.00 96.12 339 ASP A CA 1
ATOM 2684 C C . ASP A 1 339 ? -14.216 10.901 14.833 1.00 96.12 339 ASP A C 1
ATOM 2686 O O . ASP A 1 339 ? -14.931 10.153 15.486 1.00 96.12 339 ASP A O 1
ATOM 2690 N N . LEU A 1 340 ? -14.116 10.769 13.501 1.00 95.75 340 LEU A N 1
ATOM 2691 C CA . LEU A 1 340 ? -14.840 9.724 12.753 1.00 95.75 340 LEU A CA 1
ATOM 2692 C C . LEU A 1 340 ? -14.430 8.303 13.166 1.00 95.75 340 LEU A C 1
ATOM 2694 O O . LEU A 1 340 ? -15.245 7.376 13.142 1.00 95.75 340 LEU A O 1
ATOM 2698 N N . LEU A 1 341 ? -13.153 8.107 13.503 1.00 94.56 341 LEU A N 1
ATOM 2699 C CA . LEU A 1 341 ? -12.667 6.822 13.991 1.00 94.56 341 LEU A CA 1
ATOM 2700 C C . LEU A 1 341 ? -13.172 6.544 15.410 1.00 94.56 341 LEU A C 1
ATOM 2702 O O . LEU A 1 341 ? -13.582 5.418 15.697 1.00 94.56 341 LEU A O 1
ATOM 2706 N N . ASP A 1 342 ? -13.167 7.566 16.262 1.00 95.69 342 ASP A N 1
ATOM 2707 C CA . ASP A 1 342 ? -13.646 7.516 17.640 1.00 95.69 342 ASP A CA 1
ATOM 2708 C C . ASP A 1 342 ? -15.158 7.275 17.692 1.00 95.69 342 ASP A C 1
ATOM 2710 O O . ASP A 1 342 ? -15.587 6.406 18.441 1.00 95.69 342 ASP A O 1
ATOM 2714 N N . GLU A 1 343 ? -15.950 7.885 16.805 1.00 95.19 343 GLU A N 1
ATOM 2715 C CA . GLU A 1 343 ? -17.377 7.574 16.631 1.00 95.19 343 GLU A CA 1
ATOM 2716 C C . GLU A 1 343 ? -17.595 6.077 16.346 1.00 95.19 343 GLU A C 1
ATOM 2718 O O . GLU A 1 343 ? -18.439 5.430 16.967 1.00 95.19 343 GLU A O 1
ATOM 2723 N N . SER A 1 344 ? -16.785 5.472 15.466 1.00 93.00 344 SER A N 1
ATOM 2724 C CA . SER A 1 344 ? -16.872 4.028 15.206 1.00 93.00 344 SER A CA 1
ATOM 2725 C C . SER A 1 344 ? -16.432 3.169 16.398 1.00 93.00 344 SER A C 1
ATOM 2727 O O . SER A 1 344 ? -16.861 2.011 16.500 1.00 93.00 344 SER A O 1
ATOM 2729 N N . ILE A 1 345 ? -15.527 3.660 17.245 1.00 95.12 345 ILE A N 1
ATOM 2730 C CA . ILE A 1 345 ? -15.112 2.970 18.472 1.00 95.12 345 ILE A CA 1
ATOM 2731 C C . ILE A 1 345 ? -16.238 3.057 19.503 1.00 95.12 345 ILE A C 1
ATOM 2733 O O . ILE A 1 345 ? -16.597 2.027 20.076 1.00 95.12 345 ILE A O 1
ATOM 2737 N N . ASP A 1 346 ? -16.826 4.236 19.684 1.00 94.12 346 ASP A N 1
ATOM 2738 C CA . ASP A 1 346 ? -17.930 4.490 20.606 1.00 94.12 346 ASP A CA 1
ATOM 2739 C C . ASP A 1 346 ? -19.157 3.649 20.236 1.00 94.12 346 ASP A C 1
ATOM 2741 O O . ASP A 1 346 ? -19.662 2.917 21.085 1.00 94.12 346 ASP A O 1
ATOM 2745 N N . ASP A 1 347 ? -19.523 3.569 18.951 1.00 90.69 347 ASP A N 1
ATOM 2746 C CA . ASP A 1 347 ? -20.582 2.669 18.463 1.00 90.69 347 ASP A CA 1
ATOM 2747 C C . ASP A 1 347 ? -20.351 1.200 18.883 1.00 90.69 347 ASP A C 1
ATOM 2749 O O . ASP A 1 347 ? -21.284 0.447 19.195 1.00 90.69 347 ASP A O 1
ATOM 2753 N N . ARG A 1 348 ? -19.087 0.750 18.896 1.00 91.00 348 ARG A N 1
ATOM 2754 C CA . ARG A 1 348 ? -18.721 -0.609 19.333 1.00 91.00 348 ARG A CA 1
ATOM 2755 C C . ARG A 1 348 ? -18.767 -0.756 20.852 1.00 91.00 348 ARG A C 1
ATOM 2757 O O . ARG A 1 348 ? -19.102 -1.845 21.331 1.00 91.00 348 ARG A O 1
ATOM 2764 N N . LEU A 1 349 ? -18.412 0.286 21.599 1.00 91.19 349 LEU A N 1
ATOM 2765 C CA . LEU A 1 349 ? -18.507 0.306 23.058 1.00 91.19 349 LEU A CA 1
ATOM 2766 C C . LEU A 1 349 ? -19.976 0.278 23.502 1.00 91.19 349 LEU A C 1
ATOM 2768 O O . LEU A 1 349 ? -20.329 -0.584 24.310 1.00 91.19 349 LEU A O 1
ATOM 2772 N N . ASP A 1 350 ? -20.840 1.079 22.880 1.00 88.25 350 ASP A N 1
ATOM 2773 C CA . ASP A 1 350 ? -22.292 1.114 23.105 1.00 88.25 350 ASP A CA 1
ATOM 2774 C C . ASP A 1 350 ? -22.957 -0.233 22.773 1.00 88.25 350 ASP A C 1
ATOM 2776 O O . ASP A 1 350 ? -23.818 -0.749 23.505 1.00 88.25 350 ASP A O 1
ATOM 2780 N N . ALA A 1 351 ? -22.509 -0.891 21.698 1.00 88.12 351 ALA A N 1
ATOM 2781 C CA . ALA A 1 351 ? -22.924 -2.260 21.395 1.00 88.12 351 ALA A CA 1
ATOM 2782 C C . ALA A 1 351 ? -22.505 -3.250 22.502 1.00 88.12 351 ALA A C 1
ATOM 2784 O O . ALA A 1 351 ? -23.238 -4.196 22.805 1.00 88.12 351 ALA A O 1
ATOM 2785 N N . GLY A 1 352 ? -21.353 -3.030 23.140 1.00 9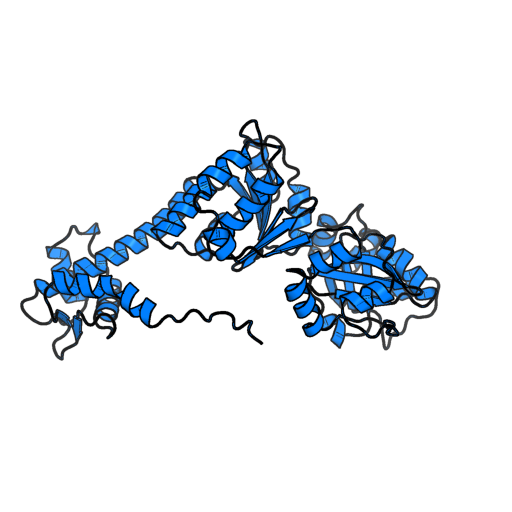0.69 352 GLY A N 1
ATOM 2786 C CA . GLY A 1 352 ? -20.913 -3.767 24.325 1.00 90.69 352 GLY A CA 1
ATOM 2787 C C . GLY A 1 352 ? -21.792 -3.505 25.552 1.00 90.69 352 GLY A C 1
ATOM 2788 O O . GLY A 1 352 ? -22.139 -4.448 26.269 1.00 90.69 352 GLY A O 1
ATOM 2789 N N . GLU A 1 353 ? -22.217 -2.262 25.773 1.00 91.31 353 GLU 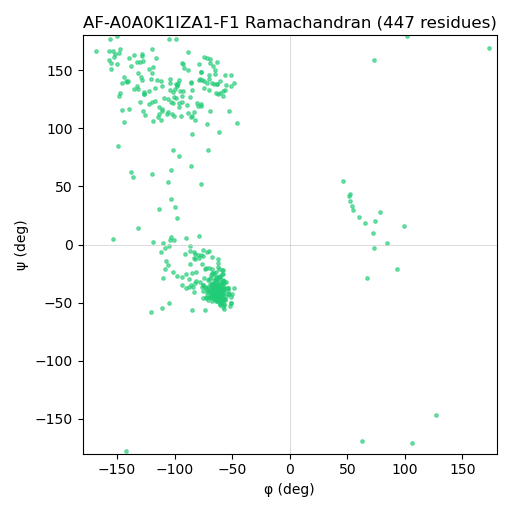A N 1
ATOM 2790 C CA . GLU A 1 353 ? -23.147 -1.907 26.854 1.00 91.31 353 GLU A CA 1
ATOM 2791 C C . GLU A 1 353 ? -24.520 -2.555 26.665 1.00 91.31 353 GLU A C 1
ATOM 2793 O O . GLU A 1 353 ? -25.104 -3.066 27.625 1.00 91.31 353 GLU A O 1
ATOM 2798 N N . THR A 1 354 ? -24.990 -2.661 25.419 1.00 93.88 354 THR 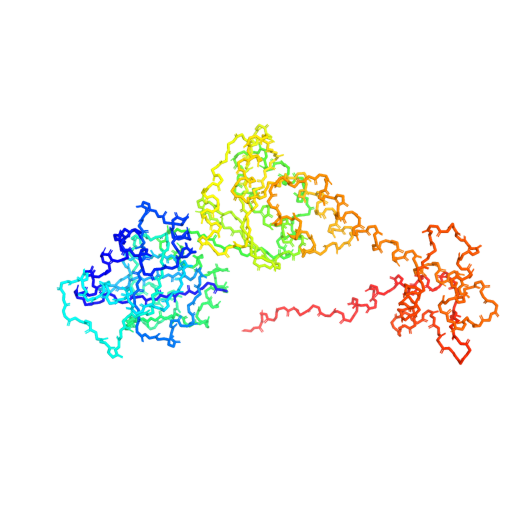A N 1
ATOM 2799 C CA . THR A 1 354 ? -26.226 -3.386 25.079 1.00 93.88 354 THR A CA 1
ATOM 2800 C C . THR A 1 354 ? -26.204 -4.826 25.607 1.00 93.88 354 THR A C 1
ATOM 2802 O O . THR A 1 354 ? -27.222 -5.315 26.109 1.00 93.88 354 THR A O 1
ATOM 2805 N N . ILE A 1 355 ? -25.043 -5.498 25.578 1.00 95.00 355 ILE A N 1
ATOM 2806 C CA . ILE A 1 355 ? -24.875 -6.842 26.156 1.00 95.00 355 ILE A CA 1
ATOM 2807 C C . ILE A 1 355 ? -25.174 -6.824 27.659 1.00 95.00 355 ILE A C 1
ATOM 2809 O O . ILE A 1 355 ? -25.928 -7.668 28.151 1.00 95.00 355 ILE A O 1
ATOM 2813 N N . LEU A 1 356 ? -24.624 -5.856 28.393 1.00 94.44 356 LEU A N 1
ATOM 2814 C CA . LEU A 1 356 ? -24.808 -5.735 29.842 1.00 94.44 356 LEU A CA 1
ATOM 2815 C C . LEU A 1 356 ? -26.254 -5.377 30.210 1.00 94.44 356 LEU A C 1
ATOM 2817 O O . LEU A 1 356 ? -26.805 -5.952 31.157 1.00 94.44 356 LEU A O 1
ATOM 2821 N N . SER A 1 357 ? -26.887 -4.492 29.440 1.00 94.44 357 SER A N 1
ATOM 2822 C CA . SER A 1 357 ? -28.288 -4.096 29.619 1.00 94.44 357 SER A CA 1
ATOM 2823 C C . SER A 1 357 ? -29.243 -5.271 29.404 1.00 94.44 357 SER A C 1
ATOM 2825 O O . SER A 1 357 ? -30.152 -5.480 30.208 1.00 94.44 357 SER A O 1
ATOM 2827 N N . VAL A 1 358 ? -29.003 -6.105 28.384 1.00 95.94 358 VAL A N 1
ATOM 2828 C CA . VAL A 1 358 ? -29.800 -7.318 28.122 1.00 95.94 358 VAL A CA 1
ATOM 2829 C C . VAL A 1 358 ? -29.664 -8.343 29.249 1.00 95.94 358 VAL A C 1
ATOM 2831 O O . VAL A 1 358 ? -30.677 -8.858 29.725 1.00 95.94 358 VAL A O 1
ATOM 2834 N N . VAL A 1 359 ? -28.441 -8.623 29.717 1.00 96.31 359 VAL A N 1
ATOM 2835 C CA . VAL A 1 359 ? -28.222 -9.556 30.841 1.00 96.31 359 VAL A CA 1
ATOM 2836 C C . VAL A 1 359 ? -28.918 -9.044 32.106 1.00 96.31 359 VAL A C 1
ATOM 2838 O O . VAL A 1 359 ? -29.606 -9.811 32.778 1.00 96.31 359 VAL A O 1
ATOM 2841 N N . SER A 1 360 ? -28.789 -7.749 32.405 1.00 94.94 360 SER A N 1
ATOM 2842 C CA . SER A 1 360 ? -29.424 -7.120 33.569 1.00 94.94 360 SER A CA 1
ATOM 2843 C C . SER A 1 360 ? -30.954 -7.160 33.488 1.00 94.94 360 SER A C 1
ATOM 2845 O O . SER A 1 360 ? -31.620 -7.462 34.478 1.00 94.94 360 SER A O 1
ATOM 2847 N N . ALA A 1 361 ? -31.531 -6.898 32.312 1.00 95.50 361 ALA A N 1
ATOM 2848 C CA . ALA A 1 361 ? -32.975 -6.959 32.101 1.00 95.50 361 ALA A CA 1
ATOM 2849 C C . ALA A 1 361 ? -33.525 -8.384 32.270 1.00 95.50 361 ALA A C 1
ATOM 2851 O O . ALA A 1 361 ? -34.561 -8.566 32.909 1.00 95.50 361 ALA A O 1
ATOM 2852 N N . LEU A 1 362 ? -32.813 -9.397 31.761 1.00 96.12 362 LEU A N 1
ATOM 2853 C CA . LEU A 1 362 ? -33.189 -10.802 31.945 1.00 96.12 362 LEU A CA 1
ATOM 2854 C C . LEU A 1 362 ? -33.056 -11.263 33.401 1.00 96.12 362 LEU A C 1
ATOM 2856 O O . LEU A 1 362 ? -33.878 -12.055 33.846 1.00 96.12 362 LEU A O 1
ATOM 2860 N N . GLU A 1 363 ? -32.065 -10.775 34.154 1.00 95.25 363 GLU A N 1
ATOM 2861 C CA . GLU A 1 363 ? -31.937 -11.091 35.587 1.00 95.25 363 GLU A CA 1
ATOM 2862 C C . GLU A 1 363 ? -33.101 -10.515 36.408 1.00 95.25 363 GLU A C 1
ATOM 2864 O O . GLU A 1 363 ? -33.549 -11.132 37.373 1.00 95.25 363 GLU A O 1
ATOM 2869 N N . ARG A 1 364 ? -33.615 -9.342 36.019 1.00 93.12 364 ARG A N 1
ATOM 2870 C CA . ARG A 1 364 ? -34.779 -8.717 36.668 1.00 93.12 364 ARG A CA 1
ATOM 2871 C C . ARG A 1 364 ? -36.109 -9.360 36.285 1.00 93.12 364 ARG A C 1
ATOM 2873 O O . ARG A 1 364 ? -37.109 -9.091 36.948 1.00 93.12 364 ARG A O 1
ATOM 2880 N N . ALA A 1 365 ? -36.150 -10.138 35.208 1.00 91.88 365 ALA A N 1
ATOM 2881 C CA . ALA A 1 365 ? -37.366 -10.796 34.768 1.00 91.88 365 ALA A CA 1
ATOM 2882 C C . ALA A 1 365 ? -37.653 -12.026 35.645 1.00 91.88 365 ALA A C 1
ATOM 2884 O O . ALA A 1 365 ? -36.876 -12.976 35.686 1.00 91.88 365 ALA A O 1
ATOM 2885 N N . ASP A 1 366 ? -38.815 -12.047 36.303 1.00 85.19 366 ASP A N 1
ATOM 2886 C CA . ASP A 1 366 ? -39.258 -13.183 37.131 1.00 85.19 366 ASP A CA 1
ATOM 2887 C C . ASP A 1 366 ? -39.667 -14.422 36.301 1.00 85.19 366 ASP A C 1
ATOM 2889 O O . ASP A 1 366 ? -40.017 -15.473 36.843 1.00 85.19 366 ASP A O 1
ATOM 2893 N N . SER A 1 367 ? -39.708 -14.311 34.973 1.00 91.56 367 SER A N 1
ATOM 2894 C CA . SER A 1 367 ? -40.122 -15.362 34.035 1.00 91.56 367 SER A CA 1
ATOM 2895 C C . SER A 1 367 ? -39.442 -15.161 32.676 1.00 91.56 367 SER A C 1
ATOM 2897 O O . SER A 1 367 ? -38.962 -14.057 32.410 1.00 91.56 367 SER A O 1
ATOM 2899 N N . PRO A 1 368 ? -39.387 -16.195 31.809 1.00 94.81 368 PRO A N 1
ATOM 2900 C CA . PRO A 1 368 ? -38.857 -16.046 30.456 1.00 94.81 368 PRO A CA 1
ATOM 2901 C C . PRO A 1 368 ? -39.505 -14.871 29.713 1.00 94.81 368 PRO A C 1
ATOM 2903 O O . PRO A 1 368 ? -40.718 -14.669 29.786 1.00 94.81 368 PRO A O 1
ATOM 2906 N N . VAL A 1 369 ? -38.685 -14.091 29.010 1.00 95.75 369 VAL A N 1
ATOM 2907 C CA . VAL A 1 369 ? -39.114 -12.913 28.251 1.00 95.75 369 VAL A CA 1
ATOM 2908 C C . VAL A 1 369 ? -39.321 -13.315 26.796 1.00 95.75 369 VAL A C 1
ATOM 2910 O O . VAL A 1 369 ? -38.378 -13.747 26.131 1.00 95.75 369 VAL A O 1
ATOM 2913 N N . ALA A 1 370 ? -40.550 -13.186 26.296 1.00 94.50 370 ALA A N 1
ATOM 2914 C CA . ALA A 1 370 ? -40.968 -13.801 25.035 1.00 94.50 370 ALA A CA 1
ATOM 2915 C C . ALA A 1 370 ? -40.158 -13.335 23.813 1.00 94.50 370 ALA A C 1
ATOM 2917 O O . ALA A 1 370 ? -39.852 -14.135 22.927 1.00 94.50 370 ALA A O 1
ATOM 2918 N N . ASN A 1 371 ? -39.816 -12.047 23.737 1.00 94.50 371 ASN A N 1
ATOM 2919 C CA . ASN A 1 371 ? -39.121 -11.465 22.589 1.00 94.50 371 ASN A CA 1
ATOM 2920 C C . ASN A 1 371 ? -38.345 -10.184 22.958 1.00 94.50 371 ASN A C 1
ATOM 2922 O O . ASN A 1 371 ? -38.388 -9.697 24.088 1.00 94.50 371 ASN A O 1
ATOM 2926 N N . ALA A 1 372 ? -37.632 -9.631 21.974 1.00 95.31 372 ALA A N 1
ATOM 2927 C CA . ALA A 1 372 ? -36.825 -8.427 22.139 1.00 95.31 372 ALA A CA 1
ATOM 2928 C C . ALA A 1 372 ? -37.638 -7.168 22.488 1.00 95.31 372 ALA A C 1
ATOM 2930 O O . ALA A 1 372 ? -37.128 -6.327 23.223 1.00 95.31 372 ALA A O 1
ATOM 2931 N N . ALA A 1 373 ? -38.879 -7.033 22.009 1.00 95.00 373 ALA A N 1
ATOM 2932 C CA . ALA A 1 373 ? -39.732 -5.886 22.324 1.00 95.00 373 ALA A CA 1
ATOM 2933 C C . ALA A 1 373 ? -40.137 -5.886 23.806 1.00 95.00 373 ALA A C 1
ATOM 2935 O O . ALA A 1 373 ? -40.046 -4.857 24.476 1.00 95.00 373 ALA A O 1
ATOM 2936 N N . ASP A 1 374 ? -40.500 -7.054 24.342 1.00 94.69 374 ASP A N 1
ATOM 2937 C CA . ASP A 1 374 ? -40.815 -7.215 25.766 1.00 94.69 374 ASP A CA 1
ATOM 2938 C C . ASP A 1 374 ? -39.588 -6.945 26.643 1.00 94.69 374 ASP A C 1
ATOM 2940 O O . ASP A 1 374 ? -39.680 -6.257 27.661 1.00 94.69 374 ASP A O 1
ATOM 2944 N N . LEU A 1 375 ? -38.412 -7.414 26.216 1.00 94.62 375 LEU A N 1
ATOM 2945 C CA . LEU A 1 375 ? -37.169 -7.144 26.934 1.00 94.62 375 LEU A CA 1
ATOM 2946 C C . LEU A 1 375 ? -36.796 -5.659 26.885 1.00 94.62 375 LEU A C 1
ATOM 2948 O O . LEU A 1 375 ? -36.355 -5.098 27.889 1.00 94.62 375 LEU A O 1
ATOM 2952 N N . ARG A 1 376 ? -37.037 -4.996 25.750 1.00 94.06 376 ARG A N 1
ATOM 2953 C CA . ARG A 1 376 ? -36.818 -3.557 25.592 1.00 94.06 376 ARG A CA 1
ATOM 2954 C C . ARG A 1 376 ? -37.620 -2.750 26.608 1.00 94.06 376 ARG A C 1
ATOM 2956 O O . ARG A 1 376 ? -37.085 -1.797 27.158 1.00 94.06 376 ARG A O 1
ATOM 2963 N N . TRP A 1 377 ? -38.861 -3.136 26.909 1.00 93.75 377 TRP A N 1
ATOM 2964 C CA . TRP A 1 377 ? -39.664 -2.465 27.941 1.00 93.75 377 TRP A CA 1
ATOM 2965 C C . TRP A 1 377 ? -39.049 -2.551 29.337 1.00 93.75 377 TRP A C 1
ATOM 2967 O O . TRP A 1 377 ? -39.145 -1.594 30.106 1.00 93.75 377 TRP A O 1
ATOM 2977 N N . ILE A 1 378 ? -38.387 -3.664 29.657 1.00 93.38 378 ILE A N 1
ATOM 2978 C CA . ILE A 1 378 ? -37.660 -3.811 30.922 1.00 93.38 378 ILE A CA 1
ATOM 2979 C C . ILE A 1 378 ? -36.458 -2.859 30.940 1.00 93.38 378 ILE A C 1
ATOM 2981 O O . ILE A 1 378 ? -36.275 -2.138 31.919 1.00 93.38 378 ILE A O 1
ATOM 2985 N N . VAL A 1 379 ? -35.702 -2.785 29.838 1.00 92.50 379 VAL A N 1
ATOM 2986 C CA . VAL A 1 379 ? -34.551 -1.874 29.689 1.00 92.50 379 VAL A CA 1
ATOM 2987 C C . VAL A 1 379 ? -34.973 -0.399 29.774 1.00 92.50 379 VAL A C 1
ATOM 2989 O O . VAL A 1 379 ? -34.321 0.375 30.468 1.00 92.50 379 VAL A O 1
ATOM 2992 N N . VAL A 1 380 ? -36.104 -0.013 29.168 1.00 92.25 380 VAL A N 1
ATOM 2993 C CA . VAL A 1 380 ? -36.694 1.341 29.294 1.00 92.25 380 VAL A CA 1
ATOM 2994 C C . VAL A 1 380 ? -36.965 1.707 30.757 1.00 92.25 380 VAL A C 1
ATOM 2996 O O . VAL A 1 380 ? -36.869 2.869 31.133 1.00 92.25 380 VAL A O 1
ATOM 2999 N N . GLY A 1 381 ? -37.311 0.730 31.598 1.00 89.31 381 GLY A N 1
ATOM 3000 C CA . GLY A 1 381 ? -37.509 0.949 33.032 1.00 89.31 381 GLY A CA 1
ATOM 3001 C C . GLY A 1 381 ? -36.213 1.073 33.842 1.00 89.31 381 GLY A C 1
ATOM 3002 O O . GLY A 1 381 ? -36.281 1.379 35.032 1.00 89.31 381 GLY A O 1
ATOM 3003 N N . MET A 1 382 ? -35.057 0.799 33.234 1.00 87.81 382 MET A N 1
ATOM 3004 C CA . MET A 1 382 ? -33.748 0.757 33.892 1.00 87.81 382 MET A CA 1
ATOM 3005 C C . MET A 1 382 ? -32.824 1.912 33.494 1.00 87.81 382 MET A C 1
ATOM 3007 O O . MET A 1 382 ? -31.984 2.295 34.305 1.00 87.81 382 MET A O 1
ATOM 3011 N N . HIS A 1 383 ? -32.972 2.441 32.278 1.00 84.56 383 HIS A N 1
ATOM 3012 C CA . HIS A 1 383 ? -32.047 3.402 31.672 1.00 84.56 383 HIS A CA 1
ATOM 3013 C C . HIS A 1 383 ? -32.769 4.647 31.149 1.00 84.56 383 HIS A C 1
ATOM 3015 O O . HIS A 1 383 ? -33.991 4.641 30.969 1.00 84.56 383 HIS A O 1
ATOM 3021 N N . ASP A 1 384 ? -32.008 5.712 30.891 1.00 82.25 384 ASP A N 1
ATOM 3022 C CA . ASP A 1 384 ? -32.529 6.899 30.221 1.00 82.25 384 ASP A CA 1
ATOM 3023 C C . ASP A 1 384 ? -32.946 6.570 28.774 1.00 82.25 384 ASP A C 1
ATOM 3025 O O . ASP A 1 384 ? -32.365 5.683 28.146 1.00 82.25 384 ASP A O 1
ATOM 3029 N N . PRO A 1 385 ? -33.952 7.262 28.198 1.00 79.12 385 PRO A N 1
ATOM 3030 C CA . PRO A 1 385 ? -34.477 6.926 26.873 1.00 79.12 385 PRO A CA 1
ATOM 3031 C C . PRO A 1 385 ? -33.450 6.947 25.731 1.00 79.12 385 PRO A C 1
ATOM 3033 O O . PRO A 1 385 ? -33.679 6.274 24.727 1.00 79.12 385 PRO A O 1
ATOM 3036 N N . SER A 1 386 ? -32.369 7.724 25.864 1.00 78.81 386 SER A N 1
ATOM 3037 C CA . SER A 1 386 ? -31.255 7.779 24.904 1.00 78.81 386 SER A CA 1
ATOM 3038 C C . SER A 1 386 ? -30.440 6.490 24.864 1.00 78.81 386 SER A C 1
ATOM 3040 O O . SER A 1 386 ? -29.900 6.163 23.815 1.00 78.81 386 SER A O 1
ATOM 3042 N N . ASP A 1 387 ? -30.426 5.736 25.962 1.00 83.25 387 ASP A N 1
ATOM 3043 C CA . ASP A 1 387 ? -29.521 4.600 26.168 1.00 83.25 387 ASP A CA 1
ATOM 3044 C C . ASP A 1 387 ? -30.258 3.263 25.973 1.00 83.25 387 ASP A C 1
ATOM 3046 O O . ASP A 1 387 ? -29.741 2.184 26.260 1.00 83.25 387 ASP A O 1
ATOM 3050 N N . VAL A 1 388 ? -31.518 3.318 25.522 1.00 89.56 388 VAL A N 1
ATOM 3051 C CA . VAL A 1 388 ? -32.349 2.135 25.294 1.00 89.56 388 VAL A CA 1
ATOM 3052 C C . VAL A 1 388 ? -32.026 1.544 23.919 1.00 89.56 388 VAL A C 1
ATOM 3054 O O . VAL A 1 388 ? -32.416 2.135 22.903 1.00 89.56 388 VAL A O 1
ATOM 3057 N N . PRO A 1 389 ? -31.453 0.328 23.849 1.00 91.50 389 PRO A N 1
ATOM 3058 C CA . PRO A 1 389 ? -31.090 -0.293 22.583 1.00 91.50 389 PRO A CA 1
ATOM 3059 C C . PRO A 1 389 ? -32.309 -0.558 21.693 1.00 91.50 389 PRO A C 1
ATOM 3061 O O . PRO A 1 389 ? -33.456 -0.695 22.152 1.00 91.50 389 PRO A O 1
ATOM 3064 N N . SER A 1 390 ? -32.074 -0.660 20.385 1.00 92.88 390 SER A N 1
ATOM 3065 C CA . SER A 1 390 ? -33.130 -1.029 19.444 1.00 92.88 390 SER A CA 1
ATOM 3066 C C . SER A 1 390 ? -33.543 -2.498 19.626 1.00 92.88 390 SER A C 1
ATOM 3068 O O . SER A 1 390 ? -32.758 -3.336 20.073 1.00 92.88 390 SER A O 1
ATOM 3070 N N . GLU A 1 391 ? -34.768 -2.863 19.229 1.00 95.31 391 GLU A N 1
ATOM 3071 C CA . GLU A 1 391 ? -35.205 -4.273 19.254 1.00 95.31 391 GLU A CA 1
ATOM 3072 C C . GLU A 1 391 ? -34.296 -5.180 18.407 1.00 95.31 391 GLU A C 1
ATOM 3074 O O . GLU A 1 391 ? -34.092 -6.356 18.727 1.00 95.31 391 GLU A O 1
ATOM 3079 N N . ARG A 1 392 ? -33.713 -4.628 17.336 1.00 95.00 392 ARG A N 1
ATOM 3080 C CA . ARG A 1 392 ? -32.752 -5.325 16.480 1.00 95.00 392 ARG A CA 1
ATOM 3081 C C . ARG A 1 392 ? -31.466 -5.655 17.238 1.00 95.00 392 ARG A C 1
ATOM 3083 O O . ARG A 1 392 ? -30.984 -6.782 17.122 1.00 95.00 392 ARG A O 1
ATOM 3090 N N . ASP A 1 393 ? -30.937 -4.717 18.017 1.00 94.44 393 ASP A N 1
ATOM 3091 C CA . ASP A 1 393 ? -29.686 -4.911 18.763 1.00 94.44 393 ASP A CA 1
ATOM 3092 C C . ASP A 1 393 ? -29.889 -5.850 19.952 1.00 94.44 393 ASP A C 1
ATOM 3094 O O . ASP A 1 393 ? -29.070 -6.741 20.187 1.00 94.44 393 ASP A O 1
ATOM 3098 N N . ILE A 1 394 ? -31.047 -5.760 20.615 1.00 96.06 394 ILE A N 1
ATOM 3099 C CA . ILE A 1 394 ? -31.462 -6.728 21.638 1.00 96.06 394 ILE A CA 1
ATOM 3100 C C . ILE A 1 394 ? -31.554 -8.135 21.038 1.00 96.06 394 ILE A C 1
ATOM 3102 O O . ILE A 1 394 ? -31.026 -9.086 21.610 1.00 96.06 394 ILE A O 1
ATOM 3106 N N . THR A 1 395 ? -32.171 -8.282 19.863 1.00 96.56 395 THR A N 1
ATOM 3107 C CA . THR A 1 395 ? -32.280 -9.583 19.181 1.00 96.56 395 THR A CA 1
ATOM 3108 C C . THR A 1 395 ? -30.903 -10.167 18.859 1.00 96.56 395 THR A C 1
ATOM 3110 O O . THR A 1 395 ? -30.647 -11.336 19.150 1.00 96.56 395 THR A O 1
ATOM 3113 N N . ARG A 1 396 ? -29.993 -9.360 18.299 1.00 96.19 396 ARG A N 1
ATOM 3114 C CA . ARG A 1 396 ? -28.608 -9.775 18.004 1.00 96.19 396 ARG A CA 1
ATOM 3115 C C . ARG A 1 396 ? -27.855 -10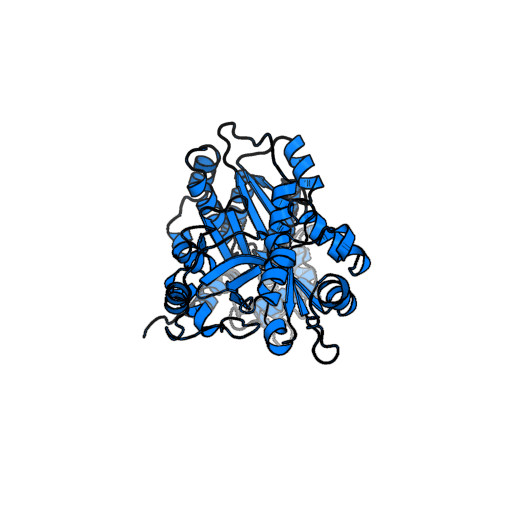.186 19.268 1.00 96.19 396 ARG A C 1
ATOM 3117 O O . ARG A 1 396 ? -27.152 -11.193 19.270 1.00 96.19 396 ARG A O 1
ATOM 3124 N N . THR A 1 397 ? -28.053 -9.445 20.351 1.00 96.50 397 THR A N 1
ATOM 3125 C CA . THR A 1 397 ? -27.445 -9.726 21.654 1.00 96.50 397 THR A CA 1
ATOM 3126 C C . THR A 1 397 ? -27.960 -11.031 22.250 1.00 96.50 397 THR A C 1
ATOM 3128 O O . THR A 1 397 ? -27.167 -11.846 22.714 1.00 96.50 397 THR A O 1
ATOM 3131 N N . LEU A 1 398 ? -29.269 -11.285 22.187 1.00 97.00 398 LEU A N 1
ATOM 3132 C CA . LEU A 1 398 ? -29.854 -12.554 22.625 1.00 97.00 398 LEU A CA 1
ATOM 3133 C C . LEU A 1 398 ? -29.281 -13.736 21.835 1.00 97.00 398 LEU A C 1
ATOM 3135 O O . LEU A 1 398 ? -28.945 -14.758 22.433 1.00 97.00 398 LEU A O 1
ATOM 3139 N N . GLN A 1 399 ? -29.104 -13.587 20.518 1.00 95.38 399 GLN A N 1
ATOM 3140 C CA . GLN A 1 399 ? -28.467 -14.606 19.676 1.00 95.38 399 GLN A CA 1
ATOM 3141 C C . GLN A 1 399 ? -27.010 -14.860 20.088 1.00 95.38 399 GLN A C 1
ATOM 3143 O O . GLN A 1 399 ? -26.621 -16.017 20.245 1.00 95.38 399 GLN A O 1
ATOM 3148 N N . LEU A 1 400 ? -26.226 -13.800 20.319 1.00 95.38 400 LEU A N 1
ATOM 3149 C CA . LEU A 1 400 ? -24.843 -13.906 20.791 1.00 95.38 400 LEU A CA 1
ATOM 3150 C C . LEU A 1 400 ? -24.765 -14.612 22.152 1.00 95.38 400 LEU A C 1
ATOM 3152 O O . LEU A 1 400 ? -24.021 -15.576 22.309 1.00 95.38 400 LEU A O 1
ATOM 3156 N N . LEU A 1 401 ? -25.556 -14.168 23.131 1.00 96.62 401 LEU A N 1
ATOM 3157 C CA . LEU A 1 401 ? -25.550 -14.713 24.492 1.00 96.62 401 LEU A CA 1
ATOM 3158 C C . LEU A 1 401 ? -26.067 -16.155 24.573 1.00 96.62 401 LEU A C 1
ATOM 3160 O O . LEU A 1 401 ? -25.696 -16.882 25.498 1.00 96.62 401 LEU A O 1
ATOM 3164 N N . SER A 1 402 ? -26.896 -16.565 23.610 1.00 96.56 402 SER A N 1
ATOM 3165 C CA . SER A 1 402 ? -27.383 -17.943 23.476 1.00 96.56 402 SER A CA 1
ATOM 3166 C C . SER A 1 402 ? -26.399 -18.859 22.745 1.00 96.56 402 SER A C 1
ATOM 3168 O O . SER A 1 402 ? -26.581 -20.077 22.739 1.00 96.56 402 SER A O 1
ATOM 3170 N N . HIS A 1 403 ? -25.351 -18.313 22.118 1.00 95.75 403 HIS A N 1
ATOM 3171 C CA . HIS A 1 403 ? -24.369 -19.119 21.402 1.00 95.75 403 HIS A CA 1
ATOM 3172 C C . HIS A 1 403 ? -23.630 -20.066 22.371 1.00 95.75 403 HIS A C 1
ATOM 3174 O O . HIS A 1 403 ? -23.220 -19.617 23.444 1.00 95.75 403 HIS A O 1
ATOM 3180 N N . PRO A 1 404 ? -23.368 -21.342 22.011 1.00 92.81 404 PRO A N 1
ATOM 3181 C CA . PRO A 1 404 ? -22.776 -22.327 22.926 1.00 92.81 404 PRO A CA 1
ATOM 3182 C C . PRO A 1 404 ? -21.410 -21.958 23.522 1.00 92.81 404 PRO A C 1
ATOM 3184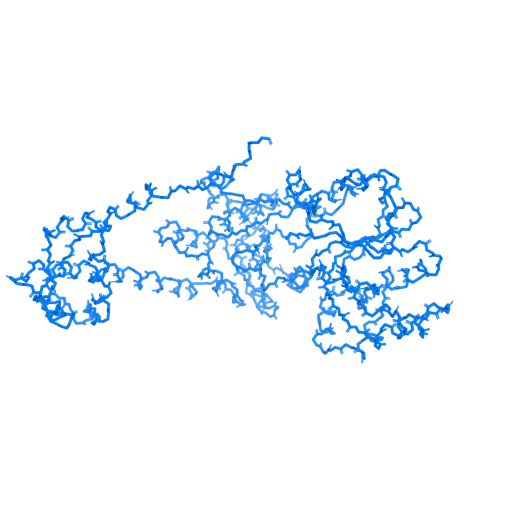 O O . PRO A 1 404 ? -21.039 -22.489 24.564 1.00 92.81 404 PRO A O 1
ATOM 3187 N N . SER A 1 405 ? -20.650 -21.063 22.881 1.00 91.12 405 SER A N 1
ATOM 3188 C CA . SER A 1 405 ? -19.371 -20.576 23.421 1.00 91.12 405 SER A CA 1
ATOM 3189 C C . SER A 1 405 ? -19.525 -19.623 24.612 1.00 91.12 405 SER A C 1
ATOM 3191 O O . SER A 1 405 ? -18.566 -19.456 25.360 1.00 91.12 405 SER A O 1
ATOM 3193 N N . ILE A 1 406 ? -20.701 -19.006 24.781 1.00 94.50 406 ILE A N 1
ATOM 3194 C CA . ILE A 1 406 ? -21.042 -18.122 25.906 1.00 94.50 406 ILE A CA 1
ATOM 3195 C C . ILE A 1 406 ? -22.085 -18.808 26.792 1.00 94.50 406 ILE A C 1
ATOM 3197 O O . ILE A 1 406 ? -21.859 -18.974 27.987 1.00 94.50 406 ILE A O 1
ATOM 3201 N N . SER A 1 407 ? -23.206 -19.237 26.199 1.00 93.94 407 SER A N 1
ATOM 3202 C CA . SER A 1 407 ? -24.301 -19.977 26.839 1.00 93.94 407 SER A CA 1
ATOM 3203 C C . SER A 1 407 ? -24.839 -19.304 28.113 1.00 93.94 407 SER A C 1
ATOM 3205 O O . SER A 1 407 ? -25.172 -19.981 29.087 1.00 93.94 407 SER A O 1
ATOM 3207 N N . ALA A 1 408 ? -24.909 -17.970 28.124 1.00 96.50 408 ALA A N 1
ATOM 3208 C CA . ALA A 1 408 ? -25.417 -17.189 29.256 1.00 96.50 408 ALA A CA 1
ATOM 3209 C C . ALA A 1 408 ? -26.949 -17.042 29.233 1.00 96.50 408 ALA A C 1
ATOM 3211 O O . ALA A 1 408 ? -27.569 -16.842 30.281 1.00 96.50 408 ALA A O 1
ATOM 3212 N N . VAL A 1 409 ? -27.553 -17.160 28.050 1.00 97.06 409 VAL A N 1
ATOM 3213 C CA . VAL A 1 409 ? -29.000 -17.093 27.824 1.00 97.06 409 VAL A CA 1
ATOM 3214 C C . VAL A 1 409 ? -29.467 -18.400 27.191 1.00 97.06 409 VAL A C 1
ATOM 3216 O O . VAL A 1 409 ? -28.769 -18.983 26.366 1.00 97.06 409 VAL A O 1
ATOM 3219 N N . GLU A 1 410 ? -30.646 -18.870 27.586 1.00 95.69 410 GLU A N 1
ATOM 3220 C CA . GLU A 1 410 ? -31.313 -20.023 26.982 1.00 95.69 410 GLU A CA 1
ATOM 3221 C C . GLU A 1 410 ? -32.635 -19.576 26.362 1.00 95.69 410 GLU A C 1
ATOM 3223 O O . GLU A 1 410 ? -33.413 -18.850 26.990 1.00 95.69 410 GLU A O 1
ATOM 3228 N N . GLN A 1 411 ? -32.893 -20.043 25.139 1.00 94.50 411 GLN A N 1
ATOM 3229 C CA . GLN A 1 411 ? -34.203 -19.942 24.511 1.00 94.50 411 GLN A CA 1
ATOM 3230 C C . GLN A 1 411 ? -35.039 -21.172 24.891 1.00 94.50 411 GLN A C 1
ATOM 3232 O O . GLN A 1 411 ? -34.728 -22.297 24.500 1.00 94.50 411 GLN A O 1
ATOM 3237 N N . VAL A 1 412 ? -36.098 -20.944 25.661 1.00 93.25 412 VAL A N 1
ATOM 3238 C CA . VAL A 1 412 ? -37.118 -21.928 26.043 1.00 93.25 412 VAL A CA 1
ATOM 3239 C C . VAL A 1 412 ? -38.409 -21.691 25.251 1.00 93.25 412 VAL A C 1
ATOM 3241 O O . VAL A 1 412 ? -38.506 -20.740 24.479 1.00 93.25 412 VAL A O 1
ATOM 3244 N N . GLU A 1 413 ? -39.415 -22.551 25.439 1.00 91.12 413 GLU A N 1
ATOM 3245 C CA . GLU A 1 413 ? -40.711 -22.452 24.742 1.00 91.12 413 GLU A CA 1
ATOM 3246 C C . GLU A 1 413 ? -41.369 -21.069 24.908 1.00 91.12 413 GLU A C 1
ATOM 3248 O O . GLU A 1 413 ? -41.864 -20.503 23.937 1.00 91.12 413 GLU A O 1
ATOM 3253 N N . ASP A 1 414 ? -41.278 -20.493 26.111 1.00 89.44 414 ASP A N 1
ATOM 3254 C CA . ASP A 1 414 ? -41.896 -19.211 26.472 1.00 89.44 414 ASP A CA 1
ATOM 3255 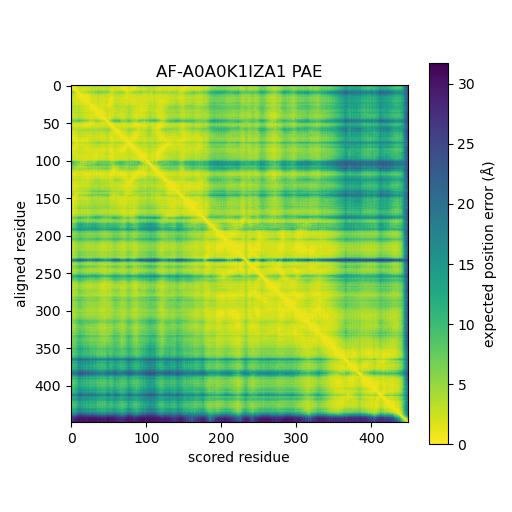C C . ASP A 1 414 ? -41.000 -17.976 26.228 1.00 89.44 414 ASP A C 1
ATOM 3257 O O . ASP A 1 414 ? -41.371 -16.864 26.603 1.00 89.44 414 ASP A O 1
ATOM 3261 N N . GLY A 1 415 ? -39.816 -18.135 25.622 1.00 94.25 415 GLY A N 1
ATOM 3262 C CA . GLY A 1 415 ? -38.909 -17.023 25.309 1.00 94.25 415 GLY A CA 1
ATOM 3263 C C . GLY A 1 415 ? -37.488 -17.205 25.829 1.00 94.25 415 GLY A C 1
ATOM 3264 O O . GLY A 1 415 ? -36.963 -18.311 25.878 1.00 94.25 415 GLY A O 1
ATOM 3265 N N . TYR A 1 416 ? -36.840 -16.108 26.206 1.00 97.19 416 TYR A N 1
ATOM 3266 C CA . TYR A 1 416 ? -35.450 -16.082 26.654 1.00 97.19 416 TYR A CA 1
ATOM 3267 C C . TYR A 1 416 ? -35.359 -15.936 28.168 1.00 97.19 416 TYR A C 1
ATOM 3269 O O . TYR A 1 416 ? -36.075 -15.137 28.770 1.00 97.19 416 TYR A O 1
ATOM 3277 N N . ARG A 1 417 ? -34.438 -16.669 28.792 1.00 96.00 417 ARG A N 1
ATOM 3278 C CA . ARG A 1 417 ? -34.113 -16.503 30.214 1.00 96.00 417 ARG A CA 1
ATOM 3279 C C . ARG A 1 417 ? -32.614 -16.573 30.451 1.00 96.00 417 ARG A C 1
ATOM 3281 O O . ARG A 1 417 ? -31.888 -17.236 29.709 1.00 96.00 417 ARG A O 1
ATOM 3288 N N . LEU A 1 418 ? -32.164 -15.932 31.522 1.00 96.44 418 LEU A N 1
ATOM 3289 C CA . LEU A 1 418 ? -30.793 -16.071 31.996 1.00 96.44 418 LEU A CA 1
ATOM 3290 C C . LEU A 1 418 ? -30.619 -17.438 32.679 1.00 96.44 418 LEU A C 1
ATOM 3292 O O . LEU A 1 418 ? -31.471 -17.849 33.468 1.00 96.44 418 LEU A O 1
ATOM 3296 N N . VAL A 1 419 ? -29.530 -18.156 32.384 1.00 95.31 419 VAL A N 1
ATOM 3297 C CA . VAL A 1 419 ? -29.269 -19.485 32.989 1.00 95.31 419 VAL A CA 1
ATOM 3298 C C . VAL A 1 419 ? -28.451 -19.418 34.283 1.00 95.31 419 VAL A C 1
ATOM 3300 O O . VAL A 1 419 ? -28.249 -20.425 34.958 1.00 95.31 419 VAL A O 1
ATOM 3303 N N . THR A 1 420 ? -27.941 -18.235 34.621 1.00 94.50 420 THR A N 1
ATOM 3304 C CA . THR A 1 420 ? -27.045 -17.973 35.755 1.00 94.50 420 THR A CA 1
ATOM 3305 C C . THR A 1 420 ? -27.261 -16.542 36.273 1.00 94.50 420 THR A C 1
ATOM 3307 O O . THR A 1 420 ? -28.084 -15.827 35.725 1.00 94.50 420 THR A O 1
ATOM 3310 N N . SER A 1 421 ? -26.552 -16.100 37.317 1.00 94.88 421 SER A N 1
ATOM 3311 C CA . SER A 1 421 ? -26.571 -14.693 37.760 1.00 94.88 421 SER A CA 1
ATOM 3312 C C . SER A 1 421 ? -25.882 -13.749 36.769 1.00 94.88 421 SER A C 1
ATOM 3314 O O . SER A 1 421 ? -25.009 -14.182 36.007 1.00 94.88 421 SER A O 1
ATOM 3316 N N . TYR A 1 422 ? -26.189 -12.451 36.847 1.00 95.38 422 TYR A N 1
ATOM 3317 C CA . TYR A 1 422 ? -25.543 -11.391 36.066 1.00 95.38 422 TYR A CA 1
ATOM 3318 C C . TYR A 1 422 ? -24.017 -11.458 36.155 1.00 95.38 422 TYR A C 1
ATOM 3320 O O . TYR A 1 422 ? -23.335 -11.521 35.134 1.00 95.38 422 TYR A O 1
ATOM 3328 N N . GLU A 1 423 ? -23.460 -11.549 37.368 1.00 96.25 423 GLU A N 1
ATOM 3329 C CA . GLU A 1 423 ? -22.005 -11.612 37.565 1.00 96.25 423 GLU A CA 1
ATOM 3330 C C . GLU A 1 423 ? -21.358 -12.799 36.835 1.00 96.25 423 GLU A C 1
ATOM 3332 O O . GLU A 1 423 ? -20.259 -12.685 36.288 1.00 96.25 423 GLU A O 1
ATOM 3337 N N . ASN A 1 424 ? -22.031 -13.952 36.817 1.00 96.31 424 ASN A N 1
ATOM 3338 C CA . ASN A 1 424 ? -21.542 -15.141 36.127 1.00 96.31 424 ASN A CA 1
ATOM 3339 C C . ASN A 1 424 ? -21.738 -15.040 34.609 1.00 96.31 424 ASN A C 1
ATOM 3341 O O . ASN A 1 424 ? -20.853 -15.458 33.868 1.00 96.31 424 ASN A O 1
ATOM 3345 N N . ALA A 1 425 ? -22.837 -14.449 34.137 1.00 96.12 425 ALA A N 1
ATOM 3346 C CA . ALA A 1 425 ? -23.055 -14.183 32.717 1.00 96.12 425 ALA A CA 1
ATOM 3347 C C . ALA A 1 425 ? -21.989 -13.226 32.156 1.00 96.12 425 ALA A C 1
ATOM 3349 O O . ALA A 1 425 ? -21.382 -13.515 31.126 1.00 96.12 425 ALA A O 1
ATOM 3350 N N . VAL A 1 426 ? -21.658 -12.150 32.879 1.00 95.19 426 VAL A N 1
ATOM 3351 C CA . VAL A 1 426 ? -20.565 -11.233 32.506 1.00 95.19 426 VAL A CA 1
ATOM 3352 C C . VAL A 1 426 ? -19.215 -11.958 32.478 1.00 95.19 426 VAL A C 1
ATOM 3354 O O . VAL A 1 426 ? -18.411 -11.729 31.573 1.00 95.19 426 VAL A O 1
ATOM 3357 N N . LYS A 1 427 ? -18.955 -12.876 33.422 1.00 94.75 427 LYS A N 1
ATOM 3358 C CA . LYS A 1 427 ? -17.749 -13.726 33.382 1.00 94.75 427 LYS A CA 1
ATOM 3359 C C . LYS A 1 427 ? -17.706 -14.624 32.142 1.00 94.75 427 LYS A C 1
ATOM 3361 O O . LYS A 1 427 ? -16.623 -14.790 31.589 1.00 94.75 427 LYS A O 1
ATOM 3366 N N . LEU A 1 428 ? -18.840 -15.179 31.705 1.00 94.56 428 LEU A N 1
ATOM 3367 C CA . LEU A 1 428 ? -18.929 -15.994 30.485 1.00 94.56 428 LEU A CA 1
ATOM 3368 C C . LEU A 1 428 ? -18.673 -15.163 29.221 1.00 94.56 428 LEU A C 1
ATOM 3370 O O . LEU A 1 428 ? -17.937 -15.597 28.346 1.00 94.56 428 LEU A O 1
ATOM 3374 N N . VAL A 1 429 ? -19.204 -13.940 29.140 1.00 94.06 429 VAL A N 1
ATOM 3375 C CA . VAL A 1 429 ? -18.914 -13.039 28.008 1.00 94.06 429 VAL A CA 1
ATOM 3376 C C . VAL A 1 429 ? -17.424 -12.687 27.967 1.00 94.06 429 VAL A C 1
ATOM 3378 O O . VAL A 1 429 ? -16.783 -12.809 26.926 1.00 94.06 429 VAL A O 1
ATOM 3381 N N . ARG A 1 430 ? -16.831 -12.321 29.111 1.00 92.12 430 ARG A N 1
ATOM 3382 C CA . ARG A 1 430 ? -15.396 -11.992 29.203 1.00 92.12 430 ARG A CA 1
ATOM 3383 C C . ARG A 1 430 ? -14.482 -13.176 28.895 1.00 92.12 430 ARG A C 1
ATOM 3385 O O . ARG A 1 430 ? -13.361 -12.971 28.437 1.00 92.12 430 ARG A O 1
ATOM 3392 N N . SER A 1 431 ? -14.932 -14.407 29.142 1.00 91.88 431 SER A N 1
ATOM 3393 C CA . SER A 1 431 ? -14.136 -15.601 28.851 1.00 91.88 431 SER A CA 1
ATOM 3394 C C . SER A 1 431 ? -14.080 -15.938 27.360 1.00 91.88 431 SER A C 1
ATOM 3396 O O . SER A 1 431 ? -13.248 -16.764 26.978 1.00 91.88 431 SER A O 1
ATOM 3398 N N . LEU A 1 432 ? -14.889 -15.285 26.511 1.00 90.12 432 LEU A N 1
ATOM 3399 C CA . LEU A 1 432 ? -14.942 -15.550 25.072 1.00 90.12 432 LEU A CA 1
ATOM 3400 C C . LEU A 1 432 ? -13.558 -15.466 24.419 1.00 90.12 432 LEU A C 1
ATOM 3402 O O . LEU A 1 432 ? -13.201 -16.364 23.662 1.00 90.12 432 LEU A O 1
ATOM 3406 N N . ASN A 1 433 ? -12.744 -14.467 24.778 1.00 86.19 433 ASN A N 1
ATOM 3407 C CA . ASN A 1 433 ? -11.368 -14.360 24.285 1.00 86.19 433 ASN A CA 1
ATOM 3408 C C . ASN A 1 433 ? -10.555 -15.634 24.591 1.00 86.19 433 ASN A C 1
ATOM 3410 O O . ASN A 1 433 ? -9.934 -16.213 23.708 1.00 86.19 433 ASN A O 1
ATOM 3414 N N . THR A 1 434 ? -10.628 -16.150 25.822 1.00 87.81 434 THR A N 1
ATOM 3415 C CA . THR A 1 434 ? -9.933 -17.387 26.219 1.00 87.81 434 THR A CA 1
ATOM 3416 C C . THR A 1 434 ? -10.459 -18.623 25.482 1.00 87.81 434 THR A C 1
ATOM 3418 O O . THR A 1 434 ? -9.682 -19.522 25.151 1.00 87.81 434 THR A O 1
ATOM 3421 N N . VAL A 1 435 ? -11.770 -18.697 25.233 1.00 87.50 435 VAL A N 1
ATOM 3422 C CA . VAL A 1 435 ? -12.393 -19.801 24.479 1.00 87.50 435 VAL A CA 1
ATOM 3423 C C . VAL A 1 435 ? -11.916 -19.796 23.024 1.00 87.50 435 VAL A C 1
ATOM 3425 O O . VAL A 1 435 ? -11.551 -20.848 22.491 1.00 87.50 435 VAL A O 1
ATOM 3428 N N . VAL A 1 436 ? -11.864 -18.614 22.405 1.00 87.00 436 VAL A N 1
ATOM 3429 C CA . VAL A 1 436 ? -11.386 -18.430 21.029 1.00 87.00 436 VAL A CA 1
ATOM 3430 C C . VAL A 1 436 ? -9.889 -18.720 20.933 1.00 87.00 436 VAL A C 1
ATOM 3432 O O . VAL A 1 436 ? -9.496 -19.538 20.108 1.00 87.00 436 VAL A O 1
ATOM 3435 N N . GLN A 1 437 ? -9.061 -18.167 21.824 1.00 82.81 437 GLN A N 1
ATOM 3436 C CA . GLN A 1 437 ? -7.606 -18.379 21.822 1.00 82.81 437 GLN A CA 1
ATOM 3437 C C . GLN A 1 437 ? -7.205 -19.856 21.915 1.00 82.81 437 GLN A C 1
ATOM 3439 O O . GLN A 1 437 ? -6.271 -20.280 21.250 1.00 82.81 437 GLN A O 1
ATOM 3444 N N . LYS A 1 438 ? -7.917 -20.677 22.697 1.00 79.12 438 LYS A N 1
ATOM 3445 C CA . LYS A 1 438 ? -7.640 -22.127 22.754 1.00 79.12 438 LYS A CA 1
ATOM 3446 C C . LYS A 1 438 ? -7.946 -22.862 21.450 1.00 79.12 438 LYS A C 1
ATOM 3448 O O . LYS A 1 438 ? -7.412 -23.947 21.223 1.00 79.12 438 LYS A O 1
ATOM 3453 N N . SER A 1 439 ? -8.847 -22.307 20.651 1.00 73.88 439 SER A N 1
ATOM 3454 C CA . SER A 1 439 ? -9.251 -22.859 19.358 1.00 73.88 439 SER A CA 1
ATOM 3455 C C . SER A 1 439 ? -8.377 -22.315 18.226 1.00 73.88 439 SER A C 1
ATOM 3457 O O . SER A 1 439 ? -8.201 -22.990 17.214 1.00 73.88 439 SER A O 1
ATOM 3459 N N . TRP A 1 440 ? -7.803 -21.127 18.421 1.00 67.62 440 TRP A N 1
ATOM 3460 C CA . TRP A 1 440 ? -6.840 -20.505 17.529 1.00 67.62 440 TRP A CA 1
ATOM 3461 C C . TRP A 1 440 ? -5.499 -21.237 17.614 1.00 67.62 440 TRP A C 1
ATOM 3463 O O . TRP A 1 440 ? -4.736 -21.091 18.568 1.00 67.62 440 TRP A O 1
ATOM 3473 N N . LYS A 1 441 ? -5.211 -22.055 16.604 1.00 57.28 441 LYS A N 1
ATOM 3474 C CA . LYS A 1 441 ? -3.841 -22.462 16.306 1.00 57.28 441 LYS A CA 1
ATOM 3475 C C . LYS A 1 441 ? -3.347 -21.487 15.246 1.00 57.28 441 LYS A C 1
ATOM 3477 O O . LYS A 1 441 ? -3.868 -21.572 14.136 1.00 57.28 441 LYS A O 1
ATOM 3482 N N . PRO A 1 442 ? -2.406 -20.577 15.545 1.00 53.06 442 PRO A N 1
ATOM 3483 C CA . PRO A 1 442 ? -1.713 -19.913 14.458 1.00 53.06 442 PRO A CA 1
ATOM 3484 C C . PRO A 1 442 ? -1.066 -21.028 13.633 1.00 53.06 442 PRO A C 1
ATOM 3486 O O . PRO A 1 442 ? -0.441 -21.936 14.197 1.00 53.06 442 PRO A O 1
ATOM 3489 N N . GLU A 1 443 ? -1.302 -21.040 12.323 1.00 43.25 443 GLU A N 1
ATOM 3490 C CA . GLU A 1 443 ? -0.463 -21.825 11.432 1.00 43.25 443 GLU A CA 1
ATOM 3491 C C . GLU A 1 443 ? 0.944 -21.253 11.587 1.00 43.25 443 GLU A C 1
ATOM 3493 O O . GLU A 1 443 ? 1.278 -20.222 11.021 1.00 43.25 443 GLU A O 1
ATOM 3498 N N . LEU A 1 444 ? 1.748 -21.894 12.438 1.00 39.88 444 LEU A N 1
ATOM 3499 C CA . LEU A 1 444 ? 3.192 -21.789 12.350 1.00 39.88 444 LEU A CA 1
ATOM 3500 C C . LEU A 1 444 ? 3.520 -22.147 10.905 1.00 39.88 444 LEU A C 1
ATOM 3502 O O . LEU A 1 444 ? 3.250 -23.275 10.475 1.00 39.88 444 LEU A O 1
ATOM 3506 N N . SER A 1 445 ? 4.040 -21.173 10.168 1.00 38.94 445 SER A N 1
ATOM 3507 C CA . SER A 1 445 ? 4.725 -21.383 8.906 1.00 38.94 445 SER A CA 1
ATOM 3508 C C . SER A 1 445 ? 5.693 -22.549 9.105 1.00 38.94 445 SER A C 1
ATOM 3510 O O . SER A 1 445 ? 6.710 -22.470 9.790 1.00 38.94 445 SER A O 1
ATOM 3512 N N . ASN A 1 446 ? 5.311 -23.707 8.571 1.00 35.59 446 ASN A N 1
ATOM 3513 C CA . ASN A 1 446 ? 6.179 -24.866 8.486 1.00 35.59 446 ASN A CA 1
ATOM 3514 C C . ASN A 1 446 ? 7.245 -24.561 7.428 1.00 35.59 446 ASN A C 1
ATOM 3516 O O . ASN A 1 446 ? 7.149 -25.024 6.295 1.00 35.59 446 ASN A O 1
ATOM 3520 N N . SER A 1 447 ? 8.285 -23.825 7.800 1.00 37.47 447 SER A N 1
ATOM 3521 C CA . SER A 1 447 ? 9.599 -23.905 7.163 1.00 37.47 447 SER A CA 1
ATOM 3522 C C . SER A 1 447 ? 10.462 -24.849 8.003 1.00 37.47 447 SER A C 1
ATOM 3524 O O . SER A 1 447 ? 11.296 -24.478 8.824 1.00 37.47 447 SER A O 1
ATOM 3526 N N . SER A 1 448 ? 10.191 -26.144 7.844 1.00 36.50 448 SER A N 1
ATOM 3527 C CA . SER A 1 448 ? 11.041 -27.235 8.324 1.00 36.50 448 SER A CA 1
ATOM 3528 C C . SER A 1 448 ? 10.898 -28.435 7.391 1.00 36.50 448 SER A C 1
ATOM 3530 O O . SER A 1 448 ? 10.079 -29.326 7.631 1.00 36.50 448 SER A O 1
ATOM 3532 N N . ASN A 1 449 ? 11.677 -28.429 6.306 1.00 32.53 449 ASN A N 1
ATOM 3533 C CA . ASN A 1 449 ? 12.550 -29.539 5.892 1.00 32.53 449 ASN A CA 1
ATOM 3534 C C . ASN A 1 449 ? 13.376 -29.189 4.659 1.00 32.53 449 ASN A C 1
ATOM 3536 O O . ASN A 1 449 ? 12.767 -28.772 3.650 1.00 32.53 449 ASN A O 1
#

Mean predicted aligned error: 7.15 Å

Secondary structure (DSSP, 8-state):
---EEEEE--SHHHHHHHIIIIII-EEHHHHGGGS-HHHHHHHHHH-BTTEEEEEEES-HHHHTT--TTPEEEEEETTEEEEEEEEEEEEE-HHHHHIIIIISSSS----SSS---EEEEEEEEEEEEEEHHHHHHHHT--TT----SSEE--HHHHHHHHHHHSSHHHHHHHHHT-S-EEEEE-HHHHHT-TTHHHHHHHHHT-GGGHHHHHHHHHHHHHHTT-EEEEEET-SS--EEEEESS-EEEEE---TTSSB----HHHHHHHHHHHT-SEEEEEES-B-HHHHHHHHHTTPEEEEHHHHHHHHHHHHHH---HHHHHHHHTSSEE--HHHHHHHHHHHHHHHHHHHHHHHHHHHHHH-SS-B-SHHHHHHHHHTTS-GGG---HHHHHHHHHHHHSTTT--EEEETTEEEESS-HHHHHHHHHTHHHHHHHH----------

Nearest PDB structures (foldseek):
  5x7z-assembly1_A-2  TM=4.968E-01  e=3.433E-01  Mycobacterium tuberculosis H37Rv
  1t98-assembly1_B  TM=4.399E-01  e=7.082E+00  Escherichia coli
  9fp6-assembly1_F  TM=1.906E-01  e=5.351E+00  Nicotiana benthamiana

Foldseek 3Di:
DAWEKEAECADPQSVVLCCDQAVVADQLVLQVVQDDPVVSVLLVLQDDPNGWHKFFALDPVQLVPHDFQHKYFYDYDQWTFKIFTFQDWDQTDVSQCCSPPVVGDDDPADPVRTSRTMTITGPMDTAGFGPQLVCVLLVHDSPDDDDHIHIRDVVSQVVNCVVQVGPQRSVCVRRVDGKRKHWDAPVNLVVVPPLLVQLLVLLQDPVNQLVNLVSVQSLLVLLVFGKIAIPPDPAFGMWTVPPFTETEAEHRHNVLEDEDDPLSVNLNVCSSNPGLAYEYEHSYYDPVVQVVQLVSQHEYEYSVNSVVSSVCCVPQVQHSVLVVVLRSGRGYDDPVSVVVVVVVSVVVVLLVVLLLLLLVLQLPDPDAQQALVSSLVSSVVVDDPVSRDDSVSSRVSLVVCCPPQQNQWDQDPRHIHGPDHSVVSVVSVVCSVVSVVVVDDPPPPPPDD

pLDDT: mean 91.93, std 8.78, range [32.53, 98.62]